Protein AF-0000000075577432 (afdb_homodimer)

Radius of gyration: 27.99 Å; Cα contacts (8 Å, |Δi|>4): 690; chains: 2; bounding box: 62×87×64 Å

Organism: Acetobacterium woodii (strain ATCC 29683 / DSM 1030 / JCM 2381 / KCTC 1655 / WB1) (NCBI:txid931626)

Structure (mmCIF, N/CA/C/O backbone):
data_AF-0000000075577432-model_v1
#
loop_
_entity.id
_entity.type
_entity.pdbx_description
1 polymer 'ApeA N-terminal domain-containing protein'
#
loop_
_atom_site.group_PDB
_atom_site.id
_atom_site.type_symbol
_atom_site.label_atom_id
_atom_site.label_alt_id
_atom_site.label_comp_id
_atom_site.label_asym_id
_atom_site.label_entity_id
_atom_site.label_seq_id
_atom_site.pdbx_PDB_ins_code
_atom_site.Cartn_x
_atom_site.Cartn_y
_atom_site.Cartn_z
_atom_site.occupancy
_atom_site.B_iso_or_equiv
_atom_site.auth_seq_id
_atom_site.auth_comp_id
_atom_site.auth_asym_id
_atom_site.auth_atom_id
_atom_site.pdbx_PDB_model_num
ATOM 1 N N . MET A 1 1 ? 6.652 27.094 13.688 1 78.44 1 MET A N 1
ATOM 2 C CA . MET A 1 1 ? 5.441 26.688 12.984 1 78.44 1 MET A CA 1
ATOM 3 C C . MET A 1 1 ? 5.547 25.25 12.492 1 78.44 1 MET A C 1
ATOM 5 O O . MET A 1 1 ? 6.617 24.812 12.062 1 78.44 1 MET A O 1
ATOM 9 N N . LYS A 1 2 ? 4.48 24.391 12.867 1 88.62 2 LYS A N 1
ATOM 10 C CA . LYS A 1 2 ? 4.297 23.094 12.242 1 88.62 2 LYS A CA 1
ATOM 11 C C . LYS A 1 2 ? 3.129 23.109 11.258 1 88.62 2 LYS A C 1
ATOM 13 O O . LYS A 1 2 ? 2.059 23.641 11.57 1 88.62 2 LYS A O 1
ATOM 18 N N . SER A 1 3 ? 3.488 22.641 10.102 1 93.25 3 SER A N 1
ATOM 19 C CA . SER A 1 3 ? 2.443 22.656 9.086 1 93.25 3 SER A CA 1
ATOM 20 C C . SER A 1 3 ? 1.32 21.688 9.422 1 93.25 3 SER A C 1
ATOM 22 O O . SER A 1 3 ? 1.496 20.797 10.258 1 93.25 3 SER A O 1
ATOM 24 N N . LYS A 1 4 ? 0.239 21.953 8.836 1 92.88 4 LYS A N 1
ATOM 25 C CA . LYS A 1 4 ? -0.866 21 8.93 1 92.88 4 LYS A CA 1
ATOM 26 C C . LYS A 1 4 ? -0.449 19.625 8.438 1 92.88 4 LYS A C 1
ATOM 28 O O . LYS A 1 4 ? -0.862 18.609 9 1 92.88 4 LYS A O 1
ATOM 33 N N . ASN A 1 5 ? 0.339 19.578 7.375 1 95.25 5 ASN A N 1
ATOM 34 C CA . ASN A 1 5 ? 0.831 18.328 6.801 1 95.25 5 ASN A CA 1
ATOM 35 C C . ASN A 1 5 ? 1.604 17.516 7.828 1 95.25 5 ASN A C 1
ATOM 37 O O . ASN A 1 5 ? 1.391 16.297 7.949 1 95.25 5 ASN A O 1
ATOM 41 N N . LEU A 1 6 ? 2.459 18.203 8.523 1 95.75 6 LEU A N 1
ATOM 42 C CA . LEU A 1 6 ? 3.281 17.531 9.531 1 95.75 6 LEU A CA 1
ATOM 43 C C . LEU A 1 6 ? 2.422 17 10.672 1 95.75 6 LEU A C 1
ATOM 45 O O . LEU A 1 6 ? 2.662 15.906 11.18 1 95.75 6 LEU A O 1
ATOM 49 N N . LYS A 1 7 ? 1.479 17.812 11.062 1 92.69 7 LYS A N 1
ATOM 50 C CA . LYS A 1 7 ? 0.583 17.391 12.133 1 92.69 7 LYS A CA 1
ATOM 51 C C . LYS A 1 7 ? -0.153 16.109 11.766 1 92.69 7 LYS A C 1
ATOM 53 O O . LYS A 1 7 ? -0.247 15.18 12.57 1 92.69 7 LYS A O 1
ATOM 58 N N . LEU A 1 8 ? -0.66 16.094 10.578 1 91.5 8 LEU A N 1
ATOM 59 C CA . LEU A 1 8 ? -1.37 14.906 10.109 1 91.5 8 LEU A CA 1
ATOM 60 C C . LEU A 1 8 ? -0.425 13.719 10 1 91.5 8 LEU A C 1
ATOM 62 O O . LEU A 1 8 ? -0.777 12.602 10.391 1 91.5 8 LEU A O 1
ATOM 66 N N . PHE A 1 9 ? 0.733 13.914 9.484 1 93.88 9 PHE A N 1
ATOM 67 C CA . PHE A 1 9 ? 1.748 12.875 9.352 1 93.88 9 PHE A CA 1
ATOM 68 C C . PHE A 1 9 ? 2.088 12.281 10.711 1 93.88 9 PHE A C 1
ATOM 70 O O . PHE A 1 9 ? 2.107 11.055 10.867 1 93.88 9 PHE A O 1
ATOM 77 N N . LYS A 1 10 ? 2.328 13.133 11.664 1 89.12 10 LYS A N 1
ATOM 78 C CA . LYS A 1 10 ? 2.699 12.688 13.008 1 89.12 10 LYS A CA 1
ATOM 79 C C . LYS A 1 10 ? 1.582 11.867 13.641 1 89.12 10 LYS A C 1
ATOM 81 O O . LYS A 1 10 ? 1.845 10.875 14.328 1 89.12 10 LYS A O 1
ATOM 86 N N . ARG A 1 11 ? 0.466 12.352 13.438 1 85.88 11 ARG A N 1
ATOM 87 C CA . ARG A 1 11 ? -0.676 11.633 13.992 1 85.88 11 ARG A CA 1
ATOM 88 C C . ARG A 1 11 ? -0.763 10.219 13.414 1 85.88 11 ARG A C 1
ATOM 90 O O . ARG A 1 11 ? -0.946 9.25 14.156 1 85.88 11 ARG A O 1
ATOM 97 N N . GLU A 1 12 ? -0.562 10.086 12.172 1 83.75 12 GLU A N 1
ATOM 98 C CA . GLU A 1 12 ? -0.693 8.797 11.508 1 83.75 12 GLU A CA 1
ATOM 99 C C . GLU A 1 12 ? 0.488 7.883 11.828 1 83.75 12 GLU A C 1
ATOM 101 O O . GLU A 1 12 ? 0.309 6.688 12.078 1 83.75 12 GLU A O 1
ATOM 106 N N . ILE A 1 13 ? 1.724 8.484 11.844 1 83.88 13 ILE A N 1
ATOM 107 C CA . ILE A 1 13 ? 2.922 7.672 12.023 1 83.88 13 ILE A CA 1
ATOM 108 C C . ILE A 1 13 ? 3.09 7.32 13.508 1 83.88 13 ILE A C 1
ATOM 110 O O . ILE A 1 13 ? 3.611 6.254 13.836 1 83.88 13 ILE A O 1
ATOM 114 N N . GLY A 1 14 ? 2.992 8.305 14.398 1 72.5 14 GLY A N 1
ATOM 115 C CA . GLY A 1 14 ? 3.096 8.039 15.82 1 72.5 14 GLY A CA 1
ATOM 116 C C . GLY A 1 14 ? 2.266 6.848 16.266 1 72.5 14 GLY A C 1
ATOM 117 O O . GLY A 1 14 ? 2.721 6.031 17.062 1 72.5 14 GLY A O 1
ATOM 118 N N . GLN A 1 15 ? 1.335 6.625 15.656 1 74.44 15 GLN A N 1
ATOM 119 C CA . GLN A 1 15 ? 0.445 5.512 15.961 1 74.44 15 GLN A CA 1
ATOM 120 C C . GLN A 1 15 ? 0.976 4.203 15.383 1 74.44 15 GLN A C 1
ATOM 122 O O . GLN A 1 15 ? 0.781 3.135 15.969 1 74.44 15 GLN A O 1
ATOM 127 N N . ALA A 1 16 ? 1.766 4.406 14.359 1 73.94 16 ALA A N 1
ATOM 128 C CA . ALA A 1 16 ? 2.244 3.191 13.703 1 73.94 16 ALA A CA 1
ATOM 129 C C . ALA A 1 16 ? 3.225 2.436 14.594 1 73.94 16 ALA A C 1
ATOM 131 O O . ALA A 1 16 ? 3.104 1.222 14.773 1 73.94 16 ALA A O 1
ATOM 132 N N . ASN A 1 17 ? 4.23 3.166 15.141 1 74.12 17 ASN A N 1
ATOM 133 C CA . ASN A 1 17 ? 5.18 2.531 16.047 1 74.12 17 ASN A CA 1
ATOM 134 C C . ASN A 1 17 ? 4.477 1.949 17.281 1 74.12 17 ASN A C 1
ATOM 136 O O . ASN A 1 17 ? 4.785 0.836 17.703 1 74.12 17 ASN A O 1
ATOM 140 N N . HIS A 1 18 ? 3.637 2.67 17.781 1 79.44 18 HIS A N 1
ATOM 141 C CA . HIS A 1 18 ? 2.873 2.219 18.938 1 79.44 18 HIS A CA 1
ATOM 142 C C . HIS A 1 18 ? 2.062 0.968 18.609 1 79.44 18 HIS A C 1
ATOM 144 O O . HIS A 1 18 ? 2.033 0.019 19.391 1 79.44 18 HIS A O 1
ATOM 150 N N . TYR A 1 19 ? 1.418 0.949 17.453 1 83.12 19 TYR A N 1
ATOM 151 C CA . TYR A 1 19 ? 0.634 -0.202 17.016 1 83.12 19 TYR A CA 1
ATOM 152 C C . TYR A 1 19 ? 1.516 -1.436 16.859 1 83.12 19 TYR A C 1
ATOM 154 O O . TYR A 1 19 ? 1.162 -2.521 17.328 1 83.12 19 TYR A O 1
ATOM 162 N N . LEU A 1 20 ? 2.59 -1.166 16.234 1 84.44 20 LEU A N 1
ATOM 163 C CA . LEU A 1 20 ? 3.504 -2.277 16 1 84.44 20 LEU A CA 1
ATOM 164 C C . LEU A 1 20 ? 3.943 -2.912 17.312 1 84.44 20 LEU A C 1
ATOM 166 O O . LEU A 1 20 ? 3.859 -4.133 17.484 1 84.44 20 LEU A O 1
ATOM 170 N N . ILE A 1 21 ? 4.352 -2.104 18.219 1 83.19 21 ILE A N 1
ATOM 171 C CA . ILE A 1 21 ? 4.844 -2.613 19.484 1 83.19 21 ILE A CA 1
ATOM 172 C C . ILE A 1 21 ? 3.719 -3.338 20.219 1 83.19 21 ILE A C 1
ATOM 174 O O . ILE A 1 21 ? 3.924 -4.426 20.766 1 83.19 21 ILE A O 1
ATOM 178 N N . THR A 1 22 ? 2.578 -2.742 20.281 1 83.25 22 THR A N 1
ATOM 179 C CA . THR A 1 22 ? 1.43 -3.346 20.953 1 83.25 22 THR A CA 1
ATOM 180 C C . THR A 1 22 ? 1.123 -4.719 20.359 1 83.25 22 THR A C 1
ATOM 182 O O . THR A 1 22 ? 0.872 -5.676 21.094 1 83.25 22 THR A O 1
ATOM 185 N N . ILE A 1 23 ? 1.138 -4.801 19.078 1 87.88 23 ILE A N 1
ATOM 186 C CA . ILE A 1 23 ? 0.892 -6.055 18.375 1 87.88 23 ILE A CA 1
ATOM 187 C C . ILE A 1 23 ? 1.967 -7.074 18.75 1 87.88 23 ILE A C 1
ATOM 189 O O . ILE A 1 23 ? 1.659 -8.227 19.047 1 87.88 23 ILE A O 1
ATOM 193 N N . LEU A 1 24 ? 3.186 -6.633 18.75 1 84.31 24 LEU A N 1
ATOM 194 C CA . LEU A 1 24 ? 4.285 -7.543 19.047 1 84.31 24 LEU A CA 1
ATOM 195 C C . LEU A 1 24 ? 4.195 -8.055 20.469 1 84.31 24 LEU A C 1
ATOM 197 O O . LEU A 1 24 ? 4.48 -9.227 20.734 1 84.31 24 LEU A O 1
ATOM 201 N N . VAL A 1 25 ? 3.863 -7.195 21.359 1 82 25 VAL A N 1
ATOM 202 C CA . VAL A 1 25 ? 3.648 -7.609 22.75 1 82 25 VAL A CA 1
ATOM 203 C C . VAL A 1 25 ? 2.557 -8.68 22.812 1 82 25 VAL A C 1
ATOM 205 O O . VAL A 1 25 ? 2.711 -9.695 23.484 1 82 25 VAL A O 1
ATOM 208 N N . GLY A 1 26 ? 1.441 -8.43 22.141 1 82.44 26 GLY A N 1
ATOM 209 C CA . GLY A 1 26 ? 0.377 -9.414 22.062 1 82.44 26 GLY A CA 1
ATOM 210 C C . GLY A 1 26 ? 0.835 -10.75 21.516 1 82.44 26 GLY A C 1
ATOM 211 O O . GLY A 1 26 ? 0.503 -11.805 22.047 1 82.44 26 GLY A O 1
ATOM 212 N N . LEU A 1 27 ? 1.585 -10.664 20.531 1 84.94 27 LEU A N 1
ATOM 213 C CA . LEU A 1 27 ? 2.053 -11.867 19.859 1 84.94 27 LEU A CA 1
ATOM 214 C C . LEU A 1 27 ? 3.031 -12.633 20.75 1 84.94 27 LEU A C 1
ATOM 216 O O . LEU A 1 27 ? 3.096 -13.867 20.688 1 84.94 27 LEU A O 1
ATOM 220 N N . ASP A 1 28 ? 3.77 -11.883 21.5 1 81.06 28 ASP A N 1
ATOM 221 C CA . ASP A 1 28 ? 4.645 -12.539 22.469 1 81.06 28 ASP A CA 1
ATOM 222 C C . ASP A 1 28 ? 3.836 -13.352 23.469 1 81.06 28 ASP A C 1
ATOM 224 O O . ASP A 1 28 ? 4.281 -14.406 23.938 1 81.06 28 ASP A O 1
ATOM 228 N N . GLY A 1 29 ? 2.75 -12.836 23.859 1 80.5 29 GLY A N 1
ATOM 229 C CA . GLY A 1 29 ? 1.854 -13.578 24.719 1 80.5 29 GLY A CA 1
ATOM 230 C C . GLY A 1 29 ? 1.325 -14.852 24.094 1 80.5 29 GLY A C 1
ATOM 231 O O . GLY A 1 29 ? 1.214 -15.883 24.75 1 80.5 29 GLY A O 1
ATOM 232 N N . VAL A 1 30 ? 1.009 -14.805 22.906 1 79.94 30 VAL A N 1
ATOM 233 C CA . VAL A 1 30 ? 0.558 -15.977 22.156 1 79.94 30 VAL A CA 1
ATOM 234 C C . VAL A 1 30 ? 1.674 -17.016 22.094 1 79.94 30 VAL A C 1
ATOM 236 O O . VAL A 1 30 ? 1.438 -18.203 22.344 1 79.94 30 VAL A O 1
ATOM 239 N N . LYS A 1 31 ? 2.834 -16.562 21.781 1 80.25 31 LYS A N 1
ATOM 240 C CA . LYS A 1 31 ? 3.99 -17.453 21.672 1 80.25 31 LYS A CA 1
ATOM 241 C C . LYS A 1 31 ? 4.285 -18.141 22.984 1 80.25 31 LYS A C 1
ATOM 243 O O . LYS A 1 31 ? 4.648 -19.328 23.016 1 80.25 31 LYS A O 1
ATOM 248 N N . ALA A 1 32 ? 4.141 -17.406 24.016 1 79.69 32 ALA A N 1
ATOM 249 C CA . ALA A 1 32 ? 4.434 -17.922 25.359 1 79.69 32 ALA A CA 1
ATOM 250 C C . ALA A 1 32 ? 3.326 -18.859 25.828 1 79.69 32 ALA A C 1
ATOM 252 O O . ALA A 1 32 ? 3.492 -19.562 26.828 1 79.69 32 ALA A O 1
ATOM 253 N N . GLY A 1 33 ? 2.172 -18.922 25.109 1 76.88 33 GLY A N 1
ATOM 254 C CA . GLY A 1 33 ? 1.071 -19.797 25.484 1 76.88 33 GLY A CA 1
ATOM 255 C C . GLY A 1 33 ? 0.222 -19.234 26.609 1 76.88 33 GLY A C 1
ATOM 256 O O . GLY A 1 33 ? -0.56 -19.969 27.219 1 76.88 33 GLY A O 1
ATOM 257 N N . VAL A 1 34 ? 0.433 -18 26.938 1 75.5 34 VAL A N 1
ATOM 258 C CA . VAL A 1 34 ? -0.291 -17.391 28.047 1 75.5 34 VAL A CA 1
ATOM 259 C C . VAL A 1 34 ? -1.692 -16.984 27.594 1 75.5 34 VAL A C 1
ATOM 261 O O . VAL A 1 34 ? -2.615 -16.891 28.406 1 75.5 34 VAL A O 1
ATOM 264 N N . ILE A 1 35 ? -1.863 -16.781 26.297 1 72.19 35 ILE A N 1
ATOM 265 C CA . ILE A 1 35 ? -3.137 -16.297 25.781 1 72.19 35 ILE A CA 1
ATOM 266 C C . ILE A 1 35 ? -3.883 -17.422 25.078 1 72.19 35 ILE A C 1
ATOM 268 O O . ILE A 1 35 ? -3.293 -18.188 24.297 1 72.19 35 ILE A O 1
ATOM 272 N N . GLU A 1 36 ? -5.121 -17.562 25.594 1 65 36 GLU A N 1
ATOM 273 C CA . GLU A 1 36 ? -6.02 -18.469 24.875 1 65 36 GLU A CA 1
ATOM 274 C C . GLU A 1 36 ? -7.074 -17.688 24.094 1 65 36 GLU A C 1
ATOM 276 O O . GLU A 1 36 ? -7.383 -16.547 24.438 1 65 36 GLU A O 1
ATOM 281 N N . LYS A 1 37 ? -7.418 -18.281 23.047 1 66.12 37 LYS A N 1
ATOM 282 C CA . LYS A 1 37 ? -8.453 -17.656 22.234 1 66.12 37 LYS A CA 1
ATOM 283 C C . LYS A 1 37 ? -9.688 -17.312 23.062 1 66.12 37 LYS A C 1
ATOM 285 O O . LYS A 1 37 ? -10.141 -18.125 23.875 1 66.12 37 LYS A O 1
ATOM 290 N N . ASN A 1 38 ? -10.008 -16 22.859 1 58.16 38 ASN A N 1
ATOM 291 C CA . ASN A 1 38 ? -11.242 -15.578 23.5 1 58.16 38 ASN A CA 1
ATOM 292 C C . ASN A 1 38 ? -12.469 -16.234 22.859 1 58.16 38 ASN A C 1
ATOM 294 O O . ASN A 1 38 ? -12.484 -16.453 21.656 1 58.16 38 ASN A O 1
ATOM 298 N N . GLU A 1 39 ? -13.336 -16.75 23.609 1 55.56 39 GLU A N 1
ATOM 299 C CA . GLU A 1 39 ? -14.555 -17.422 23.172 1 55.56 39 GLU A CA 1
ATOM 300 C C . GLU A 1 39 ? -15.32 -16.578 22.156 1 55.56 39 GLU A C 1
ATOM 302 O O . GLU A 1 39 ? -16.062 -17.109 21.344 1 55.56 39 GLU A O 1
ATOM 307 N N . GLU A 1 40 ? -15.117 -15.375 22.297 1 48.81 40 GLU A N 1
ATOM 308 C CA . GLU A 1 40 ? -15.938 -14.5 21.469 1 48.81 40 GLU A CA 1
ATOM 309 C C . GLU A 1 40 ? -15.445 -14.508 20.016 1 48.81 40 GLU A C 1
ATOM 311 O O . GLU A 1 40 ? -16.156 -14.055 19.125 1 48.81 40 GLU A O 1
ATOM 316 N N . PHE A 1 41 ? -14.258 -15.023 19.953 1 54.22 41 PHE A N 1
ATOM 317 C CA . PHE A 1 41 ? -13.75 -15.078 18.594 1 54.22 41 PHE A CA 1
ATOM 318 C C . PHE A 1 41 ? -14.398 -16.234 17.828 1 54.22 41 PHE A C 1
ATOM 320 O O . PHE A 1 41 ? -14.195 -17.391 18.172 1 54.22 41 PHE A O 1
ATOM 327 N N . SER A 1 42 ? -15.438 -16.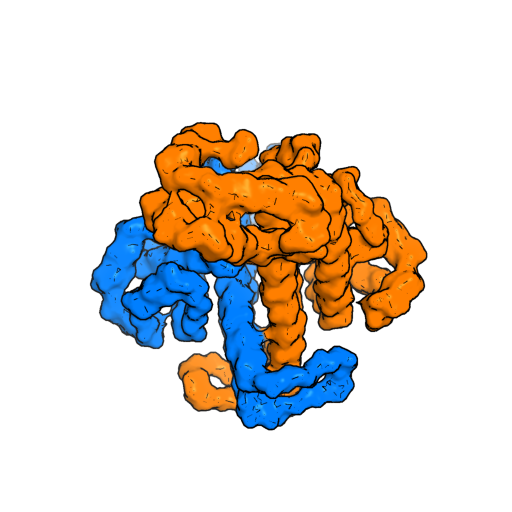016 17.141 1 53.16 42 SER A N 1
ATOM 328 C CA . SER A 1 42 ? -16.266 -17.016 16.469 1 53.16 42 SER A CA 1
ATOM 329 C C . SER A 1 42 ? -15.484 -17.734 15.375 1 53.16 42 SER A C 1
ATOM 331 O O . SER A 1 42 ? -15.953 -18.75 14.844 1 53.16 42 SER A O 1
ATOM 333 N N . THR A 1 43 ? -14.281 -17.188 15.141 1 57.38 43 THR A N 1
ATOM 334 C CA . THR A 1 43 ? -13.562 -17.859 14.062 1 57.38 43 THR A CA 1
ATOM 335 C C . THR A 1 43 ? -12.594 -18.891 14.617 1 57.38 43 THR A C 1
ATOM 337 O O . THR A 1 43 ? -12.078 -18.734 15.727 1 57.38 43 THR A O 1
ATOM 340 N N . SER A 1 44 ? -12.586 -19.953 13.906 1 59.62 44 SER A N 1
ATOM 341 C CA . SER A 1 44 ? -11.68 -21.031 14.305 1 59.62 44 SER A CA 1
ATOM 342 C C . SER A 1 44 ? -10.227 -20.578 14.234 1 59.62 44 SER A C 1
ATOM 344 O O . SER A 1 44 ? -9.828 -19.906 13.281 1 59.62 44 SER A O 1
ATOM 346 N N . TRP A 1 45 ? -9.57 -20.516 15.328 1 66.38 45 TRP A N 1
ATOM 347 C CA . TRP A 1 45 ? -8.125 -20.297 15.406 1 66.38 45 TRP A CA 1
ATOM 348 C C . TRP A 1 45 ? -7.438 -21.453 16.109 1 66.38 45 TRP A C 1
ATOM 350 O O . TRP A 1 45 ? -7.449 -21.547 17.344 1 66.38 45 TRP A O 1
ATOM 360 N N . ASN A 1 46 ? -7.094 -22.422 15.297 1 68.12 46 ASN A N 1
ATOM 361 C CA . ASN A 1 46 ? -6.414 -23.594 15.828 1 68.12 46 ASN A CA 1
ATOM 362 C C . ASN A 1 46 ? -5.109 -23.875 15.086 1 68.12 46 ASN A C 1
ATOM 364 O O . ASN A 1 46 ? -5.004 -24.859 14.367 1 68.12 46 ASN A O 1
ATOM 368 N N . PRO A 1 47 ? -4.156 -22.969 15.414 1 70 47 PRO A N 1
ATOM 369 C CA . PRO A 1 47 ? -2.891 -23.188 14.711 1 70 47 PRO A CA 1
ATOM 370 C C . PRO A 1 47 ? -2.174 -24.453 15.164 1 70 47 PRO A C 1
ATOM 372 O O . PRO A 1 47 ? -2.223 -24.812 16.344 1 70 47 PRO A O 1
ATOM 375 N N . LYS A 1 48 ? -1.688 -25.141 14.188 1 76 48 LYS A N 1
ATOM 376 C CA . LYS A 1 48 ? -0.914 -26.328 14.508 1 76 48 LYS A CA 1
ATOM 377 C C . LYS A 1 48 ? 0.321 -25.984 15.336 1 76 48 LYS A C 1
ATOM 379 O O . LYS A 1 48 ? 0.671 -26.703 16.266 1 76 48 LYS A O 1
ATOM 384 N N . ASP A 1 49 ? 0.957 -24.875 15.031 1 82.62 49 ASP A N 1
ATOM 385 C CA . ASP A 1 49 ? 2.156 -24.359 15.688 1 82.62 49 ASP A CA 1
ATOM 386 C C . ASP A 1 49 ? 1.996 -22.891 16.047 1 82.62 49 ASP A C 1
ATOM 388 O O . ASP A 1 49 ? 2.232 -22.016 15.211 1 82.62 49 ASP A O 1
ATOM 392 N N . LYS A 1 50 ? 1.697 -22.75 17.328 1 81.31 50 LYS A N 1
ATOM 393 C CA . LYS A 1 50 ? 1.419 -21.406 17.797 1 81.31 50 LYS A CA 1
ATOM 394 C C . LYS A 1 50 ? 2.646 -20.516 17.656 1 81.31 50 LYS A C 1
ATOM 396 O O . LYS A 1 50 ? 2.525 -19.328 17.344 1 81.31 50 LYS A O 1
ATOM 401 N N . VAL A 1 51 ? 3.738 -21.047 17.906 1 84.12 51 VAL A N 1
ATOM 402 C CA . VAL A 1 51 ? 4.984 -20.297 17.844 1 84.12 51 VAL A CA 1
ATOM 403 C C . VAL A 1 51 ? 5.246 -19.859 16.406 1 84.12 51 VAL A C 1
ATOM 405 O O . VAL A 1 51 ? 5.555 -18.688 16.156 1 84.12 51 VAL A O 1
ATOM 408 N N . ALA A 1 52 ? 5.074 -20.719 15.516 1 85.75 52 ALA A N 1
ATOM 409 C CA . ALA A 1 52 ? 5.27 -20.391 14.102 1 85.75 52 ALA A CA 1
ATOM 410 C C . ALA A 1 52 ? 4.254 -19.359 13.625 1 85.75 52 ALA A C 1
ATOM 412 O O . ALA A 1 52 ? 4.586 -18.453 12.852 1 85.75 52 ALA A O 1
ATOM 413 N N . SER A 1 53 ? 3.068 -19.5 14.102 1 83.88 53 SER A N 1
ATOM 414 C CA . SER A 1 53 ? 2.018 -18.547 13.75 1 83.88 53 SER A CA 1
ATOM 415 C C . SER A 1 53 ? 2.334 -17.156 14.273 1 83.88 53 SER A C 1
ATOM 417 O O . SER A 1 53 ? 2.154 -16.156 13.555 1 83.88 53 SER A O 1
ATOM 419 N N . ALA A 1 54 ? 2.799 -17.094 15.461 1 86 54 ALA A N 1
ATOM 420 C CA . ALA A 1 54 ? 3.164 -15.812 16.062 1 86 54 ALA A CA 1
ATOM 421 C C . ALA A 1 54 ? 4.328 -15.172 15.305 1 86 54 ALA A C 1
ATOM 423 O O . ALA A 1 54 ? 4.32 -13.961 15.055 1 86 54 ALA A O 1
ATOM 424 N N . ASP A 1 55 ? 5.246 -15.945 14.914 1 87.62 55 ASP A N 1
ATOM 425 C CA . ASP A 1 55 ? 6.418 -15.438 14.211 1 87.62 55 ASP A CA 1
ATOM 426 C C . ASP A 1 55 ? 6.043 -14.898 12.828 1 87.62 55 ASP A C 1
ATOM 428 O O . ASP A 1 55 ? 6.516 -13.836 12.422 1 87.62 55 ASP A O 1
ATOM 432 N N . ARG A 1 56 ? 5.262 -15.586 12.18 1 86.88 56 ARG A N 1
ATOM 433 C CA . ARG A 1 56 ? 4.828 -15.133 10.859 1 86.88 56 ARG A CA 1
ATOM 434 C C . ARG A 1 56 ? 3.951 -13.891 10.969 1 86.88 56 ARG A C 1
ATOM 436 O O . ARG A 1 56 ? 3.998 -13.023 10.094 1 86.88 56 ARG A O 1
ATOM 443 N N . SER A 1 57 ? 3.145 -13.883 12.023 1 88.56 57 SER A N 1
ATOM 444 C CA . SER A 1 57 ? 2.32 -12.703 12.266 1 88.56 57 SER A CA 1
ATOM 445 C C . SER A 1 57 ? 3.178 -11.492 12.609 1 88.56 57 SER A C 1
ATOM 447 O O . SER A 1 57 ? 2.836 -10.359 12.258 1 88.56 57 SER A O 1
ATOM 449 N N . ARG A 1 58 ? 4.227 -11.758 13.242 1 88.75 58 ARG A N 1
ATOM 450 C CA . ARG A 1 58 ? 5.191 -10.695 13.531 1 88.75 58 ARG A CA 1
ATOM 451 C C . ARG A 1 58 ? 5.766 -10.117 12.242 1 88.75 58 ARG A C 1
ATOM 453 O O . ARG A 1 58 ? 5.852 -8.898 12.086 1 88.75 58 ARG A O 1
ATOM 460 N N . GLU A 1 59 ? 6.133 -10.961 11.359 1 89.44 59 GLU A N 1
ATOM 461 C CA . GLU A 1 59 ? 6.656 -10.516 10.07 1 89.44 59 GLU A CA 1
ATOM 462 C C . GLU A 1 59 ? 5.621 -9.695 9.305 1 89.44 59 GLU A C 1
ATOM 464 O O . GLU A 1 59 ? 5.945 -8.648 8.742 1 89.44 59 GLU A O 1
ATOM 469 N N . PHE A 1 60 ? 4.469 -10.164 9.398 1 87.88 60 PHE A N 1
ATOM 470 C CA . PHE A 1 60 ? 3.375 -9.453 8.742 1 87.88 60 PHE A CA 1
ATOM 471 C C . PHE A 1 60 ? 3.197 -8.062 9.344 1 87.88 60 PHE A C 1
ATOM 473 O O . PHE A 1 60 ? 3 -7.09 8.617 1 87.88 60 PHE A O 1
ATOM 480 N N . SER A 1 61 ? 3.244 -7.945 10.578 1 90.19 61 SER A N 1
ATOM 481 C CA . SER A 1 61 ? 3.066 -6.672 11.266 1 90.19 61 SER A CA 1
ATOM 482 C C . SER A 1 61 ? 4.18 -5.691 10.914 1 90.19 61 SER A C 1
ATOM 484 O O . SER A 1 61 ? 3.93 -4.496 10.734 1 90.19 61 SER A O 1
ATOM 486 N N . ILE A 1 62 ? 5.316 -6.199 10.805 1 91 62 ILE A N 1
ATOM 487 C CA . ILE A 1 62 ? 6.465 -5.359 10.477 1 91 62 ILE A CA 1
ATOM 488 C C . ILE A 1 62 ? 6.34 -4.852 9.039 1 91 62 ILE A C 1
ATOM 490 O O . ILE A 1 62 ? 6.523 -3.658 8.781 1 91 62 ILE A O 1
ATOM 494 N N . LYS A 1 63 ? 6.004 -5.715 8.141 1 90.38 63 LYS A N 1
ATOM 495 C CA . LYS A 1 63 ? 5.781 -5.316 6.754 1 90.38 63 LYS A CA 1
ATOM 496 C C . LYS A 1 63 ? 4.68 -4.27 6.652 1 90.38 63 LYS A C 1
ATOM 498 O O . LYS A 1 63 ? 4.789 -3.316 5.879 1 90.38 63 LYS A O 1
ATOM 503 N N . SER A 1 64 ? 3.676 -4.469 7.422 1 89.5 64 SER A N 1
ATOM 504 C CA . SER A 1 64 ? 2.543 -3.547 7.422 1 89.5 64 SER A CA 1
ATOM 505 C C . SER A 1 64 ? 2.951 -2.17 7.938 1 89.5 64 SER A C 1
ATOM 507 O O . SER A 1 64 ? 2.553 -1.148 7.375 1 89.5 64 SER A O 1
ATOM 509 N N . ALA A 1 65 ? 3.684 -2.211 8.992 1 90.31 65 ALA A N 1
ATOM 510 C CA . ALA A 1 65 ? 4.152 -0.947 9.555 1 90.31 65 ALA A CA 1
ATOM 511 C C . ALA A 1 65 ? 5.02 -0.19 8.547 1 90.31 65 ALA A C 1
ATOM 513 O O . ALA A 1 65 ? 4.918 1.034 8.43 1 90.31 65 ALA A O 1
ATOM 514 N N . MET A 1 66 ? 5.844 -0.922 7.863 1 93.06 66 MET A N 1
ATOM 515 C CA . MET A 1 66 ? 6.691 -0.312 6.844 1 93.06 66 MET A CA 1
ATOM 516 C C . MET A 1 66 ? 5.852 0.297 5.727 1 93.06 66 MET A C 1
ATOM 518 O O . MET A 1 66 ? 6.086 1.436 5.316 1 93.06 66 MET A O 1
ATOM 522 N N . SER A 1 67 ? 4.926 -0.426 5.297 1 90.94 67 SER A N 1
ATOM 523 C CA . SER A 1 67 ? 4.035 0.05 4.242 1 90.94 67 SER A CA 1
ATOM 524 C C . SER A 1 67 ? 3.268 1.29 4.688 1 90.94 67 SER A C 1
ATOM 526 O O . SER A 1 67 ? 3.162 2.264 3.938 1 90.94 67 SER A O 1
ATOM 528 N N . TRP A 1 68 ? 2.775 1.229 5.848 1 89.81 68 TRP A N 1
ATOM 529 C CA . TRP A 1 68 ? 2.023 2.348 6.402 1 89.81 68 TRP A CA 1
ATOM 530 C C . TRP A 1 68 ? 2.896 3.594 6.508 1 89.81 68 TRP A C 1
ATOM 532 O O . TRP A 1 68 ? 2.451 4.699 6.191 1 89.81 68 TRP A O 1
ATOM 542 N N . THR A 1 69 ? 4.051 3.393 6.945 1 92.69 69 THR A N 1
ATOM 543 C CA . THR A 1 69 ? 4.969 4.512 7.121 1 92.69 69 THR A CA 1
ATOM 544 C C . THR A 1 69 ? 5.27 5.176 5.781 1 92.69 69 THR A C 1
ATOM 546 O O . THR A 1 69 ? 5.219 6.402 5.664 1 92.69 69 THR A O 1
ATOM 549 N N . VAL A 1 70 ? 5.52 4.375 4.809 1 93.94 70 VAL A N 1
ATOM 550 C CA . VAL A 1 70 ? 5.844 4.914 3.492 1 93.94 70 VAL A CA 1
ATOM 551 C C . VAL A 1 70 ? 4.605 5.582 2.893 1 93.94 70 VAL A C 1
ATOM 553 O O . VAL A 1 70 ? 4.711 6.621 2.238 1 93.94 70 VAL A O 1
ATOM 556 N N . ASP A 1 71 ? 3.469 5.059 3.1 1 90.75 71 ASP A N 1
ATOM 557 C CA . ASP A 1 71 ? 2.227 5.652 2.619 1 90.75 71 ASP A CA 1
ATOM 558 C C . ASP A 1 71 ? 1.985 7.016 3.262 1 90.75 71 ASP A C 1
ATOM 560 O O . ASP A 1 71 ? 1.446 7.922 2.623 1 90.75 71 ASP A O 1
ATOM 564 N N . ASN A 1 72 ? 2.318 7.09 4.492 1 92.75 72 ASN A N 1
ATOM 565 C CA . ASN A 1 72 ? 2.152 8.375 5.164 1 92.75 72 ASN A CA 1
ATOM 566 C C . ASN A 1 72 ? 3.17 9.398 4.676 1 92.75 72 ASN A C 1
ATOM 568 O O . ASN A 1 72 ? 2.879 10.594 4.629 1 92.75 72 ASN A O 1
ATOM 572 N N . LEU A 1 73 ? 4.355 8.938 4.312 1 95.81 73 LEU A N 1
ATOM 573 C CA . LEU A 1 73 ? 5.289 9.836 3.643 1 95.81 73 LEU A CA 1
ATOM 574 C C . LEU A 1 73 ? 4.695 10.359 2.34 1 95.81 73 LEU A C 1
ATOM 576 O O . LEU A 1 73 ? 4.789 11.555 2.045 1 95.81 73 LEU A O 1
ATOM 580 N N . ASP A 1 74 ? 4.133 9.492 1.619 1 94 74 ASP A N 1
ATOM 581 C CA . ASP A 1 74 ? 3.482 9.875 0.371 1 94 74 ASP A CA 1
ATOM 582 C C . ASP A 1 74 ? 2.375 10.898 0.622 1 94 74 ASP A C 1
ATOM 584 O O . ASP A 1 74 ? 2.232 11.859 -0.134 1 94 74 ASP A O 1
ATOM 588 N N . MET A 1 75 ? 1.579 10.625 1.629 1 94 75 MET A N 1
ATOM 589 C CA . MET A 1 75 ? 0.534 11.57 2 1 94 75 MET A CA 1
ATOM 590 C C . MET A 1 75 ? 1.124 12.953 2.27 1 94 75 MET A C 1
ATOM 592 O O . MET A 1 75 ? 0.617 13.961 1.767 1 94 75 MET A O 1
ATOM 596 N N . TYR A 1 76 ? 2.207 12.984 3.006 1 96.25 76 TYR A N 1
ATOM 597 C CA . TYR A 1 76 ? 2.85 14.258 3.312 1 96.25 76 TYR A CA 1
ATOM 598 C C . TYR A 1 76 ? 3.316 14.953 2.039 1 96.25 76 TYR A C 1
ATOM 600 O O . TYR A 1 76 ? 3.109 16.156 1.874 1 96.25 76 TYR A O 1
ATOM 608 N N . PHE A 1 77 ? 3.977 14.203 1.171 1 96.31 77 PHE A N 1
ATOM 609 C CA . PHE A 1 77 ? 4.445 14.758 -0.091 1 96.31 77 PHE A CA 1
ATOM 610 C C . PHE A 1 77 ? 3.285 15.352 -0.884 1 96.31 77 PHE A C 1
ATOM 612 O O . PHE A 1 77 ? 3.355 16.5 -1.335 1 96.31 77 PHE A O 1
ATOM 619 N N . ARG A 1 78 ? 2.285 14.727 -0.98 1 93.38 78 ARG A N 1
ATOM 620 C CA . ARG A 1 78 ? 1.144 15.156 -1.781 1 93.38 78 ARG A CA 1
ATOM 621 C C . ARG A 1 78 ? 0.512 16.422 -1.205 1 93.38 78 ARG A C 1
ATOM 623 O O . ARG A 1 78 ? 0.207 17.359 -1.942 1 93.38 78 ARG A O 1
ATOM 630 N N . MET A 1 79 ? 0.319 16.328 0.057 1 93.31 79 MET A N 1
ATOM 631 C CA . MET A 1 79 ? -0.242 17.5 0.709 1 93.31 79 MET A CA 1
ATOM 632 C C . MET A 1 79 ? 0.638 18.734 0.473 1 93.31 79 MET A C 1
ATOM 634 O O . MET A 1 79 ? 0.145 19.859 0.446 1 93.31 79 MET A O 1
ATOM 638 N N . SER A 1 80 ? 1.892 18.484 0.242 1 94.88 80 SER A N 1
ATOM 639 C CA . SER A 1 80 ? 2.834 19.594 0.098 1 94.88 80 SER A CA 1
ATOM 640 C C . SER A 1 80 ? 2.736 20.219 -1.286 1 94.88 80 SER A C 1
ATOM 642 O O . SER A 1 80 ? 3.078 21.391 -1.465 1 94.88 80 SER A O 1
ATOM 644 N N . TYR A 1 81 ? 2.297 19.469 -2.256 1 92.38 81 TYR A N 1
ATOM 645 C CA . TYR A 1 81 ? 2.273 20.031 -3.598 1 92.38 81 TYR A CA 1
ATOM 646 C C . TYR A 1 81 ? 0.845 20.156 -4.117 1 92.38 81 TYR A C 1
ATOM 648 O O . TYR A 1 81 ? 0.625 20.547 -5.262 1 92.38 81 TYR A O 1
ATOM 656 N N . GLU A 1 82 ? -0.097 19.875 -3.252 1 90.81 82 GLU A N 1
ATOM 657 C CA . GLU A 1 82 ? -1.5 20.156 -3.541 1 90.81 82 GLU A CA 1
ATOM 658 C C . GLU A 1 82 ? -1.981 21.406 -2.803 1 90.81 82 GLU A C 1
ATOM 660 O O . GLU A 1 82 ? -1.514 21.703 -1.701 1 90.81 82 GLU A O 1
ATOM 665 N N . GLU A 1 83 ? -2.994 22.109 -3.303 1 90.19 83 GLU A N 1
ATOM 666 C CA . GLU A 1 83 ? -3.463 23.359 -2.717 1 90.19 83 GLU A CA 1
ATOM 667 C C . GLU A 1 83 ? -4.176 23.109 -1.391 1 90.19 83 GLU A C 1
ATOM 669 O O . GLU A 1 83 ? -4.977 22.188 -1.272 1 90.19 83 GLU A O 1
ATOM 674 N N . PRO A 1 84 ? -3.91 23.938 -0.513 1 93 84 PRO A N 1
ATOM 675 C CA . PRO A 1 84 ? -2.881 24.984 -0.445 1 93 84 PRO A CA 1
ATOM 676 C C . PRO A 1 84 ? -1.468 24.406 -0.352 1 93 84 PRO A C 1
ATOM 678 O O . PRO A 1 84 ? -1.147 23.688 0.605 1 93 84 PRO A O 1
ATOM 681 N N . LYS A 1 85 ? -0.568 24.844 -1.236 1 93.38 85 LYS A N 1
ATOM 682 C CA . LYS A 1 85 ? 0.738 24.203 -1.393 1 93.38 85 LYS A CA 1
ATOM 683 C C . LYS A 1 85 ? 1.761 24.812 -0.434 1 93.38 85 LYS A C 1
ATOM 685 O O . LYS A 1 85 ? 1.784 26.016 -0.228 1 93.38 85 LYS A O 1
ATOM 690 N N . LEU A 1 86 ? 2.5 23.922 0.055 1 93.69 86 LEU A N 1
ATOM 691 C CA . LEU A 1 86 ? 3.646 24.391 0.829 1 93.69 86 LEU A CA 1
ATOM 692 C C . LEU A 1 86 ? 4.844 24.656 -0.078 1 93.69 86 LEU A C 1
ATOM 694 O O . LEU A 1 86 ? 5.703 25.469 0.244 1 93.69 86 LEU A O 1
ATOM 698 N N . ILE A 1 87 ? 4.867 23.906 -1.164 1 93.19 87 ILE A N 1
ATOM 699 C CA . ILE A 1 87 ? 6 24.047 -2.07 1 93.19 87 ILE A CA 1
ATOM 700 C C . ILE A 1 87 ? 5.875 25.344 -2.857 1 93.19 87 ILE A C 1
ATOM 702 O O . ILE A 1 87 ? 4.793 25.688 -3.342 1 93.19 87 ILE A O 1
ATOM 706 N N . ASN A 1 88 ? 6.852 26.109 -2.875 1 88.25 88 ASN A N 1
ATOM 707 C CA . ASN A 1 88 ? 6.945 27.344 -3.645 1 88.25 88 ASN A CA 1
ATOM 708 C C . ASN A 1 88 ? 7.965 27.234 -4.777 1 88.25 88 ASN A C 1
ATOM 710 O O . ASN A 1 88 ? 8.148 28.172 -5.551 1 88.25 88 ASN A O 1
ATOM 714 N N . ASN A 1 89 ? 8.5 26.141 -5.016 1 89 89 ASN A N 1
ATOM 715 C CA . ASN A 1 89 ? 9.523 25.859 -6.02 1 89 89 ASN A CA 1
ATOM 716 C C . ASN A 1 89 ? 8.922 25.266 -7.285 1 89 89 ASN A C 1
ATOM 718 O O . ASN A 1 89 ? 8.594 24.078 -7.32 1 89 89 ASN A O 1
ATOM 722 N N . ASN A 1 90 ? 8.891 26.031 -8.32 1 88.62 90 ASN A N 1
ATOM 723 C CA . ASN A 1 90 ? 8.242 25.625 -9.562 1 88.62 90 ASN A CA 1
ATOM 724 C C . ASN A 1 90 ? 8.969 24.453 -10.211 1 88.62 90 ASN A C 1
ATOM 726 O O . ASN A 1 90 ? 8.336 23.578 -10.805 1 88.62 90 ASN A O 1
ATOM 730 N N . SER A 1 91 ? 10.273 24.531 -10.086 1 91.19 91 SER A N 1
ATOM 731 C CA . SER A 1 91 ? 11.055 23.438 -10.656 1 91.19 91 SER A CA 1
ATOM 732 C C . SER A 1 91 ? 10.758 22.109 -9.953 1 91.19 91 SER A C 1
ATOM 734 O O . SER A 1 91 ? 10.609 21.078 -10.609 1 91.19 91 SER A O 1
ATOM 736 N N . LEU A 1 92 ? 10.672 22.188 -8.68 1 93.25 92 LEU A N 1
ATOM 737 C CA . LEU A 1 92 ? 10.32 21 -7.902 1 93.25 92 LEU A CA 1
ATOM 738 C C . LEU A 1 92 ? 8.93 20.5 -8.273 1 93.25 92 LEU A C 1
ATOM 740 O O . LEU A 1 92 ? 8.734 19.297 -8.469 1 93.25 92 LEU A O 1
ATOM 744 N N . GLN A 1 93 ? 8.031 21.406 -8.43 1 91.62 93 GLN A N 1
ATOM 745 C CA . GLN A 1 93 ? 6.664 21.047 -8.797 1 91.62 93 GLN A CA 1
ATOM 746 C C . GLN A 1 93 ? 6.625 20.344 -10.156 1 91.62 93 GLN A C 1
ATOM 748 O O . GLN A 1 93 ? 5.953 19.328 -10.312 1 91.62 93 GLN A O 1
ATOM 753 N N . LYS A 1 94 ? 7.32 20.828 -11.094 1 91.94 94 LYS A N 1
ATOM 754 C CA . LYS A 1 94 ? 7.359 20.25 -12.438 1 91.94 94 LYS A CA 1
ATOM 755 C C . LYS A 1 94 ? 7.957 18.844 -12.414 1 91.94 94 LYS A C 1
ATOM 757 O O . LYS A 1 94 ? 7.477 17.953 -13.117 1 91.94 94 LYS A O 1
ATOM 762 N N . ASP A 1 95 ? 8.961 18.719 -11.633 1 91.62 95 ASP A N 1
ATOM 763 C CA . ASP A 1 95 ? 9.625 17.422 -11.516 1 91.62 95 ASP A CA 1
ATOM 764 C C . ASP A 1 95 ? 8.672 16.375 -10.938 1 91.62 95 ASP A C 1
ATOM 766 O O . ASP A 1 95 ? 8.648 15.227 -11.398 1 91.62 95 ASP A O 1
ATOM 770 N N . ILE A 1 96 ? 7.941 16.734 -9.906 1 90.94 96 ILE A N 1
ATOM 771 C CA . ILE A 1 96 ? 7.016 15.828 -9.234 1 90.94 96 ILE A CA 1
ATOM 772 C C . ILE A 1 96 ? 5.875 15.453 -10.18 1 90.94 96 ILE A C 1
ATOM 774 O O . ILE A 1 96 ? 5.477 14.289 -10.258 1 90.94 96 ILE A O 1
ATOM 778 N N . ASP A 1 97 ? 5.391 16.359 -10.93 1 87.69 97 ASP A N 1
ATOM 779 C CA . ASP A 1 97 ? 4.262 16.141 -11.836 1 87.69 97 ASP A CA 1
ATOM 780 C C . ASP A 1 97 ? 4.629 15.172 -12.953 1 87.69 97 ASP A C 1
ATOM 782 O O . ASP A 1 97 ? 3.771 14.445 -13.461 1 87.69 97 ASP A O 1
ATOM 786 N N . LYS A 1 98 ? 5.816 15.031 -13.305 1 84.5 98 LYS A N 1
ATOM 787 C CA . LYS A 1 98 ? 6.281 14.172 -14.391 1 84.5 98 LYS A CA 1
ATOM 788 C C . LYS A 1 98 ? 6.301 12.703 -13.961 1 84.5 98 LYS A C 1
ATOM 790 O O . LYS A 1 98 ? 6.316 11.805 -14.805 1 84.5 98 LYS A O 1
ATOM 795 N N . ASN A 1 99 ? 6.152 12.461 -12.742 1 76.25 99 ASN A N 1
ATOM 796 C CA . ASN A 1 99 ? 6.504 11.117 -12.312 1 76.25 99 ASN A CA 1
ATOM 797 C C . ASN A 1 99 ? 5.309 10.383 -11.703 1 76.25 99 ASN A C 1
ATOM 799 O O . ASN A 1 99 ? 5.477 9.477 -10.891 1 76.25 99 ASN A O 1
ATOM 803 N N . ASN A 1 100 ? 4.203 10.5 -12.312 1 66.25 100 ASN A N 1
ATOM 804 C CA . ASN A 1 100 ? 2.988 9.711 -12.141 1 66.25 100 ASN A CA 1
ATOM 805 C C . ASN A 1 100 ? 2.777 9.312 -10.688 1 66.25 100 ASN A C 1
ATOM 807 O O . ASN A 1 100 ? 2.467 8.156 -10.391 1 66.25 100 ASN A O 1
ATOM 811 N N . GLN A 1 101 ? 3.125 9.961 -9.719 1 71.5 101 GLN A N 1
ATOM 812 C CA . GLN A 1 101 ? 2.74 9.797 -8.32 1 71.5 101 GLN A CA 1
ATOM 813 C C . GLN A 1 101 ? 3.594 8.734 -7.637 1 71.5 101 GLN A C 1
ATOM 815 O O . GLN A 1 101 ? 3.111 8.008 -6.762 1 71.5 101 GLN A O 1
ATOM 820 N N . SER A 1 102 ? 4.758 8.484 -8.016 1 85.5 102 SER A N 1
ATOM 821 C CA . SER A 1 102 ? 5.719 7.613 -7.348 1 85.5 102 SER A CA 1
ATOM 822 C C . SER A 1 102 ? 6.297 8.273 -6.102 1 85.5 102 SER A C 1
ATOM 824 O O . SER A 1 102 ? 6.895 9.352 -6.184 1 85.5 102 SER A O 1
ATOM 826 N N . VAL A 1 103 ? 6.129 7.555 -5 1 90.75 103 VAL A N 1
ATOM 827 C CA . VAL A 1 103 ? 6.645 8.07 -3.736 1 90.75 103 VAL A CA 1
ATOM 828 C C . VAL A 1 103 ? 8.164 8.18 -3.807 1 90.75 103 VAL A C 1
ATOM 830 O O . VAL A 1 103 ? 8.742 9.148 -3.314 1 90.75 103 VAL A O 1
ATOM 833 N N . TYR A 1 104 ? 8.812 7.262 -4.492 1 93.12 104 TYR A N 1
ATOM 834 C CA . TYR A 1 104 ? 10.266 7.25 -4.594 1 93.12 104 TYR A CA 1
ATOM 835 C C . TYR A 1 104 ? 10.766 8.43 -5.426 1 93.12 104 TYR A C 1
ATOM 837 O O . TYR A 1 104 ? 11.742 9.086 -5.059 1 93.12 104 TYR A O 1
ATOM 845 N N . HIS A 1 105 ? 10.094 8.734 -6.484 1 93.12 105 HIS A N 1
ATOM 846 C CA . HIS A 1 105 ? 10.484 9.867 -7.32 1 93.12 105 HIS A CA 1
ATOM 847 C C . HIS A 1 105 ? 10.281 11.188 -6.586 1 93.12 105 HIS A C 1
ATOM 849 O O . HIS A 1 105 ? 11.102 12.102 -6.711 1 93.12 105 HIS A O 1
ATOM 855 N N . SER A 1 106 ? 9.164 11.289 -5.895 1 94.81 106 SER A N 1
ATOM 856 C CA . SER A 1 106 ? 8.961 12.477 -5.078 1 94.81 106 SER A CA 1
ATOM 857 C C . SER A 1 106 ? 10.078 12.656 -4.059 1 94.81 106 SER A C 1
ATOM 859 O O . SER A 1 106 ? 10.586 13.766 -3.873 1 94.81 106 SER A O 1
ATOM 861 N N . PHE A 1 107 ? 10.43 11.539 -3.473 1 96.81 107 PHE A N 1
ATOM 862 C CA . PHE A 1 107 ? 11.508 11.539 -2.488 1 96.81 107 PHE A CA 1
ATOM 863 C C . PHE A 1 107 ? 12.805 12.055 -3.104 1 96.81 107 PHE A C 1
ATOM 865 O O . PHE A 1 107 ? 13.469 12.922 -2.527 1 96.81 107 PHE A O 1
ATOM 872 N N . LEU A 1 108 ? 13.094 11.609 -4.281 1 94.69 108 LEU A N 1
ATOM 873 C CA . LEU A 1 108 ? 14.297 12.055 -4.969 1 94.69 108 LEU A CA 1
ATOM 874 C C . LEU A 1 108 ? 14.211 13.531 -5.328 1 94.69 108 LEU A C 1
ATOM 876 O O . LEU A 1 108 ? 15.195 14.266 -5.195 1 94.69 108 LEU A O 1
ATOM 880 N N . SER A 1 109 ? 13.078 13.953 -5.754 1 95.31 109 SER A N 1
ATOM 881 C CA . SER A 1 109 ? 12.883 15.344 -6.156 1 95.31 109 SER A CA 1
ATOM 882 C C . SER A 1 109 ? 13.047 16.297 -4.973 1 95.31 109 SER A C 1
ATOM 884 O O . SER A 1 109 ? 13.719 17.328 -5.082 1 95.31 109 SER A O 1
ATOM 886 N N . PHE A 1 110 ? 12.469 15.961 -3.832 1 96.38 110 PHE A N 1
ATOM 887 C CA . PHE A 1 110 ? 12.641 16.766 -2.631 1 96.38 110 PHE A CA 1
ATOM 888 C C . PHE A 1 110 ? 14.094 16.766 -2.176 1 96.38 110 PHE A C 1
ATOM 890 O O . PHE A 1 110 ? 14.602 17.781 -1.695 1 96.38 110 PHE A O 1
ATOM 897 N N . GLY A 1 111 ? 14.695 15.609 -2.352 1 95.5 111 GLY A N 1
ATOM 898 C CA . GLY A 1 111 ? 16.094 15.477 -1.969 1 95.5 111 GLY A CA 1
ATOM 899 C C . GLY A 1 111 ? 17.016 16.375 -2.77 1 95.5 111 GLY A C 1
ATOM 900 O O . GLY A 1 111 ? 18.062 16.797 -2.273 1 95.5 111 GLY A O 1
ATOM 901 N N . LYS A 1 112 ? 16.641 16.688 -3.971 1 94.12 112 LYS A N 1
ATOM 902 C CA . LYS A 1 112 ? 17.422 17.578 -4.824 1 94.12 112 LYS A CA 1
ATOM 903 C C . LYS A 1 112 ? 17.188 19.031 -4.461 1 94.12 112 LYS A C 1
ATOM 905 O O . LYS A 1 112 ? 18.078 19.875 -4.609 1 94.12 112 LYS A O 1
ATOM 910 N N . ALA A 1 113 ? 16.062 19.344 -3.971 1 95.38 113 ALA A N 1
ATOM 911 C CA . ALA A 1 113 ? 15.625 20.719 -3.783 1 95.38 113 ALA A CA 1
ATOM 912 C C . ALA A 1 113 ? 15.977 21.219 -2.385 1 95.38 113 ALA A C 1
ATOM 914 O O . ALA A 1 113 ? 16.125 22.422 -2.172 1 95.38 113 ALA A O 1
ATOM 915 N N . TYR A 1 114 ? 16.125 20.344 -1.467 1 96.19 114 TYR A N 1
ATOM 916 C CA . TYR A 1 114 ? 16.328 20.75 -0.079 1 96.19 114 TYR A CA 1
ATOM 917 C C . TYR A 1 114 ? 17.469 19.953 0.555 1 96.19 114 TYR A C 1
ATOM 919 O O . TYR A 1 114 ? 17.969 19 -0.037 1 96.19 114 TYR A O 1
ATOM 927 N N . GLU A 1 115 ? 17.875 20.422 1.696 1 95.81 115 GLU A N 1
ATOM 928 C CA . GLU A 1 115 ? 19 19.797 2.385 1 95.81 115 GLU A CA 1
ATOM 929 C C . GLU A 1 115 ? 18.516 18.891 3.516 1 95.81 115 GLU A C 1
ATOM 931 O O . GLU A 1 115 ? 17.656 19.281 4.309 1 95.81 115 GLU A O 1
ATOM 936 N N . PHE A 1 116 ? 19.156 17.719 3.568 1 97.31 116 PHE A N 1
ATOM 937 C CA . PHE A 1 116 ? 18.781 16.75 4.594 1 97.31 116 PHE A CA 1
ATOM 938 C C . PHE A 1 116 ? 20.016 16.156 5.246 1 97.31 116 PHE A C 1
ATOM 940 O O . PHE A 1 116 ? 21.109 16.172 4.668 1 97.31 116 PHE A O 1
ATOM 947 N N . ASP A 1 117 ? 19.781 15.703 6.523 1 97 117 ASP A N 1
ATOM 948 C CA . ASP A 1 117 ? 20.781 14.812 7.109 1 97 117 ASP A CA 1
ATOM 949 C C . ASP A 1 117 ? 21.031 13.602 6.215 1 97 117 ASP A C 1
ATOM 951 O O . ASP A 1 117 ? 20.109 12.859 5.887 1 97 117 ASP A O 1
ATOM 955 N N . GLN A 1 118 ? 22.25 13.383 5.879 1 96.06 118 GLN A N 1
ATOM 956 C CA . GLN A 1 118 ? 22.594 12.383 4.871 1 96.06 118 GLN A CA 1
ATOM 957 C C . GLN A 1 118 ? 22.234 10.984 5.348 1 96.06 118 GLN A C 1
ATOM 959 O O . GLN A 1 118 ? 21.719 10.164 4.574 1 96.06 118 GLN A O 1
ATOM 964 N N . ILE A 1 119 ? 22.5 10.688 6.547 1 96.62 119 ILE A N 1
ATOM 965 C CA . ILE A 1 119 ? 22.25 9.352 7.086 1 96.62 119 ILE A CA 1
ATOM 966 C C . ILE A 1 119 ? 20.75 9.086 7.117 1 96.62 119 ILE A C 1
ATOM 968 O O . ILE A 1 119 ? 20.281 8.07 6.59 1 96.62 119 ILE A O 1
ATOM 972 N N . ASN A 1 120 ? 19.984 10.008 7.672 1 96.81 120 ASN A N 1
ATOM 973 C CA . ASN A 1 120 ? 18.531 9.844 7.754 1 96.81 120 ASN A CA 1
ATOM 974 C C . ASN A 1 120 ? 17.906 9.711 6.371 1 96.81 120 ASN A C 1
ATOM 976 O O . ASN A 1 120 ? 17.062 8.844 6.145 1 96.81 120 ASN A O 1
ATOM 980 N N . SER A 1 121 ? 18.359 10.547 5.531 1 97.94 121 SER A N 1
ATOM 981 C CA . SER A 1 121 ? 17.828 10.508 4.176 1 97.94 121 SER A CA 1
ATOM 982 C C . SER A 1 121 ? 18.156 9.172 3.5 1 97.94 121 SER A C 1
ATOM 984 O O . SER A 1 121 ? 17.312 8.625 2.773 1 97.94 121 SER A O 1
ATOM 986 N N . SER A 1 122 ? 19.281 8.664 3.715 1 97.94 122 SER A N 1
ATOM 987 C CA . SER A 1 122 ? 19.688 7.391 3.131 1 97.94 122 SER A CA 1
ATOM 988 C C . SER A 1 122 ? 18.875 6.234 3.709 1 97.94 122 SER A C 1
ATOM 990 O O . SER A 1 122 ? 18.516 5.301 2.99 1 97.94 122 SER A O 1
ATOM 992 N N . ILE A 1 123 ? 18.641 6.277 4.984 1 97.69 123 ILE A N 1
ATOM 993 C CA . ILE A 1 123 ? 17.828 5.246 5.633 1 97.69 123 ILE A CA 1
ATOM 994 C C . ILE A 1 123 ? 16.406 5.289 5.086 1 97.69 123 ILE A C 1
ATOM 996 O O . ILE A 1 123 ? 15.797 4.246 4.852 1 97.69 123 ILE A O 1
ATOM 1000 N N . VAL A 1 124 ? 15.906 6.477 4.863 1 97.94 124 VAL A N 1
ATOM 1001 C CA . VAL A 1 124 ? 14.57 6.629 4.289 1 97.94 124 VAL A CA 1
ATOM 1002 C C . VAL A 1 124 ? 14.547 6.074 2.869 1 97.94 124 VAL A C 1
ATOM 1004 O O . VAL A 1 124 ? 13.594 5.398 2.475 1 97.94 124 VAL A O 1
ATOM 1007 N N . ASP A 1 125 ? 15.586 6.352 2.125 1 98.12 125 ASP A N 1
ATOM 1008 C CA . ASP A 1 125 ? 15.734 5.785 0.787 1 98.12 125 ASP A CA 1
ATOM 1009 C C . ASP A 1 125 ? 15.648 4.262 0.821 1 98.12 125 ASP A C 1
ATOM 1011 O O . ASP A 1 125 ? 14.883 3.662 0.067 1 98.12 125 ASP A O 1
ATOM 1015 N N . LEU A 1 126 ? 16.391 3.711 1.671 1 97.75 126 LEU A N 1
ATOM 1016 C CA . LEU A 1 126 ? 16.406 2.262 1.845 1 97.75 126 LEU A CA 1
ATOM 1017 C C . LEU A 1 126 ? 15.023 1.746 2.229 1 97.75 126 LEU A C 1
ATOM 1019 O O . LEU A 1 126 ? 14.578 0.718 1.715 1 97.75 126 LEU A O 1
ATOM 1023 N N . MET A 1 127 ? 14.336 2.408 3.105 1 97.12 127 MET A N 1
ATOM 1024 C CA . MET A 1 127 ? 13.016 1.994 3.566 1 97.12 127 MET A CA 1
ATOM 1025 C C . MET A 1 127 ? 12.023 1.959 2.41 1 97.12 127 MET A C 1
ATOM 1027 O O . MET A 1 127 ? 11.242 1.015 2.285 1 97.12 127 MET A O 1
ATOM 1031 N N . ILE A 1 128 ? 12.016 2.996 1.593 1 97.06 128 ILE A N 1
ATOM 1032 C CA . ILE A 1 128 ? 11.094 3.08 0.468 1 97.06 128 ILE A CA 1
ATOM 1033 C C . ILE A 1 128 ? 11.344 1.918 -0.492 1 97.06 128 ILE A C 1
ATOM 1035 O O . ILE A 1 128 ? 10.398 1.23 -0.901 1 97.06 128 ILE A O 1
ATOM 1039 N N . CYS A 1 129 ? 12.562 1.675 -0.812 1 96.69 129 CYS A N 1
ATOM 1040 C CA . CYS A 1 129 ? 12.922 0.58 -1.709 1 96.69 129 CYS A CA 1
ATOM 1041 C C . CYS A 1 129 ? 12.555 -0.767 -1.098 1 96.69 129 CYS A C 1
ATOM 1043 O O . CYS A 1 129 ? 12.086 -1.666 -1.801 1 96.69 129 CYS A O 1
ATOM 1045 N N . TRP A 1 130 ? 12.852 -0.872 0.204 1 96.19 130 TRP A N 1
ATOM 1046 C CA . TRP A 1 130 ? 12.562 -2.111 0.919 1 96.19 130 TRP A CA 1
ATOM 1047 C C . TRP A 1 130 ? 11.07 -2.408 0.912 1 96.19 130 TRP A C 1
ATOM 1049 O O . TRP A 1 130 ? 10.648 -3.529 0.611 1 96.19 130 TRP A O 1
ATOM 1059 N N . ARG A 1 131 ? 10.281 -1.446 1.217 1 93.81 131 ARG A N 1
ATOM 1060 C CA . ARG A 1 131 ? 8.828 -1.593 1.185 1 93.81 131 ARG A CA 1
ATOM 1061 C C . ARG A 1 131 ? 8.359 -2.043 -0.194 1 93.81 131 ARG A C 1
ATOM 1063 O O . ARG A 1 131 ? 7.535 -2.953 -0.306 1 93.81 131 ARG A O 1
ATOM 1070 N N . ASN A 1 132 ? 8.844 -1.42 -1.229 1 90.5 132 ASN A N 1
ATOM 1071 C CA . ASN A 1 132 ? 8.461 -1.782 -2.59 1 90.5 132 ASN A CA 1
ATOM 1072 C C . ASN A 1 132 ? 8.781 -3.246 -2.889 1 90.5 132 ASN A C 1
ATOM 1074 O O . ASN A 1 132 ? 7.945 -3.961 -3.449 1 90.5 132 ASN A O 1
ATOM 1078 N N . ARG A 1 133 ? 9.906 -3.656 -2.443 1 90.88 133 ARG A N 1
ATOM 1079 C CA . ARG A 1 133 ? 10.352 -5.02 -2.723 1 90.88 133 ARG A CA 1
ATOM 1080 C C . ARG A 1 133 ? 9.516 -6.035 -1.946 1 90.88 133 ARG A C 1
ATOM 1082 O O . ARG A 1 133 ? 9.328 -7.164 -2.4 1 90.88 133 ARG A O 1
ATOM 1089 N N . LEU A 1 134 ? 9.031 -5.637 -0.839 1 88.19 134 LEU A N 1
ATOM 1090 C CA . LEU A 1 134 ? 8.297 -6.562 0.013 1 88.19 134 LEU A CA 1
ATOM 1091 C C . LEU A 1 134 ? 6.828 -6.621 -0.393 1 88.19 134 LEU A C 1
ATOM 1093 O O . LEU A 1 134 ? 6.18 -7.66 -0.246 1 88.19 134 LEU A O 1
ATOM 1097 N N . VAL A 1 135 ? 6.293 -5.574 -0.858 1 81.06 135 VAL A N 1
ATOM 1098 C CA . VAL A 1 135 ? 4.844 -5.477 -1.001 1 81.06 135 VAL A CA 1
ATOM 1099 C C . VAL A 1 135 ? 4.461 -5.613 -2.473 1 81.06 135 VAL A C 1
ATOM 1101 O O . VAL A 1 135 ? 3.406 -6.164 -2.797 1 81.06 135 VAL A O 1
ATOM 1104 N N . HIS A 1 136 ? 5.293 -5.113 -3.314 1 80.75 136 HIS A N 1
ATOM 1105 C CA . HIS A 1 136 ? 4.918 -5.078 -4.723 1 80.75 136 HIS A CA 1
ATOM 1106 C C . HIS A 1 136 ? 5.547 -6.238 -5.492 1 80.75 136 HIS A C 1
ATOM 1108 O O . HIS A 1 136 ? 6.738 -6.508 -5.348 1 80.75 136 HIS A O 1
ATOM 1114 N N . TYR A 1 137 ? 4.648 -6.715 -6.297 1 77.44 137 TYR A N 1
ATOM 1115 C CA . TYR A 1 137 ? 5.09 -7.82 -7.145 1 77.44 137 TYR A CA 1
ATOM 1116 C C . TYR A 1 137 ? 6.195 -7.367 -8.094 1 77.44 137 TYR A C 1
ATOM 1118 O O . TYR A 1 137 ? 6.062 -6.344 -8.766 1 77.44 137 TYR A O 1
ATOM 1126 N N . LYS A 1 138 ? 7.398 -8.008 -8.094 1 75.69 138 LYS A N 1
ATOM 1127 C CA . LYS A 1 138 ? 8.539 -7.859 -9 1 75.69 138 LYS A CA 1
ATOM 1128 C C . LYS A 1 138 ? 9.203 -6.496 -8.82 1 75.69 138 LYS A C 1
ATOM 1130 O O . LYS A 1 138 ? 9.945 -6.047 -9.688 1 75.69 138 LYS A O 1
ATOM 1135 N N . ALA A 1 139 ? 8.82 -5.852 -7.754 1 77.38 139 ALA A N 1
ATOM 1136 C CA . ALA A 1 139 ? 9.539 -4.602 -7.504 1 77.38 139 ALA A CA 1
ATOM 1137 C C . ALA A 1 139 ? 11.016 -4.867 -7.223 1 77.38 139 ALA A C 1
ATOM 1139 O O . ALA A 1 139 ? 11.359 -5.762 -6.445 1 77.38 139 ALA A O 1
ATOM 1140 N N . GLU A 1 140 ? 11.891 -4.109 -8.016 1 77.88 140 GLU A N 1
ATOM 1141 C CA . GLU A 1 140 ? 13.328 -4.328 -7.855 1 77.88 140 GLU A CA 1
ATOM 1142 C C . GLU A 1 140 ? 14.062 -3.018 -7.582 1 77.88 140 GLU A C 1
ATOM 1144 O O . GLU A 1 140 ? 15.273 -2.924 -7.781 1 77.88 140 GLU A O 1
ATOM 1149 N N . ASN A 1 141 ? 13.297 -2.074 -7.148 1 83.56 141 ASN A N 1
ATOM 1150 C CA . ASN A 1 141 ? 13.984 -0.822 -6.84 1 83.56 141 ASN A CA 1
ATOM 1151 C C . ASN A 1 141 ? 15.062 -1.018 -5.781 1 83.56 141 ASN A C 1
ATOM 1153 O O . ASN A 1 141 ? 14.898 -1.825 -4.863 1 83.56 141 ASN A O 1
ATOM 1157 N N . LYS A 1 142 ? 16.188 -0.364 -6.008 1 89 142 LYS A N 1
ATOM 1158 C CA . LYS A 1 142 ? 17.312 -0.314 -5.07 1 89 142 LYS A CA 1
ATOM 1159 C C . LYS A 1 142 ? 17.859 1.104 -4.941 1 89 142 LYS A C 1
ATOM 1161 O O . LYS A 1 142 ? 17.844 1.87 -5.906 1 89 142 LYS A O 1
ATOM 1166 N N . PRO A 1 143 ? 18.281 1.364 -3.678 1 92 143 PRO A N 1
ATOM 1167 C CA . PRO A 1 143 ? 18.953 2.658 -3.555 1 92 143 PRO A CA 1
ATOM 1168 C C . PRO A 1 143 ? 20.172 2.779 -4.469 1 92 143 PRO A C 1
ATOM 1170 O O . PRO A 1 143 ? 20.766 1.77 -4.836 1 92 143 PRO A O 1
ATOM 1173 N N . LEU A 1 144 ? 20.438 3.994 -4.844 1 90.44 144 LEU A N 1
ATOM 1174 C CA . LEU A 1 144 ? 21.625 4.238 -5.645 1 90.44 144 LEU A CA 1
ATOM 1175 C C . LEU A 1 144 ? 22.875 3.783 -4.91 1 90.44 144 LEU A C 1
ATOM 1177 O O . LEU A 1 144 ? 22.906 3.777 -3.676 1 90.44 144 LEU A O 1
ATOM 1181 N N . ASP A 1 145 ? 23.828 3.502 -5.625 1 93.81 145 ASP A N 1
ATOM 1182 C CA . ASP A 1 145 ? 25.078 3.025 -5.059 1 93.81 145 ASP A CA 1
ATOM 1183 C C . ASP A 1 145 ? 25.688 4.055 -4.102 1 93.81 145 ASP A C 1
ATOM 1185 O O . ASP A 1 145 ? 26.297 3.691 -3.102 1 93.81 145 ASP A O 1
ATOM 1189 N N . GLU A 1 146 ? 25.531 5.242 -4.457 1 94.06 146 GLU A N 1
ATOM 1190 C CA . GLU A 1 146 ? 26.047 6.309 -3.604 1 94.06 146 GLU A CA 1
ATOM 1191 C C . GLU A 1 146 ? 25.422 6.254 -2.213 1 94.06 146 GLU A C 1
ATOM 1193 O O . GLU A 1 146 ? 26.094 6.512 -1.214 1 94.06 146 GLU A O 1
ATOM 1198 N N . VAL A 1 147 ? 24.203 5.945 -2.176 1 95.31 147 VAL A N 1
ATOM 1199 C CA . VAL A 1 147 ? 23.484 5.855 -0.915 1 95.31 147 VAL A CA 1
ATOM 1200 C C . VAL A 1 147 ? 23.984 4.648 -0.118 1 95.31 147 VAL A C 1
ATOM 1202 O O . VAL A 1 147 ? 24.234 4.758 1.082 1 95.31 147 VAL A O 1
ATOM 1205 N N . ILE A 1 148 ? 24.125 3.535 -0.797 1 96.44 148 ILE A N 1
ATOM 1206 C CA . ILE A 1 148 ? 24.594 2.311 -0.166 1 96.44 148 ILE A CA 1
ATOM 1207 C C . ILE A 1 148 ? 26 2.537 0.396 1 96.44 148 ILE A C 1
ATOM 1209 O O . ILE A 1 148 ? 26.297 2.135 1.524 1 96.44 148 ILE A O 1
ATOM 1213 N N . ASN A 1 149 ? 26.797 3.166 -0.385 1 96.44 149 ASN A N 1
ATOM 1214 C CA . ASN A 1 149 ? 28.156 3.449 0.046 1 96.44 149 ASN A CA 1
ATOM 1215 C C . ASN A 1 149 ? 28.172 4.379 1.255 1 96.44 149 ASN A C 1
ATOM 1217 O O . ASN A 1 149 ? 29 4.211 2.16 1 96.44 149 ASN A O 1
ATOM 1221 N N . LEU A 1 150 ? 27.359 5.32 1.26 1 97.06 150 LEU A N 1
ATOM 1222 C CA . LEU A 1 150 ? 27.266 6.238 2.391 1 97.06 150 LEU A CA 1
ATOM 1223 C C . LEU A 1 150 ? 26.859 5.496 3.658 1 97.06 150 LEU A C 1
ATOM 1225 O O . LEU A 1 150 ? 27.422 5.723 4.727 1 97.06 150 LEU A O 1
ATOM 1229 N N . LEU A 1 151 ? 25.938 4.609 3.539 1 97.44 151 LEU A N 1
ATOM 1230 C CA . LEU A 1 151 ? 25.453 3.832 4.68 1 97.44 151 LEU A CA 1
ATOM 1231 C C . LEU A 1 151 ? 26.578 2.959 5.242 1 97.44 151 LEU A C 1
ATOM 1233 O O . LEU A 1 151 ? 26.766 2.887 6.457 1 97.44 151 LEU A O 1
ATOM 1237 N N . LYS A 1 152 ? 27.297 2.396 4.375 1 97.31 152 LYS A N 1
ATOM 1238 C CA . LYS A 1 152 ? 28.406 1.549 4.809 1 97.31 152 LYS A CA 1
ATOM 1239 C C . LYS A 1 152 ? 29.5 2.373 5.473 1 97.31 152 LYS A C 1
ATOM 1241 O O . LYS A 1 152 ? 30.062 1.96 6.488 1 97.31 152 LYS A O 1
ATOM 1246 N N . ARG A 1 153 ? 29.781 3.496 4.891 1 96.88 153 ARG A N 1
ATOM 1247 C CA . ARG A 1 153 ? 30.828 4.387 5.402 1 96.88 153 ARG A CA 1
ATOM 1248 C C . ARG A 1 153 ? 30.484 4.883 6.801 1 96.88 153 ARG A C 1
ATOM 1250 O O . ARG A 1 153 ? 31.359 4.977 7.664 1 96.88 153 ARG A O 1
ATOM 1257 N N . ASP A 1 154 ? 29.25 5.172 7.086 1 96.88 154 ASP A N 1
ATOM 1258 C CA . ASP A 1 154 ? 28.828 5.785 8.344 1 96.88 154 ASP A CA 1
ATOM 1259 C C . ASP A 1 154 ? 28.25 4.742 9.289 1 96.88 154 ASP A C 1
ATOM 1261 O O . ASP A 1 154 ? 27.391 5.055 10.117 1 96.88 154 ASP A O 1
ATOM 1265 N N . ARG A 1 155 ? 28.672 3.564 9.156 1 96.62 155 ARG A N 1
ATOM 1266 C CA . ARG A 1 155 ? 28.156 2.434 9.93 1 96.62 155 ARG A CA 1
ATOM 1267 C C . ARG A 1 155 ? 28.188 2.732 11.422 1 96.62 155 ARG A C 1
ATOM 1269 O O . ARG A 1 155 ? 27.203 2.496 12.125 1 96.62 155 ARG A O 1
ATOM 1276 N N . ASP A 1 156 ? 29.312 3.248 11.914 1 95.75 156 ASP A N 1
ATOM 1277 C CA . ASP A 1 156 ? 29.469 3.486 13.344 1 95.75 156 ASP A CA 1
ATOM 1278 C C . ASP A 1 156 ? 28.516 4.574 13.828 1 95.75 156 ASP A C 1
ATOM 1280 O O . ASP A 1 156 ? 27.922 4.453 14.906 1 95.75 156 ASP A O 1
ATOM 1284 N N . LYS A 1 157 ? 28.375 5.602 13.055 1 96.12 157 LYS A N 1
ATOM 1285 C CA . LYS A 1 157 ? 27.438 6.668 13.398 1 96.12 157 LYS A CA 1
ATOM 1286 C C . LYS A 1 157 ? 26 6.148 13.445 1 96.12 157 LYS A C 1
ATOM 1288 O O . LYS A 1 157 ? 25.219 6.547 14.312 1 96.12 157 LYS A O 1
ATOM 1293 N N . ILE A 1 158 ? 25.656 5.305 12.539 1 96.44 158 ILE A N 1
ATOM 1294 C CA . ILE A 1 158 ? 24.328 4.727 12.461 1 96.44 158 ILE A CA 1
ATOM 1295 C C . ILE A 1 158 ? 24.078 3.85 13.688 1 96.44 158 ILE A C 1
ATOM 1297 O O . ILE A 1 158 ? 23 3.912 14.289 1 96.44 158 ILE A O 1
ATOM 1301 N N . MET A 1 159 ? 25.031 3.045 14.031 1 94.62 159 MET A N 1
ATOM 1302 C CA . MET A 1 159 ? 24.906 2.18 15.195 1 94.62 159 MET A CA 1
ATOM 1303 C C . MET A 1 159 ? 24.625 3 16.453 1 94.62 159 MET A C 1
ATOM 1305 O O . MET A 1 159 ? 23.828 2.604 17.297 1 94.62 159 MET A O 1
ATOM 1309 N N . GLU A 1 160 ? 25.266 4.082 16.562 1 93.38 160 GLU A N 1
ATOM 1310 C CA . GLU A 1 160 ? 25.125 4.949 17.734 1 93.38 160 GLU A CA 1
ATOM 1311 C C . GLU A 1 160 ? 23.781 5.664 17.719 1 93.38 160 GLU A C 1
ATOM 1313 O O . GLU A 1 160 ? 23.078 5.711 18.75 1 93.38 160 GLU A O 1
ATOM 1318 N N . ARG A 1 161 ? 23.359 6.141 16.562 1 93.25 161 ARG A N 1
ATOM 1319 C CA . ARG A 1 161 ? 22.188 6.996 16.453 1 93.25 161 ARG A CA 1
ATOM 1320 C C . ARG A 1 161 ? 20.906 6.168 16.391 1 93.25 161 ARG A C 1
ATOM 1322 O O . ARG A 1 161 ? 19.828 6.664 16.719 1 93.25 161 ARG A O 1
ATOM 1329 N N . HIS A 1 162 ? 21.031 5.004 15.969 1 91.12 162 HIS A N 1
ATOM 1330 C CA . HIS A 1 162 ? 19.844 4.195 15.695 1 91.12 162 HIS A CA 1
ATOM 1331 C C . HIS A 1 162 ? 19.859 2.906 16.516 1 91.12 162 HIS A C 1
ATOM 1333 O O . HIS A 1 162 ? 19.688 1.816 15.961 1 91.12 162 HIS A O 1
ATOM 1339 N N . ASN A 1 163 ? 20.078 3.09 17.75 1 83.19 163 ASN A N 1
ATOM 1340 C CA . ASN A 1 163 ? 19.922 2.076 18.781 1 83.19 163 ASN A CA 1
ATOM 1341 C C . ASN A 1 163 ? 20.641 0.778 18.422 1 83.19 163 ASN A C 1
ATOM 1343 O O . ASN A 1 163 ? 20.062 -0.306 18.531 1 83.19 163 ASN A O 1
ATOM 1347 N N . GLY A 1 164 ? 21.797 0.834 17.828 1 88 164 GLY A N 1
ATOM 1348 C CA . GLY A 1 164 ? 22.609 -0.344 17.594 1 88 164 GLY A CA 1
ATOM 1349 C C . GLY A 1 164 ? 22.281 -1.045 16.281 1 88 164 GLY A C 1
ATOM 1350 O O . GLY A 1 164 ? 22.703 -2.186 16.062 1 88 164 GLY A O 1
ATOM 1351 N N . MET A 1 165 ? 21.531 -0.483 15.438 1 92.25 165 MET A N 1
ATOM 1352 C CA . MET A 1 165 ? 21.25 -1.069 14.125 1 92.25 165 MET A CA 1
ATOM 1353 C C . MET A 1 165 ? 22.547 -1.271 13.336 1 92.25 165 MET A C 1
ATOM 1355 O O . MET A 1 165 ? 23.297 -0.323 13.125 1 92.25 165 MET A O 1
ATOM 1359 N N . ASP A 1 166 ? 22.781 -2.424 12.969 1 95.62 166 ASP A N 1
ATOM 1360 C CA . ASP A 1 166 ? 23.922 -2.75 12.117 1 95.62 166 ASP A CA 1
ATOM 1361 C C . ASP A 1 166 ? 23.547 -2.654 10.641 1 95.62 166 ASP A C 1
ATOM 1363 O O . ASP A 1 166 ? 22.891 -3.547 10.102 1 95.62 166 ASP A O 1
ATOM 1367 N N . ILE A 1 167 ? 24.109 -1.719 10.031 1 96.81 167 ILE A N 1
ATOM 1368 C CA . ILE A 1 167 ? 23.703 -1.393 8.672 1 96.81 167 ILE A CA 1
ATOM 1369 C C . ILE A 1 167 ? 24.172 -2.49 7.719 1 96.81 167 ILE A C 1
ATOM 1371 O O . ILE A 1 167 ? 23.531 -2.734 6.688 1 96.81 167 ILE A O 1
ATOM 1375 N N . LEU A 1 168 ? 25.266 -3.166 7.973 1 97 168 LEU A N 1
ATOM 1376 C CA . LEU A 1 168 ? 25.719 -4.234 7.09 1 97 168 LEU A CA 1
ATOM 1377 C C . LEU A 1 168 ? 24.75 -5.41 7.109 1 97 168 LEU A C 1
ATOM 1379 O O . LEU A 1 168 ? 24.406 -5.957 6.059 1 97 168 LEU A O 1
ATOM 1383 N N . LEU A 1 169 ? 24.344 -5.742 8.25 1 97.12 169 LEU A N 1
ATOM 1384 C CA . LEU A 1 169 ? 23.359 -6.801 8.367 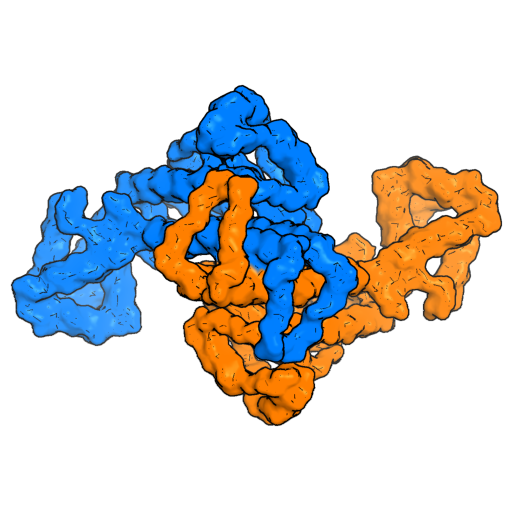1 97.12 169 LEU A CA 1
ATOM 1385 C C . LEU A 1 169 ? 22.031 -6.375 7.742 1 97.12 169 LEU A C 1
ATOM 1387 O O . LEU A 1 169 ? 21.344 -7.191 7.125 1 97.12 169 LEU A O 1
ATOM 1391 N N . THR A 1 170 ? 21.734 -5.16 7.957 1 97.38 170 THR A N 1
ATOM 1392 C CA . THR A 1 170 ? 20.5 -4.598 7.398 1 97.38 170 THR A CA 1
ATOM 1393 C C . THR A 1 170 ? 20.516 -4.695 5.875 1 97.38 170 THR A C 1
ATOM 1395 O O . THR A 1 170 ? 19.531 -5.145 5.273 1 97.38 170 THR A O 1
ATOM 1398 N N . LEU A 1 171 ? 21.547 -4.297 5.277 1 97.31 171 LEU A N 1
ATOM 1399 C CA . LEU A 1 171 ? 21.688 -4.328 3.826 1 97.31 171 LEU A CA 1
ATOM 1400 C C . LEU A 1 171 ? 21.656 -5.762 3.305 1 97.31 171 LEU A C 1
ATOM 1402 O O . LEU A 1 171 ? 21.125 -6.023 2.225 1 97.31 171 LEU A O 1
ATOM 1406 N N . GLU A 1 172 ? 22.188 -6.664 4.004 1 96.81 172 GLU A N 1
ATOM 1407 C CA . GLU A 1 172 ? 22.141 -8.078 3.629 1 96.81 172 GLU A CA 1
ATOM 1408 C C . GLU A 1 172 ? 20.703 -8.586 3.623 1 96.81 172 GLU A C 1
ATOM 1410 O O . GLU A 1 172 ? 20.281 -9.281 2.693 1 96.81 172 GLU A O 1
ATOM 1415 N N . ARG A 1 173 ? 19.969 -8.289 4.637 1 96.38 173 ARG A N 1
ATOM 1416 C CA . ARG A 1 173 ? 18.578 -8.695 4.727 1 96.38 173 ARG A CA 1
ATOM 1417 C C . ARG A 1 173 ? 17.75 -8.078 3.598 1 96.38 173 ARG A C 1
ATOM 1419 O O . ARG A 1 173 ? 16.859 -8.727 3.049 1 96.38 173 ARG A O 1
ATOM 1426 N N . PHE A 1 174 ? 18.047 -6.836 3.301 1 96.31 174 PHE A N 1
ATOM 1427 C CA . PHE A 1 174 ? 17.391 -6.148 2.189 1 96.31 174 PHE A CA 1
ATOM 1428 C C . PHE A 1 174 ? 17.625 -6.895 0.88 1 96.31 174 PHE A C 1
ATOM 1430 O O . PHE A 1 174 ? 16.688 -7.121 0.11 1 96.31 174 PHE A O 1
ATOM 1437 N N . GLU A 1 175 ? 18.828 -7.277 0.646 1 93.69 175 GLU A N 1
ATOM 1438 C CA . GLU A 1 175 ? 19.188 -7.957 -0.595 1 93.69 175 GLU A CA 1
ATOM 1439 C C . GLU A 1 175 ? 18.516 -9.32 -0.699 1 93.69 175 GLU A C 1
ATOM 1441 O O . GLU A 1 175 ? 18.156 -9.758 -1.795 1 93.69 175 GLU A O 1
ATOM 1446 N N . LYS A 1 176 ? 18.344 -9.938 0.37 1 92.94 176 LYS A N 1
ATOM 1447 C CA . LYS A 1 176 ? 17.75 -11.266 0.395 1 92.94 176 LYS A CA 1
ATOM 1448 C C . LYS A 1 176 ? 16.219 -11.188 0.438 1 92.94 176 LYS A C 1
ATOM 1450 O O . LYS A 1 176 ? 15.547 -12.203 0.581 1 92.94 176 LYS A O 1
ATOM 1455 N N . LYS A 1 177 ? 15.664 -9.961 0.462 1 90.56 177 LYS A N 1
ATOM 1456 C CA . LYS A 1 177 ? 14.227 -9.703 0.49 1 90.56 177 LYS A CA 1
ATOM 1457 C C . LYS A 1 177 ? 13.594 -10.281 1.75 1 90.56 177 LYS A C 1
ATOM 1459 O O . LYS A 1 177 ? 12.477 -10.812 1.7 1 90.56 177 LYS A O 1
ATOM 1464 N N . GLN A 1 178 ? 14.398 -10.188 2.771 1 93.19 178 GLN A N 1
ATOM 1465 C CA . GLN A 1 178 ? 13.883 -10.625 4.066 1 93.19 178 GLN A CA 1
ATOM 1466 C C . GLN A 1 178 ? 13.156 -9.484 4.773 1 93.19 178 GLN A C 1
ATOM 1468 O O . GLN A 1 178 ? 13.367 -8.312 4.453 1 93.19 178 GLN A O 1
ATOM 1473 N N . THR A 1 179 ? 12.281 -9.844 5.68 1 93.62 179 THR A N 1
ATOM 1474 C CA . THR A 1 179 ? 11.602 -8.844 6.492 1 93.62 179 THR A CA 1
ATOM 1475 C C . THR A 1 179 ? 12.57 -8.188 7.469 1 93.62 179 THR A C 1
ATOM 1477 O O . THR A 1 179 ? 13.406 -8.859 8.07 1 93.62 179 THR A O 1
ATOM 1480 N N . PRO A 1 180 ? 12.508 -6.875 7.598 1 94.88 180 PRO A N 1
ATOM 1481 C CA . PRO A 1 180 ? 13.359 -6.215 8.586 1 94.88 180 PRO A CA 1
ATOM 1482 C C . PRO A 1 180 ? 13.094 -6.695 10.016 1 94.88 180 PRO A C 1
ATOM 1484 O O . PRO A 1 180 ? 11.984 -7.152 10.312 1 94.88 180 PRO A O 1
ATOM 1487 N N . THR A 1 181 ? 14.086 -6.582 10.844 1 91.62 181 THR A N 1
ATOM 1488 C CA . THR A 1 181 ? 13.898 -6.809 12.266 1 91.62 181 THR A CA 1
ATOM 1489 C C . THR A 1 181 ? 13.156 -5.645 12.906 1 91.62 181 THR A C 1
ATOM 1491 O O . THR A 1 181 ? 12.977 -4.594 12.281 1 91.62 181 THR A O 1
ATOM 1494 N N . PHE A 1 182 ? 12.711 -5.871 14.148 1 88.06 182 PHE A N 1
ATOM 1495 C CA . PHE A 1 182 ? 12.031 -4.805 14.875 1 88.06 182 PHE A CA 1
ATOM 1496 C C . PHE A 1 182 ? 12.938 -3.59 15.031 1 88.06 182 PHE A C 1
ATOM 1498 O O . PHE A 1 182 ? 12.492 -2.451 14.867 1 88.06 182 PHE A O 1
ATOM 1505 N N . LYS A 1 183 ? 14.188 -3.812 15.352 1 88.44 183 LYS A N 1
ATOM 1506 C CA . LYS A 1 183 ? 15.141 -2.719 15.531 1 88.44 183 LYS A CA 1
ATOM 1507 C C . LYS A 1 183 ? 15.297 -1.913 14.242 1 88.44 183 LYS A C 1
ATOM 1509 O O . LYS A 1 183 ? 15.367 -0.683 14.281 1 88.44 183 LYS A O 1
ATOM 1514 N N . GLU A 1 184 ? 15.328 -2.604 13.172 1 94.38 184 GLU A N 1
ATOM 1515 C CA . GLU A 1 184 ? 15.5 -1.957 11.875 1 94.38 184 GLU A CA 1
ATOM 1516 C C . GLU A 1 184 ? 14.289 -1.1 11.523 1 94.38 184 GLU A C 1
ATOM 1518 O O . GLU A 1 184 ? 14.438 0.069 11.156 1 94.38 184 GLU A O 1
ATOM 1523 N N . ILE A 1 185 ? 13.086 -1.677 11.648 1 93.62 185 ILE A N 1
ATOM 1524 C CA . ILE A 1 185 ? 11.898 -0.928 11.273 1 93.62 185 ILE A CA 1
ATOM 1525 C C . ILE A 1 185 ? 11.703 0.25 12.227 1 93.62 185 ILE A C 1
ATOM 1527 O O . ILE A 1 185 ? 11.289 1.333 11.812 1 93.62 185 ILE A O 1
ATOM 1531 N N . ALA A 1 186 ? 11.945 0.072 13.477 1 88.75 186 ALA A N 1
ATOM 1532 C CA . ALA A 1 186 ? 11.859 1.168 14.438 1 88.75 186 ALA A CA 1
ATOM 1533 C C . ALA A 1 186 ? 12.82 2.295 14.078 1 88.75 186 ALA A C 1
ATOM 1535 O O . ALA A 1 186 ? 12.461 3.473 14.133 1 88.75 186 ALA A O 1
ATOM 1536 N N . SER A 1 187 ? 14 1.949 13.742 1 92 187 SER A N 1
ATOM 1537 C CA . SER A 1 187 ? 15.008 2.926 13.344 1 92 187 SER A CA 1
ATOM 1538 C C . SER A 1 187 ? 14.602 3.646 12.062 1 92 187 SER A C 1
ATOM 1540 O O . SER A 1 187 ? 14.797 4.855 11.938 1 92 187 SER A O 1
ATOM 1542 N N . MET A 1 188 ? 14.062 2.916 11.141 1 95.19 188 MET A N 1
ATOM 1543 C CA . MET A 1 188 ? 13.633 3.496 9.867 1 95.19 188 MET A CA 1
ATOM 1544 C C . MET A 1 188 ? 12.477 4.477 10.086 1 95.19 188 MET A C 1
ATOM 1546 O O . MET A 1 188 ? 12.438 5.535 9.461 1 95.19 188 MET A O 1
ATOM 1550 N N . ILE A 1 189 ? 11.578 4.082 10.945 1 92.75 189 ILE A N 1
ATOM 1551 C CA . ILE A 1 189 ? 10.461 4.965 11.273 1 92.75 189 ILE A CA 1
ATOM 1552 C C . ILE A 1 189 ? 10.992 6.246 11.914 1 92.75 189 ILE A C 1
ATOM 1554 O O . ILE A 1 189 ? 10.57 7.348 11.547 1 92.75 189 ILE A O 1
ATOM 1558 N N . LYS A 1 190 ? 11.906 6.133 12.82 1 91.38 190 LYS A N 1
ATOM 1559 C CA . LYS A 1 190 ? 12.531 7.293 13.453 1 91.38 190 LYS A CA 1
ATOM 1560 C C . LYS A 1 190 ? 13.188 8.195 12.414 1 91.38 190 LYS A C 1
ATOM 1562 O O . LYS A 1 190 ? 13.031 9.414 12.453 1 91.38 190 LYS A O 1
ATOM 1567 N N . ALA A 1 191 ? 13.93 7.609 11.539 1 94.81 191 ALA A N 1
ATOM 1568 C CA . ALA A 1 191 ? 14.594 8.367 10.484 1 94.81 191 ALA A CA 1
ATOM 1569 C C . ALA A 1 191 ? 13.586 9.102 9.609 1 94.81 191 ALA A C 1
ATOM 1571 O O . ALA A 1 191 ? 13.805 10.25 9.219 1 94.81 191 ALA A O 1
ATOM 1572 N N . MET A 1 192 ? 12.531 8.445 9.281 1 96.06 192 MET A N 1
ATOM 1573 C CA . MET A 1 192 ? 11.484 9.031 8.453 1 96.06 192 MET A CA 1
ATOM 1574 C C . MET A 1 192 ? 10.859 10.234 9.148 1 96.06 192 MET A C 1
ATOM 1576 O O . MET A 1 192 ? 10.609 11.266 8.508 1 96.06 192 MET A O 1
ATOM 1580 N N . ILE A 1 193 ? 10.562 10.078 10.391 1 94.06 193 ILE A N 1
ATOM 1581 C CA . ILE A 1 193 ? 9.977 11.172 11.164 1 94.06 193 ILE A CA 1
ATOM 1582 C C . ILE A 1 193 ? 10.906 12.383 11.141 1 94.06 193 ILE A C 1
ATOM 1584 O O . ILE A 1 193 ? 10.477 13.5 10.852 1 94.06 193 ILE A O 1
ATOM 1588 N N . GLU A 1 194 ? 12.133 12.164 11.367 1 94.81 194 GLU A N 1
ATOM 1589 C CA . GLU A 1 194 ? 13.109 13.25 11.359 1 94.81 194 GLU A CA 1
ATOM 1590 C C . GLU A 1 194 ? 13.227 13.875 9.969 1 94.81 194 GLU A C 1
ATOM 1592 O O . GLU A 1 194 ? 13.367 15.094 9.844 1 94.81 194 GLU A O 1
ATOM 1597 N N . TYR A 1 195 ? 13.25 13.055 9.039 1 97.31 195 TYR A N 1
ATOM 1598 C CA . TYR A 1 195 ? 13.297 13.523 7.656 1 97.31 195 TYR A CA 1
ATOM 1599 C C . TYR A 1 195 ? 12.141 14.469 7.359 1 97.31 195 TYR A C 1
ATOM 1601 O O . TYR A 1 195 ? 12.344 15.547 6.805 1 97.31 195 TYR A O 1
ATOM 1609 N N . VAL A 1 196 ? 10.945 14.078 7.672 1 97.44 196 VAL A N 1
ATOM 1610 C CA . VAL A 1 196 ? 9.758 14.883 7.383 1 97.44 196 VAL A CA 1
ATOM 1611 C C . VAL A 1 196 ? 9.797 16.172 8.195 1 97.44 196 VAL A C 1
ATOM 1613 O O . VAL A 1 196 ? 9.383 17.234 7.715 1 97.44 196 VAL A O 1
ATOM 1616 N N . TYR A 1 197 ? 10.281 16.094 9.438 1 96.38 197 TYR A N 1
ATOM 1617 C CA . TYR A 1 197 ? 10.445 17.297 10.25 1 96.38 197 TYR A CA 1
ATOM 1618 C C . TYR A 1 197 ? 11.359 18.312 9.555 1 96.38 197 TYR A C 1
ATOM 1620 O O . TYR A 1 197 ? 11.039 19.5 9.5 1 96.38 197 TYR A O 1
ATOM 1628 N N . GLN A 1 198 ? 12.453 17.828 9.07 1 97.44 198 GLN A N 1
ATOM 1629 C CA . GLN A 1 198 ? 13.398 18.703 8.375 1 97.44 198 GLN A CA 1
ATOM 1630 C C . GLN A 1 198 ? 12.781 19.297 7.117 1 97.44 198 GLN A C 1
ATOM 1632 O O . GLN A 1 198 ? 12.945 20.484 6.844 1 97.44 198 GLN A O 1
ATOM 1637 N N . LEU A 1 199 ? 12.125 18.469 6.41 1 97.62 199 LEU A N 1
ATOM 1638 C CA . LEU A 1 199 ? 11.484 18.938 5.188 1 97.62 199 LEU A CA 1
ATOM 1639 C C . LEU A 1 199 ? 10.438 20 5.508 1 97.62 199 LEU A C 1
ATOM 1641 O O . LEU A 1 199 ? 10.391 21.047 4.855 1 97.62 199 LEU A O 1
ATOM 1645 N N . ASP A 1 200 ? 9.609 19.688 6.484 1 97.06 200 ASP A N 1
ATOM 1646 C CA . ASP A 1 200 ? 8.547 20.609 6.875 1 97.06 200 ASP A CA 1
ATOM 1647 C C . ASP A 1 200 ? 9.125 21.984 7.25 1 97.06 200 ASP A C 1
ATOM 1649 O O . ASP A 1 200 ? 8.602 23.016 6.828 1 97.06 200 ASP A O 1
ATOM 1653 N N . LYS A 1 201 ? 10.156 21.969 7.996 1 95.94 201 LYS A N 1
ATOM 1654 C CA . LYS A 1 201 ? 10.805 23.203 8.414 1 95.94 201 LYS A CA 1
ATOM 1655 C C . LYS A 1 201 ? 11.281 24 7.207 1 95.94 201 LYS A C 1
ATOM 1657 O O . LYS A 1 201 ? 11.078 25.219 7.141 1 95.94 201 LYS A O 1
ATOM 1662 N N . GLN A 1 202 ? 11.875 23.391 6.312 1 96.44 202 GLN A N 1
ATOM 1663 C CA . GLN A 1 202 ? 12.43 24.062 5.145 1 96.44 202 GLN A CA 1
ATOM 1664 C C . GLN A 1 202 ? 11.328 24.578 4.23 1 96.44 202 GLN A C 1
ATOM 1666 O O . GLN A 1 202 ? 11.453 25.672 3.648 1 96.44 202 GLN A O 1
ATOM 1671 N N . LEU A 1 203 ? 10.32 23.797 4.09 1 95.62 203 LEU A N 1
ATOM 1672 C CA . LEU A 1 203 ? 9.195 24.25 3.275 1 95.62 203 LEU A CA 1
ATOM 1673 C C . LEU A 1 203 ? 8.555 25.5 3.867 1 95.62 203 LEU A C 1
ATOM 1675 O O . LEU A 1 203 ? 8.203 26.422 3.135 1 95.62 203 LEU A O 1
ATOM 1679 N N . ILE A 1 204 ? 8.398 25.469 5.152 1 92.44 204 ILE A N 1
ATOM 1680 C CA . ILE A 1 204 ? 7.793 26.594 5.852 1 92.44 204 ILE A CA 1
ATOM 1681 C C . ILE A 1 204 ? 8.672 27.844 5.688 1 92.44 204 ILE A C 1
ATOM 1683 O O . ILE A 1 204 ? 8.164 28.953 5.527 1 92.44 204 ILE A O 1
ATOM 1687 N N . GLU A 1 205 ? 9.938 27.641 5.703 1 91.69 205 GLU A N 1
ATOM 1688 C CA . GLU A 1 205 ? 10.875 28.75 5.547 1 91.69 205 GLU A CA 1
ATOM 1689 C C . GLU A 1 205 ? 10.836 29.312 4.129 1 91.69 205 GLU A C 1
ATOM 1691 O O . GLU A 1 205 ? 11.086 30.5 3.92 1 91.69 205 GLU A O 1
ATOM 1696 N N . ASP A 1 206 ? 10.523 28.516 3.221 1 92.19 206 ASP A N 1
ATOM 1697 C CA . ASP A 1 206 ? 10.594 28.891 1.812 1 92.19 206 ASP A CA 1
ATOM 1698 C C . ASP A 1 206 ? 9.234 29.359 1.3 1 92.19 206 ASP A C 1
ATOM 1700 O O . ASP A 1 206 ? 9.125 29.859 0.176 1 92.19 206 ASP A O 1
ATOM 1704 N N . ILE A 1 207 ? 8.242 29.281 2.092 1 90.94 207 ILE A N 1
ATOM 1705 C CA . ILE A 1 207 ? 6.879 29.484 1.613 1 90.94 207 ILE A CA 1
ATOM 1706 C C . ILE A 1 207 ? 6.566 30.984 1.568 1 90.94 207 ILE A C 1
ATOM 1708 O O . ILE A 1 207 ? 7.141 31.766 2.332 1 90.94 207 ILE A O 1
ATOM 1712 N N . ASP A 1 208 ? 5.84 31.406 0.563 1 89.81 208 ASP A N 1
ATOM 1713 C CA . ASP A 1 208 ? 5.211 32.719 0.586 1 89.81 208 ASP A CA 1
ATOM 1714 C C . ASP A 1 208 ? 3.986 32.719 1.502 1 89.81 208 ASP A C 1
ATOM 1716 O O . ASP A 1 208 ? 2.885 32.375 1.076 1 89.81 208 ASP A O 1
ATOM 1720 N N . LEU A 1 209 ? 4.176 33.25 2.67 1 90.25 209 LEU A N 1
ATOM 1721 C CA . LEU A 1 209 ? 3.184 33.125 3.736 1 90.25 209 LEU A CA 1
ATOM 1722 C C . LEU A 1 209 ? 1.889 33.844 3.355 1 90.25 209 LEU A C 1
ATOM 1724 O O . LEU A 1 209 ? 0.798 33.344 3.666 1 90.25 209 LEU A O 1
ATOM 1728 N N . LEU A 1 210 ? 2.041 35 2.771 1 92.44 210 LEU A N 1
ATOM 1729 C CA . LEU A 1 210 ? 0.854 35.75 2.404 1 92.44 210 LEU A CA 1
ATOM 1730 C C . LEU A 1 210 ? 0.042 35.031 1.342 1 92.44 210 LEU A C 1
ATOM 1732 O O . LEU A 1 210 ? -1.182 34.906 1.452 1 92.44 210 LEU A O 1
ATOM 1736 N N . ALA A 1 211 ? 0.723 34.562 0.361 1 92.62 211 ALA A N 1
ATOM 1737 C CA . ALA A 1 211 ? 0.05 33.812 -0.688 1 92.62 211 ALA A CA 1
ATOM 1738 C C . ALA A 1 211 ? -0.578 32.531 -0.125 1 92.62 211 ALA A C 1
ATOM 1740 O O . ALA A 1 211 ? -1.682 32.156 -0.521 1 92.62 211 ALA A O 1
ATOM 1741 N N . TYR A 1 212 ? 0.165 31.891 0.713 1 94.19 212 TYR A N 1
ATOM 1742 C CA . TYR A 1 212 ? -0.318 30.688 1.362 1 94.19 212 TYR A CA 1
ATOM 1743 C C . TYR A 1 212 ? -1.591 30.953 2.154 1 94.19 212 TYR A C 1
ATOM 1745 O O . TYR A 1 212 ? -2.57 30.219 2.043 1 94.19 212 TYR A O 1
ATOM 1753 N N . CYS A 1 213 ? -1.598 32.031 2.895 1 94.56 213 CYS A N 1
ATOM 1754 C CA . CYS A 1 213 ? -2.754 32.438 3.686 1 94.56 213 CYS A CA 1
ATOM 1755 C C . CYS A 1 213 ? -3.947 32.719 2.789 1 94.56 213 CYS A C 1
ATOM 1757 O O . CYS A 1 213 ? -5.078 32.344 3.102 1 94.56 213 CYS A O 1
ATOM 1759 N N . ASP A 1 214 ? -3.699 33.438 1.765 1 95.56 214 ASP A N 1
ATOM 1760 C CA . ASP A 1 214 ? -4.742 33.781 0.806 1 95.56 214 ASP A CA 1
ATOM 1761 C C . ASP A 1 214 ? -5.461 32.531 0.288 1 95.56 214 ASP A C 1
ATOM 1763 O O . ASP A 1 214 ? -6.691 32.5 0.281 1 95.56 214 ASP A O 1
ATOM 1767 N N . ILE A 1 215 ? -4.676 31.562 -0.083 1 95.44 215 ILE A N 1
ATOM 1768 C CA . ILE A 1 215 ? -5.23 30.344 -0.651 1 95.44 215 ILE A CA 1
ATOM 1769 C C . ILE A 1 215 ? -6.031 29.594 0.412 1 95.44 215 ILE A C 1
ATOM 1771 O O . ILE A 1 215 ? -7.066 29 0.11 1 95.44 215 ILE A O 1
ATOM 1775 N N . ILE A 1 216 ? -5.555 29.594 1.628 1 96.25 216 ILE A N 1
ATOM 1776 C CA . ILE A 1 216 ? -6.254 28.938 2.725 1 96.25 216 ILE A CA 1
ATOM 1777 C C . ILE A 1 216 ? -7.645 29.547 2.891 1 96.25 216 ILE A C 1
ATOM 1779 O O . ILE A 1 216 ? -8.633 28.812 3.014 1 96.25 216 ILE A O 1
ATOM 1783 N N . ILE A 1 217 ? -7.703 30.875 2.875 1 96.81 217 ILE A N 1
ATOM 1784 C CA . ILE A 1 217 ? -8.969 31.562 3.08 1 96.81 217 ILE A CA 1
ATOM 1785 C C . ILE A 1 217 ? -9.906 31.281 1.915 1 96.81 217 ILE A C 1
ATOM 1787 O O . ILE A 1 217 ? -11.094 31.016 2.119 1 96.81 217 ILE A O 1
ATOM 1791 N N . ILE A 1 218 ? -9.391 31.297 0.719 1 96.94 218 ILE A N 1
ATOM 1792 C CA . ILE A 1 218 ? -10.188 31.016 -0.469 1 96.94 218 ILE A CA 1
ATOM 1793 C C . ILE A 1 218 ? -10.742 29.594 -0.378 1 96.94 218 ILE A C 1
ATOM 1795 O O . ILE A 1 218 ? -11.93 29.375 -0.641 1 96.94 218 ILE A O 1
ATOM 1799 N N . LYS A 1 219 ? -9.906 28.734 -0.011 1 95.44 219 LYS A N 1
ATOM 1800 C CA . LYS A 1 219 ? -10.32 27.328 0.113 1 95.44 219 LYS A CA 1
ATOM 1801 C C . LYS A 1 219 ? -11.406 27.172 1.172 1 95.44 219 LYS A C 1
ATOM 1803 O O . LYS A 1 219 ? -12.359 26.422 0.976 1 95.44 219 LYS A O 1
ATOM 1808 N N . TYR A 1 220 ? -11.219 27.812 2.281 1 96.06 220 TYR A N 1
ATOM 1809 C CA . TYR A 1 220 ? -12.211 27.766 3.35 1 96.06 220 TYR A CA 1
ATOM 1810 C C . TYR A 1 220 ? -13.578 28.234 2.846 1 96.06 220 TYR A C 1
ATOM 1812 O O . TYR A 1 220 ? -14.586 27.578 3.084 1 96.06 220 TYR A O 1
ATOM 1820 N N . ILE A 1 221 ? -13.602 29.297 2.121 1 96.56 221 ILE A N 1
ATOM 1821 C CA . ILE A 1 221 ? -14.844 29.906 1.649 1 96.56 221 ILE A CA 1
ATOM 1822 C C . ILE A 1 221 ? -15.461 29.016 0.563 1 96.56 221 ILE A C 1
ATOM 1824 O O . ILE A 1 221 ? -16.688 28.875 0.492 1 96.56 221 ILE A O 1
ATOM 1828 N N . ARG A 1 222 ? -14.625 28.438 -0.271 1 95.38 222 ARG A N 1
ATOM 1829 C CA . ARG A 1 222 ? -15.062 27.625 -1.403 1 95.38 222 ARG A CA 1
ATOM 1830 C C . ARG A 1 222 ? -15.906 26.438 -0.937 1 95.38 222 ARG A C 1
ATOM 1832 O O . ARG A 1 222 ? -16.766 25.953 -1.674 1 95.38 222 ARG A O 1
ATOM 1839 N N . GLU A 1 223 ? -15.695 25.922 0.224 1 93.88 223 GLU A N 1
ATOM 1840 C CA . GLU A 1 223 ? -16.453 24.797 0.747 1 93.88 223 GLU A CA 1
ATOM 1841 C C . GLU A 1 223 ? -17.938 25.094 0.776 1 93.88 223 GLU A C 1
ATOM 1843 O O . GLU A 1 223 ? -18.766 24.203 0.518 1 93.88 223 GLU A O 1
ATOM 1848 N N . ASN A 1 224 ? -18.297 26.188 1.244 1 95.44 224 ASN A N 1
ATOM 1849 C CA . ASN A 1 224 ? -19.656 26.734 1.257 1 95.44 224 ASN A CA 1
ATOM 1850 C C . ASN A 1 224 ? -19.656 28.25 1.276 1 95.44 224 ASN A C 1
ATOM 1852 O O . ASN A 1 224 ? -19.703 28.875 2.344 1 95.44 224 ASN A O 1
ATOM 1856 N N . VAL A 1 225 ? -19.656 28.781 0.131 1 95.06 225 VAL A N 1
ATOM 1857 C CA . VAL A 1 225 ? -19.359 30.188 -0.07 1 95.06 225 VAL A CA 1
ATOM 1858 C C . VAL A 1 225 ? -20.219 31.047 0.854 1 95.06 225 VAL A C 1
ATOM 1860 O O . VAL A 1 225 ? -19.703 31.812 1.663 1 95.06 225 VAL A O 1
ATOM 1863 N N . ASP A 1 226 ? -21.531 30.875 0.759 1 93.75 226 ASP A N 1
ATOM 1864 C CA . ASP A 1 226 ? -22.453 31.719 1.521 1 93.75 226 ASP A CA 1
ATOM 1865 C C . ASP A 1 226 ? -22.266 31.516 3.023 1 93.75 226 ASP A C 1
ATOM 1867 O O . ASP A 1 226 ? -22.125 32.469 3.773 1 93.75 226 ASP A O 1
ATOM 1871 N N . LYS A 1 227 ? -22.219 30.312 3.439 1 96.5 227 LYS A N 1
ATOM 1872 C CA . LYS A 1 227 ? -22.125 29.969 4.855 1 96.5 227 LYS A CA 1
ATOM 1873 C C . LYS A 1 227 ? -20.797 30.438 5.441 1 96.5 227 LYS A C 1
ATOM 1875 O O . LYS A 1 227 ? -20.75 30.969 6.555 1 96.5 227 LYS A O 1
ATOM 1880 N N . ARG A 1 228 ? -19.688 30.297 4.711 1 96.94 228 ARG A N 1
ATOM 1881 C CA . ARG A 1 228 ? -18.344 30.578 5.238 1 96.94 228 ARG A CA 1
ATOM 1882 C C . ARG A 1 228 ? -18.062 32.094 5.23 1 96.94 228 ARG A C 1
ATOM 1884 O O . ARG A 1 228 ? -17.406 32.594 6.125 1 96.94 228 ARG A O 1
ATOM 1891 N N . LEU A 1 229 ? -18.562 32.781 4.25 1 96.44 229 LEU A N 1
ATOM 1892 C CA . LEU A 1 229 ? -18.438 34.219 4.258 1 96.44 229 LEU A CA 1
ATOM 1893 C C . LEU A 1 229 ? -19.219 34.812 5.43 1 96.44 229 LEU A C 1
ATOM 1895 O O . LEU A 1 229 ? -18.734 35.75 6.094 1 96.44 229 LEU A O 1
ATOM 1899 N N . GLN A 1 230 ? -20.391 34.344 5.641 1 95.25 230 GLN A N 1
ATOM 1900 C CA . GLN A 1 230 ? -21.203 34.844 6.754 1 95.25 230 GLN A CA 1
ATOM 1901 C C . GLN A 1 230 ? -20.516 34.531 8.094 1 95.25 230 GLN A C 1
ATOM 1903 O O . GLN A 1 230 ? -20.594 35.344 9.023 1 95.25 230 GLN A O 1
ATOM 1908 N N . ASN A 1 231 ? -19.969 33.344 8.148 1 96.25 231 ASN A N 1
ATOM 1909 C CA . ASN A 1 231 ? -19.266 32.938 9.375 1 96.25 231 ASN A CA 1
ATOM 1910 C C . ASN A 1 231 ? -18.203 33.969 9.766 1 96.25 231 ASN A C 1
ATOM 1912 O O . ASN A 1 231 ? -17.938 34.156 10.953 1 96.25 231 ASN A O 1
ATOM 1916 N N . ILE A 1 232 ? -17.594 34.562 8.812 1 96.19 232 ILE A N 1
ATOM 1917 C CA . ILE A 1 232 ? -16.547 35.531 9.07 1 96.19 232 ILE A CA 1
ATOM 1918 C C . ILE A 1 232 ? -17.141 36.938 9.188 1 96.19 232 ILE A C 1
ATOM 1920 O O . ILE A 1 232 ? -16.922 37.656 10.172 1 96.19 232 ILE A O 1
ATOM 1924 N N . TYR A 1 233 ? -18.016 37.344 8.312 1 94.94 233 TYR A N 1
ATOM 1925 C CA . TYR A 1 233 ? -18.266 38.75 8.102 1 94.94 233 TYR A CA 1
ATOM 1926 C C . TYR A 1 233 ? -19.625 39.156 8.656 1 94.94 233 TYR A C 1
ATOM 1928 O O . TYR A 1 233 ? -19.984 40.344 8.656 1 94.94 233 TYR A O 1
ATOM 1936 N N . LYS A 1 234 ? -20.406 38.281 9.047 1 92 234 LYS A N 1
ATOM 1937 C CA . LYS A 1 234 ? -21.625 38.688 9.742 1 92 234 LYS A CA 1
ATOM 1938 C C . LYS A 1 234 ? -21.359 38.906 11.234 1 92 234 LYS A C 1
ATOM 1940 O O . LYS A 1 234 ? -22.234 39.375 11.953 1 92 234 LYS A O 1
ATOM 1945 N N . LYS A 1 235 ? -20.234 38.562 11.648 1 91.88 235 LYS A N 1
ATOM 1946 C CA . LYS A 1 235 ? -19.828 38.75 13.031 1 91.88 235 LYS A CA 1
ATOM 1947 C C . LYS A 1 235 ? -19.359 40.188 13.25 1 91.88 235 LYS A C 1
ATOM 1949 O O . LYS A 1 235 ? -19 40.906 12.297 1 91.88 235 LYS A O 1
ATOM 1954 N N . PRO A 1 236 ? -19.375 40.656 14.594 1 90.19 236 PRO A N 1
ATOM 1955 C CA . PRO A 1 236 ? -18.781 41.969 14.883 1 90.19 236 PRO A CA 1
ATOM 1956 C C . PRO A 1 236 ? -17.312 42.031 14.492 1 90.19 236 PRO A C 1
ATOM 1958 O O . PRO A 1 236 ? -16.594 41.031 14.547 1 90.19 236 PRO A O 1
ATOM 1961 N N . GLU A 1 237 ? -16.859 43.219 14.07 1 84.44 237 GLU A N 1
ATOM 1962 C CA . GLU A 1 237 ? -15.508 43.438 13.57 1 84.44 237 GLU A CA 1
ATOM 1963 C C . GLU A 1 237 ? -14.469 42.906 14.547 1 84.44 237 GLU A C 1
ATOM 1965 O O . GLU A 1 237 ? -13.477 42.281 14.125 1 84.44 237 GLU A O 1
ATOM 1970 N N . LYS A 1 238 ? -14.734 43.094 15.797 1 85.19 238 LYS A N 1
ATOM 1971 C CA . LYS A 1 238 ? -13.781 42.688 16.828 1 85.19 238 LYS A CA 1
ATOM 1972 C C . LYS A 1 238 ? -13.602 41.156 16.844 1 85.19 238 LYS A C 1
ATOM 1974 O O . LYS A 1 238 ? -12.555 40.656 17.25 1 85.19 238 LYS A O 1
ATOM 1979 N N . SER A 1 239 ? -14.539 40.438 16.375 1 94.25 239 SER A N 1
ATOM 1980 C CA . SER A 1 239 ? -14.523 38.969 16.422 1 94.25 239 SER A CA 1
ATOM 1981 C C . SER A 1 239 ? -14.023 38.375 15.117 1 94.25 239 SER A C 1
ATOM 1983 O O . SER A 1 239 ? -13.609 37.219 15.07 1 94.25 239 SER A O 1
ATOM 1985 N N . ARG A 1 240 ? -14.023 39.156 14.062 1 95.38 240 ARG A N 1
ATOM 1986 C CA . ARG A 1 240 ? -13.688 38.656 12.734 1 95.38 240 ARG A CA 1
ATOM 1987 C C . ARG A 1 240 ? -12.234 38.188 12.672 1 95.38 240 ARG A C 1
ATOM 1989 O O . ARG A 1 240 ? -11.93 37.156 12.102 1 95.38 240 ARG A O 1
ATOM 1996 N N . GLU A 1 241 ? -11.414 39 13.242 1 94.69 241 GLU A N 1
ATOM 1997 C CA . GLU A 1 241 ? -9.992 38.656 13.242 1 94.69 241 GLU A CA 1
ATOM 1998 C C . GLU A 1 241 ? -9.75 37.312 13.93 1 94.69 241 GLU A C 1
ATOM 2000 O O . GLU A 1 241 ? -8.953 36.5 13.453 1 94.69 241 GLU A O 1
ATOM 2005 N N . LYS A 1 242 ? -10.406 37.125 15.031 1 95.06 242 LYS A N 1
ATOM 2006 C CA . LYS A 1 242 ? -10.258 35.875 15.781 1 95.06 242 LYS A CA 1
ATOM 2007 C C . LYS A 1 242 ? -10.688 34.688 14.938 1 95.06 242 LYS A C 1
ATOM 2009 O O . LYS A 1 242 ? -10.039 33.625 14.961 1 95.06 242 LYS A O 1
ATOM 2014 N N . VAL A 1 243 ? -11.734 34.781 14.234 1 96.38 243 VAL A N 1
ATOM 2015 C CA . VAL A 1 243 ? -12.25 33.719 13.383 1 96.38 243 VAL A CA 1
ATOM 2016 C C . VAL A 1 243 ? -11.234 33.406 12.281 1 96.38 243 VAL A C 1
ATOM 2018 O O . VAL A 1 243 ? -10.961 32.219 12 1 96.38 243 VAL A O 1
ATOM 2021 N N . ILE A 1 244 ? -10.688 34.438 11.672 1 96.5 244 ILE A N 1
ATOM 2022 C CA . ILE A 1 244 ? -9.727 34.25 10.586 1 96.5 244 ILE A CA 1
ATOM 2023 C C . ILE A 1 244 ? -8.484 33.531 11.117 1 96.5 244 ILE A C 1
ATOM 2025 O O . ILE A 1 244 ? -7.973 32.625 10.492 1 96.5 244 ILE A O 1
ATOM 2029 N N . TRP A 1 245 ? -8.086 33.906 12.281 1 95.12 245 TRP A N 1
ATOM 2030 C CA . TRP A 1 245 ? -6.906 33.281 12.867 1 95.12 245 TRP A CA 1
ATOM 2031 C C . TRP A 1 245 ? -7.18 31.812 13.211 1 95.12 245 TRP A C 1
ATOM 2033 O O . TRP A 1 245 ? -6.289 30.969 13.117 1 95.12 245 TRP A O 1
ATOM 2043 N N . ASN A 1 246 ? -8.391 31.531 13.602 1 95.31 246 ASN A N 1
ATOM 2044 C CA . ASN A 1 246 ? -8.758 30.141 13.859 1 95.31 246 ASN A CA 1
ATOM 2045 C C . ASN A 1 246 ? -8.672 29.297 12.594 1 95.31 246 ASN A C 1
ATOM 2047 O O . ASN A 1 246 ? -8.219 28.156 12.641 1 95.31 246 ASN A O 1
ATOM 2051 N N . ILE A 1 247 ? -9.094 29.844 11.531 1 95.62 247 ILE A N 1
ATOM 2052 C CA . ILE A 1 247 ? -9.016 29.172 10.242 1 95.62 247 ILE A CA 1
ATOM 2053 C C . ILE A 1 247 ? -7.551 28.906 9.883 1 95.62 247 ILE A C 1
ATOM 2055 O O . ILE A 1 247 ? -7.184 27.797 9.508 1 95.62 247 ILE A O 1
ATOM 2059 N N . LEU A 1 248 ? -6.75 29.906 10.031 1 94.94 248 LEU A N 1
ATOM 2060 C CA . LEU A 1 248 ? -5.348 29.828 9.641 1 94.94 248 LEU A CA 1
ATOM 2061 C C . LEU A 1 248 ? -4.57 28.906 10.586 1 94.94 248 LEU A C 1
ATOM 2063 O O . LEU A 1 248 ? -3.619 28.25 10.172 1 94.94 248 LEU A O 1
ATOM 2067 N N . SER A 1 249 ? -4.988 28.859 11.844 1 93.75 249 SER A N 1
ATOM 2068 C CA . SER A 1 249 ? -4.301 28.047 12.844 1 93.75 249 SER A CA 1
ATOM 2069 C C . SER A 1 249 ? -4.402 26.562 12.516 1 93.75 249 SER A C 1
ATOM 2071 O O . SER A 1 249 ? -3.514 25.781 12.859 1 93.75 249 SER A O 1
ATOM 2073 N N . GLU A 1 250 ? -5.418 26.156 11.805 1 92.12 250 GLU A N 1
ATOM 2074 C CA . GLU A 1 250 ? -5.57 24.766 11.367 1 92.12 250 GLU A CA 1
ATOM 2075 C C . GLU A 1 250 ? -4.457 24.375 10.406 1 92.12 250 GLU A C 1
ATOM 2077 O O . GLU A 1 250 ? -4.156 23.188 10.266 1 92.12 250 GLU A O 1
ATOM 2082 N N . TYR A 1 251 ? -3.906 25.359 9.836 1 93.44 251 TYR A N 1
ATOM 2083 C CA . TYR A 1 251 ? -2.836 25.094 8.875 1 93.44 251 TYR A CA 1
ATOM 2084 C C . TYR A 1 251 ? -1.477 25.438 9.477 1 93.44 251 TYR A C 1
ATOM 2086 O O . TYR A 1 251 ? -0.486 25.547 8.75 1 93.44 251 TYR A O 1
ATOM 2094 N N . GLY A 1 252 ? -1.493 25.719 10.766 1 88.81 252 GLY A N 1
ATOM 2095 C CA . GLY A 1 252 ? -0.239 25.891 11.477 1 88.81 252 GLY A CA 1
ATOM 2096 C C . GLY A 1 252 ? 0.209 27.344 11.539 1 88.81 252 GLY A C 1
ATOM 2097 O O . GLY A 1 252 ? 1.31 27.641 12.008 1 88.81 252 GLY A O 1
ATOM 2098 N N . LEU A 1 253 ? -0.61 28.266 11.109 1 91.12 253 LEU A N 1
ATOM 2099 C CA . LEU A 1 253 ? -0.23 29.672 11.102 1 91.12 253 LEU A CA 1
ATOM 2100 C C . LEU A 1 253 ? -0.625 30.344 12.406 1 91.12 253 LEU A C 1
ATOM 2102 O O . LEU A 1 253 ? -1.682 30.047 12.969 1 91.12 253 LEU A O 1
ATOM 2106 N N . LYS A 1 254 ? 0.353 31.156 12.883 1 88 254 LYS A N 1
ATOM 2107 C CA . LYS A 1 254 ? 0.13 31.891 14.117 1 88 254 LYS A CA 1
ATOM 2108 C C . LYS A 1 254 ? 0.369 33.375 13.906 1 88 254 LYS A C 1
ATOM 2110 O O . LYS A 1 254 ? 1.091 33.781 12.992 1 88 254 LYS A O 1
ATOM 2115 N N . GLU A 1 255 ? -0.202 34.125 14.805 1 85.31 255 GLU A N 1
ATOM 2116 C CA . GLU A 1 255 ? -0.185 35.594 14.711 1 85.31 255 GLU A CA 1
ATOM 2117 C C . GLU A 1 255 ? 1.234 36.125 14.844 1 85.31 255 GLU A C 1
ATOM 2119 O O . GLU A 1 255 ? 1.597 37.094 14.172 1 85.31 255 GLU A O 1
ATOM 2124 N N . ASP A 1 256 ? 2.035 35.5 15.57 1 83.12 256 ASP A N 1
ATOM 2125 C CA . ASP A 1 256 ? 3.352 36.031 15.906 1 83.12 256 ASP A CA 1
ATOM 2126 C C . ASP A 1 25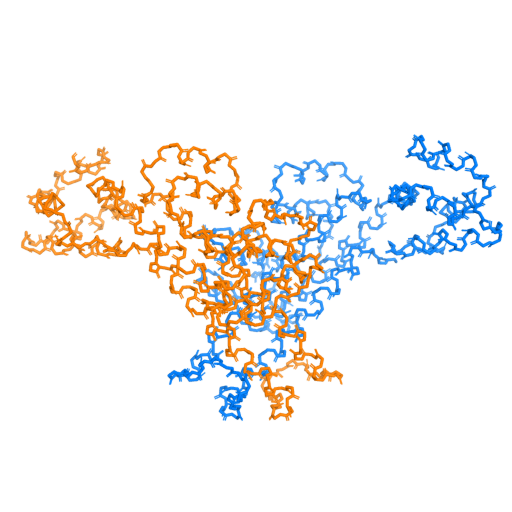6 ? 4.402 35.594 14.891 1 83.12 256 ASP A C 1
ATOM 2128 O O . ASP A 1 256 ? 5.59 35.844 15.055 1 83.12 256 ASP A O 1
ATOM 2132 N N . MET A 1 257 ? 3.967 35.031 13.781 1 82.62 257 MET A N 1
ATOM 2133 C CA . MET A 1 257 ? 4.906 34.469 12.82 1 82.62 257 MET A CA 1
ATOM 2134 C C . MET A 1 257 ? 5.469 35.531 11.898 1 82.62 257 MET A C 1
ATOM 2136 O O . MET A 1 257 ? 6.625 35.469 11.477 1 82.62 257 MET A O 1
ATOM 2140 N N . ASP A 1 258 ? 4.664 36.469 11.484 1 84.5 258 ASP A N 1
ATOM 2141 C CA . ASP A 1 258 ? 5.035 37.438 10.461 1 84.5 258 ASP A CA 1
ATOM 2142 C C . ASP A 1 258 ? 4.172 38.688 10.562 1 84.5 258 ASP A C 1
ATOM 2144 O O . ASP A 1 258 ? 2.945 38.594 10.641 1 84.5 258 ASP A O 1
ATOM 2148 N N . ILE A 1 259 ? 4.844 39.812 10.547 1 85.56 259 ILE A N 1
ATOM 2149 C CA . ILE A 1 259 ? 4.16 41.094 10.711 1 85.56 259 ILE A CA 1
ATOM 2150 C C . ILE A 1 259 ? 3.256 41.344 9.508 1 85.56 259 ILE A C 1
ATOM 2152 O O . ILE A 1 259 ? 2.174 41.906 9.648 1 85.56 259 ILE A O 1
ATOM 2156 N N . ASN A 1 260 ? 3.705 41 8.375 1 90.25 260 ASN A N 1
ATOM 2157 C CA . ASN A 1 260 ? 2.898 41.188 7.172 1 90.25 260 ASN A CA 1
ATOM 2158 C C . ASN A 1 260 ? 1.64 40.344 7.203 1 90.25 260 ASN A C 1
ATOM 2160 O O . ASN A 1 260 ? 0.581 40.781 6.738 1 90.25 260 ASN A O 1
ATOM 2164 N N . LEU A 1 261 ? 1.79 39.188 7.727 1 91.81 261 LEU A N 1
ATOM 2165 C CA . LEU A 1 261 ? 0.637 38.312 7.875 1 91.81 261 LEU A CA 1
ATOM 2166 C C . LEU A 1 261 ? -0.384 38.906 8.836 1 91.81 261 LEU A C 1
ATOM 2168 O O . LEU A 1 261 ? -1.588 38.875 8.57 1 91.81 261 LEU A O 1
ATOM 2172 N N . LYS A 1 262 ? 0.088 39.406 9.938 1 93.31 262 LYS A N 1
ATOM 2173 C CA . LYS A 1 262 ? -0.786 40.062 10.914 1 93.31 262 LYS A CA 1
ATOM 2174 C C . LYS A 1 262 ? -1.55 41.219 10.281 1 93.31 262 LYS A C 1
ATOM 2176 O O . LYS A 1 262 ? -2.75 41.375 10.516 1 93.31 262 LYS A O 1
ATOM 2181 N N . SER A 1 263 ? -0.806 42 9.531 1 94 263 SER A N 1
ATOM 2182 C CA . SER A 1 263 ? -1.429 43.125 8.852 1 94 263 SER A CA 1
ATOM 2183 C C . SER A 1 263 ? -2.477 42.656 7.852 1 94 263 SER A C 1
ATOM 2185 O O . SER A 1 263 ? -3.537 43.281 7.719 1 94 263 SER A O 1
ATOM 2187 N N . PHE A 1 264 ? -2.094 41.656 7.148 1 94.69 264 PHE A N 1
ATOM 2188 C CA . PHE A 1 264 ? -3.01 41.094 6.164 1 94.69 264 PHE A CA 1
ATOM 2189 C C . PHE A 1 264 ? -4.309 40.656 6.824 1 94.69 264 PHE A C 1
ATOM 2191 O O . PHE A 1 264 ? -5.398 40.969 6.348 1 94.69 264 PHE A O 1
ATOM 2198 N N . VAL A 1 265 ? -4.262 39.938 7.91 1 95 265 VAL A N 1
ATOM 2199 C CA . VAL A 1 265 ? -5.434 39.438 8.617 1 95 265 VAL A CA 1
ATOM 2200 C C . VAL A 1 265 ? -6.258 40.594 9.156 1 95 265 VAL A C 1
ATOM 2202 O O . VAL A 1 265 ? -7.488 40.594 9.086 1 95 265 VAL A O 1
ATOM 2205 N N . SER A 1 266 ? -5.566 41.594 9.656 1 94.44 266 SER A N 1
ATOM 2206 C CA . SER A 1 266 ? -6.242 42.781 10.148 1 94.44 266 SER A CA 1
ATOM 2207 C C . SER A 1 266 ? -7.023 43.469 9.047 1 94.44 266 SER A C 1
ATOM 2209 O O . SER A 1 266 ? -8.18 43.844 9.234 1 94.44 266 SER A O 1
ATOM 2211 N N . ASP A 1 267 ? -6.422 43.625 7.934 1 94.5 267 ASP A N 1
ATOM 2212 C CA . ASP A 1 267 ? -7.062 44.281 6.793 1 94.5 267 ASP A CA 1
ATOM 2213 C C . ASP A 1 267 ? -8.258 43.469 6.305 1 94.5 267 ASP A C 1
ATOM 2215 O O . ASP A 1 267 ? -9.305 44.031 5.969 1 94.5 267 ASP A O 1
ATOM 2219 N N . LEU A 1 268 ? -8.039 42.188 6.258 1 95.06 268 LEU A N 1
ATOM 2220 C CA . LEU A 1 268 ? -9.086 41.281 5.797 1 95.06 268 LEU A CA 1
ATOM 2221 C C . LEU A 1 268 ? -10.305 41.344 6.711 1 95.06 268 LEU A C 1
ATOM 2223 O O . LEU A 1 268 ? -11.438 41.25 6.246 1 95.06 268 LEU A O 1
ATOM 2227 N N . SER A 1 269 ? -10.109 41.531 8.008 1 95.88 269 SER A N 1
ATOM 2228 C CA . SER A 1 269 ? -11.188 41.562 8.984 1 95.88 269 SER A CA 1
ATOM 2229 C C . SER A 1 269 ? -11.992 42.875 8.875 1 95.88 269 SER A C 1
ATOM 2231 O O . SER A 1 269 ? -13.133 42.938 9.336 1 95.88 269 SER A O 1
ATOM 2233 N N . LYS A 1 270 ? -11.484 43.875 8.203 1 95.06 270 LYS A N 1
ATOM 2234 C CA . LYS A 1 270 ? -12.102 45.219 8.188 1 95.06 270 LYS A CA 1
ATOM 2235 C C . LYS A 1 270 ? -12.969 45.406 6.949 1 95.06 270 LYS A C 1
ATOM 2237 O O . LYS A 1 270 ? -13.758 46.344 6.875 1 95.06 270 LYS A O 1
ATOM 2242 N N . ILE A 1 271 ? -12.812 44.562 6.055 1 94.5 271 ILE A N 1
ATOM 2243 C CA . ILE A 1 271 ? -13.562 44.781 4.82 1 94.5 271 ILE A CA 1
ATOM 2244 C C . ILE A 1 271 ? -15.016 44.344 5.023 1 94.5 271 ILE A C 1
ATOM 2246 O O . ILE A 1 271 ? -15.312 43.562 5.93 1 94.5 271 ILE A O 1
ATOM 2250 N N . SER A 1 272 ? -15.93 44.906 4.219 1 93.25 272 SER A N 1
ATOM 2251 C CA . SER A 1 272 ? -17.344 44.594 4.289 1 93.25 272 SER A CA 1
ATOM 2252 C C . SER A 1 272 ? -17.641 43.219 3.648 1 93.25 272 SER A C 1
ATOM 2254 O O . SER A 1 272 ? -16.797 42.688 2.926 1 93.25 272 SER A O 1
ATOM 2256 N N . TYR A 1 273 ? -18.812 42.688 3.967 1 94.88 273 TYR A N 1
ATOM 2257 C CA . TYR A 1 273 ? -19.266 41.438 3.355 1 94.88 273 TYR A CA 1
ATOM 2258 C C . TYR A 1 273 ? -19.219 41.531 1.835 1 94.88 273 TYR A C 1
ATO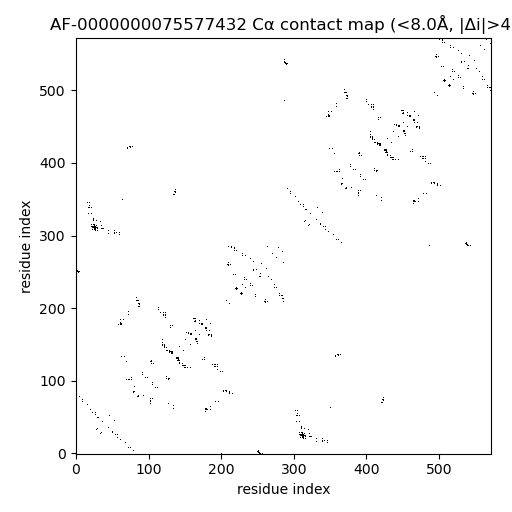M 2260 O O . TYR A 1 273 ? -18.734 40.594 1.167 1 94.88 273 TYR A O 1
ATOM 2268 N N . GLY A 1 274 ? -19.781 42.562 1.27 1 94.31 274 GLY A N 1
ATOM 2269 C CA . GLY A 1 274 ? -19.781 42.75 -0.171 1 94.31 274 GLY A CA 1
ATOM 2270 C C . GLY A 1 274 ? -18.391 42.781 -0.774 1 94.31 274 GLY A C 1
ATOM 2271 O O . GLY A 1 274 ? -18.156 42.156 -1.825 1 94.31 274 GLY A O 1
ATOM 2272 N N . SER A 1 275 ? -17.484 43.438 -0.14 1 95.31 275 SER A N 1
ATOM 2273 C CA . SER A 1 275 ? -16.109 43.5 -0.614 1 95.31 275 SER A CA 1
ATOM 2274 C C . SER A 1 275 ? -15.43 42.125 -0.554 1 95.31 275 SER A C 1
ATOM 2276 O O . SER A 1 275 ? -14.688 41.75 -1.464 1 95.31 275 SER A O 1
ATOM 2278 N N . ALA A 1 276 ? -15.68 41.469 0.492 1 96.31 276 ALA A N 1
ATOM 2279 C CA . ALA A 1 276 ? -15.117 40.125 0.653 1 96.31 276 ALA A CA 1
ATOM 2280 C C . ALA A 1 276 ? -15.602 39.188 -0.449 1 96.31 276 ALA A C 1
ATOM 2282 O O . ALA A 1 276 ? -14.82 38.406 -1.006 1 96.31 276 ALA A O 1
ATOM 2283 N N . LYS A 1 277 ? -16.875 39.219 -0.685 1 96.31 277 LYS A N 1
ATOM 2284 C CA . LYS A 1 277 ? -17.469 38.375 -1.741 1 96.31 277 LYS A CA 1
ATOM 2285 C C . LYS A 1 277 ? -16.844 38.719 -3.096 1 96.31 277 LYS A C 1
ATOM 2287 O O . LYS A 1 277 ? -16.562 37.812 -3.889 1 96.31 277 LYS A O 1
ATOM 2292 N N . ASN A 1 278 ? -16.625 39.938 -3.348 1 96.31 278 ASN A N 1
ATOM 2293 C CA . ASN A 1 278 ? -15.984 40.375 -4.594 1 96.31 278 ASN A CA 1
ATOM 2294 C C . ASN A 1 278 ? -14.555 39.844 -4.703 1 96.31 278 ASN A C 1
ATOM 2296 O O . ASN A 1 278 ? -14.133 39.406 -5.77 1 96.31 278 ASN A O 1
ATOM 2300 N N . LYS A 1 279 ? -13.875 39.969 -3.656 1 96.25 279 LYS A N 1
ATOM 2301 C CA . LYS A 1 279 ? -12.492 39.469 -3.641 1 96.25 279 LYS A CA 1
ATOM 2302 C C . LYS A 1 279 ? -12.438 37.969 -3.857 1 96.25 279 LYS A C 1
ATOM 2304 O O . LYS A 1 279 ? -11.57 37.469 -4.586 1 96.25 279 LYS A O 1
ATOM 2309 N N . TYR A 1 280 ? -13.336 37.281 -3.154 1 96.62 280 TYR A N 1
ATOM 2310 C CA . TYR A 1 280 ? -13.414 35.844 -3.355 1 96.62 280 TYR A CA 1
ATOM 2311 C C . TYR A 1 280 ? -13.664 35.5 -4.82 1 96.62 280 TYR A C 1
ATOM 2313 O O . TYR A 1 280 ? -13.023 34.594 -5.375 1 96.62 280 TYR A O 1
ATOM 2321 N N . ASN A 1 281 ? -14.57 36.156 -5.43 1 96.5 281 ASN A N 1
ATOM 2322 C CA . ASN A 1 281 ? -14.906 35.938 -6.832 1 96.5 281 ASN A CA 1
ATOM 2323 C C . ASN A 1 281 ? -13.719 36.219 -7.75 1 96.5 281 ASN A C 1
ATOM 2325 O O . ASN A 1 281 ? -13.594 35.594 -8.812 1 96.5 281 ASN A O 1
ATOM 2329 N N . ASN A 1 282 ? -12.898 37.125 -7.285 1 95.94 282 ASN A N 1
ATOM 2330 C CA . ASN A 1 282 ? -11.695 37.438 -8.047 1 95.94 282 ASN A CA 1
ATOM 2331 C C . ASN A 1 282 ? -10.586 36.438 -7.766 1 95.94 282 ASN A C 1
ATOM 2333 O O . ASN A 1 282 ? -9.523 36.469 -8.391 1 95.94 282 ASN A O 1
ATOM 2337 N N . GLY A 1 283 ? -10.688 35.625 -6.793 1 94.88 283 GLY A N 1
ATOM 2338 C CA . GLY A 1 283 ? -9.797 34.531 -6.531 1 94.88 283 GLY A CA 1
ATOM 2339 C C . GLY A 1 283 ? -8.648 34.875 -5.613 1 94.88 283 GLY A C 1
ATOM 2340 O O . GLY A 1 283 ? -7.684 34.125 -5.496 1 94.88 283 GLY A O 1
ATOM 2341 N N . THR A 1 284 ? -8.734 36.094 -4.996 1 96.19 284 THR A N 1
ATOM 2342 C CA . THR A 1 284 ? -7.648 36.5 -4.105 1 96.19 284 THR A CA 1
ATOM 2343 C C . THR A 1 284 ? -8.109 37.594 -3.137 1 96.19 284 THR A C 1
ATOM 2345 O O . THR A 1 284 ? -9.008 38.375 -3.457 1 96.19 284 THR A O 1
ATOM 2348 N N . PHE A 1 285 ? -7.5 37.594 -1.971 1 95.25 285 PHE A N 1
ATOM 2349 C CA . PHE A 1 285 ? -7.762 38.625 -0.977 1 95.25 285 PHE A CA 1
ATOM 2350 C C . PHE A 1 285 ? -6.57 39.562 -0.846 1 95.25 285 PHE A C 1
ATOM 2352 O O . PHE A 1 285 ? -6.594 40.5 -0.033 1 95.25 285 PHE A O 1
ATOM 2359 N N . ILE A 1 286 ? -5.57 39.219 -1.629 1 90.56 286 ILE A N 1
ATOM 2360 C CA . ILE A 1 286 ? -4.379 40.062 -1.616 1 90.56 286 ILE A CA 1
ATOM 2361 C C . ILE A 1 286 ? -4.5 41.156 -2.686 1 90.56 286 ILE A C 1
ATOM 2363 O O . ILE A 1 286 ? -5.176 40.969 -3.701 1 90.56 286 ILE A O 1
ATOM 2367 N N . MET B 1 1 ? -6.441 -28.188 -12.992 1 78.44 1 MET B N 1
ATOM 2368 C CA . MET B 1 1 ? -5.191 -27.438 -13.016 1 78.44 1 MET B CA 1
ATOM 2369 C C . MET B 1 1 ? -5.332 -26.125 -12.227 1 78.44 1 MET B C 1
ATOM 2371 O O . MET B 1 1 ? -6.383 -25.484 -12.273 1 78.44 1 MET B O 1
ATOM 2375 N N . LYS B 1 2 ? -4.359 -25.938 -11.219 1 88.44 2 LYS B N 1
ATOM 2376 C CA . LYS B 1 2 ? -4.18 -24.625 -10.602 1 88.44 2 LYS B CA 1
ATOM 2377 C C . LYS B 1 2 ? -2.922 -23.938 -11.117 1 88.44 2 LYS B C 1
ATOM 2379 O O . LYS B 1 2 ? -1.859 -24.547 -11.211 1 88.44 2 LYS B O 1
ATOM 2384 N N . SER B 1 3 ? -3.189 -22.734 -11.531 1 93.06 3 SER B N 1
ATOM 2385 C CA . SER B 1 3 ? -2.051 -22.016 -12.094 1 93.06 3 SER B CA 1
ATOM 2386 C C . SER B 1 3 ? -1.014 -21.703 -11.023 1 93.06 3 SER B C 1
ATOM 2388 O O . SER B 1 3 ? -1.313 -21.766 -9.828 1 93.06 3 SER B O 1
ATOM 2390 N N . LYS B 1 4 ? 0.137 -21.453 -11.492 1 92.56 4 LYS B N 1
ATOM 2391 C CA . LYS B 1 4 ? 1.183 -20.969 -10.594 1 92.56 4 LYS B CA 1
ATOM 2392 C C . LYS B 1 4 ? 0.749 -19.688 -9.883 1 92.56 4 LYS B C 1
ATOM 2394 O O . LYS B 1 4 ? 1.061 -19.484 -8.711 1 92.56 4 LYS B O 1
ATOM 2399 N N . ASN B 1 5 ? 0.052 -18.812 -10.609 1 95.12 5 ASN B N 1
ATOM 2400 C CA . ASN B 1 5 ? -0.44 -17.562 -10.062 1 95.12 5 ASN B CA 1
ATOM 2401 C C . ASN B 1 5 ? -1.345 -17.781 -8.852 1 95.12 5 ASN B C 1
ATOM 2403 O O . ASN B 1 5 ? -1.197 -17.109 -7.828 1 95.12 5 ASN B O 1
ATOM 2407 N N . LEU B 1 6 ? -2.219 -18.719 -9.008 1 95.69 6 LEU B N 1
ATOM 2408 C CA . LEU B 1 6 ? -3.164 -19.031 -7.941 1 95.69 6 LEU B CA 1
ATOM 2409 C C . LEU B 1 6 ? -2.443 -19.609 -6.727 1 95.69 6 LEU B C 1
ATOM 2411 O O . LEU B 1 6 ? -2.777 -19.281 -5.586 1 95.69 6 LEU B O 1
ATOM 2415 N N . LYS B 1 7 ? -1.511 -20.469 -7.02 1 92.62 7 LYS B N 1
ATOM 2416 C CA . LYS B 1 7 ? -0.74 -21.062 -5.93 1 92.62 7 LYS B CA 1
ATOM 2417 C C . LYS B 1 7 ? -0.031 -19.984 -5.113 1 92.62 7 LYS B C 1
ATOM 2419 O O . LYS B 1 7 ? -0.061 -20.016 -3.881 1 92.62 7 LYS B O 1
ATOM 2424 N N . LEU B 1 8 ? 0.594 -19.094 -5.797 1 91.44 8 LEU B N 1
ATOM 2425 C CA . LEU B 1 8 ? 1.295 -18.016 -5.121 1 91.44 8 LEU B CA 1
ATOM 2426 C C . LEU B 1 8 ? 0.314 -17.109 -4.371 1 91.44 8 LEU B C 1
ATOM 2428 O O . LEU B 1 8 ? 0.577 -16.719 -3.232 1 91.44 8 LEU B O 1
ATOM 2432 N N . PHE B 1 9 ? -0.78 -16.797 -4.961 1 93.81 9 PHE B N 1
ATOM 2433 C CA . PHE B 1 9 ? -1.82 -15.977 -4.348 1 93.81 9 PHE B CA 1
ATOM 2434 C C . PHE B 1 9 ? -2.316 -16.609 -3.057 1 93.81 9 PHE B C 1
ATOM 2436 O O . PHE B 1 9 ? -2.408 -15.953 -2.021 1 93.81 9 PHE B O 1
ATOM 2443 N N . LYS B 1 10 ? -2.605 -17.891 -3.123 1 89.25 10 LYS B N 1
ATOM 2444 C CA . LYS B 1 10 ? -3.123 -18.609 -1.966 1 89.25 10 LYS B CA 1
ATOM 2445 C C . LYS B 1 10 ? -2.109 -18.625 -0.826 1 89.25 10 LYS B C 1
ATOM 2447 O O . LYS B 1 10 ? -2.479 -18.5 0.343 1 89.25 10 LYS B O 1
ATOM 2452 N N . ARG B 1 11 ? -0.959 -18.828 -1.219 1 85.88 11 ARG B N 1
ATOM 2453 C CA . ARG B 1 11 ? 0.092 -18.844 -0.207 1 85.88 11 ARG B CA 1
ATOM 2454 C C . ARG B 1 11 ? 0.173 -17.5 0.518 1 85.88 11 ARG B C 1
ATOM 2456 O O . ARG B 1 11 ? 0.24 -17.453 1.748 1 85.88 11 ARG B O 1
ATOM 2463 N N . GLU B 1 12 ? 0.085 -16.453 -0.195 1 83.88 12 GLU B N 1
ATOM 2464 C CA . GLU B 1 12 ? 0.227 -15.125 0.382 1 83.88 12 GLU B CA 1
ATOM 2465 C C . GLU B 1 12 ? -1.018 -14.727 1.171 1 83.88 12 GLU B C 1
ATOM 2467 O O . GLU B 1 12 ? -0.915 -14.141 2.252 1 83.88 12 GLU B O 1
ATOM 2472 N N . ILE B 1 13 ? -2.217 -15.07 0.625 1 84.19 13 ILE B N 1
ATOM 2473 C CA . ILE B 1 13 ? -3.461 -14.633 1.251 1 84.19 13 ILE B CA 1
ATOM 2474 C C . ILE B 1 13 ? -3.77 -15.523 2.453 1 84.19 13 ILE B C 1
ATOM 2476 O O . ILE B 1 13 ? -4.359 -15.07 3.436 1 84.19 13 ILE B O 1
ATOM 2480 N N . GLY B 1 14 ? -3.717 -16.844 2.285 1 72.56 14 GLY B N 1
ATOM 2481 C CA . GLY B 1 14 ? -3.953 -17.75 3.4 1 72.56 14 GLY B CA 1
ATOM 2482 C C . GLY B 1 14 ? -3.211 -17.359 4.66 1 72.56 14 GLY B C 1
ATOM 2483 O O . GLY B 1 14 ? -3.764 -17.422 5.762 1 72.56 14 GLY B O 1
ATOM 2484 N N . GLN B 1 15 ? -2.238 -16.781 4.52 1 74.56 15 GLN B N 1
ATOM 2485 C CA . GLN B 1 15 ? -1.422 -16.328 5.641 1 74.56 15 GLN B CA 1
ATOM 2486 C C . GLN B 1 15 ? -1.957 -15.023 6.227 1 74.56 15 GLN B C 1
ATOM 2488 O O . GLN B 1 15 ? -1.877 -14.805 7.438 1 74.56 15 GLN B O 1
ATOM 2493 N N . ALA B 1 16 ? -2.633 -14.328 5.344 1 74 16 ALA B N 1
ATOM 2494 C CA . ALA B 1 16 ? -3.105 -13.031 5.812 1 74 16 ALA B CA 1
ATOM 2495 C C . ALA B 1 16 ? -4.203 -13.188 6.863 1 74 16 ALA B C 1
ATOM 2497 O O . ALA B 1 16 ? -4.16 -12.547 7.914 1 74 16 ALA B O 1
ATOM 2498 N N . ASN B 1 17 ? -5.211 -14.031 6.562 1 74.31 17 ASN B N 1
ATOM 2499 C CA . ASN B 1 17 ? -6.273 -14.289 7.531 1 74.31 17 ASN B CA 1
ATOM 2500 C C . ASN B 1 17 ? -5.727 -14.883 8.82 1 74.31 17 ASN B C 1
ATOM 2502 O O . ASN B 1 17 ? -6.129 -14.484 9.914 1 74.31 17 ASN B O 1
ATOM 2506 N N . HIS B 1 18 ? -4.91 -15.758 8.672 1 79.44 18 HIS B N 1
ATOM 2507 C CA . HIS B 1 18 ? -4.289 -16.391 9.828 1 79.44 18 HIS B CA 1
ATOM 2508 C C . HIS B 1 18 ? -3.51 -15.375 10.656 1 79.44 18 HIS B C 1
ATOM 2510 O O . HIS B 1 18 ? -3.602 -15.375 11.883 1 79.44 18 HIS B O 1
ATOM 2516 N N . TYR B 1 19 ? -2.756 -14.516 9.992 1 83.06 19 TYR B N 1
ATOM 2517 C CA . TYR B 1 19 ? -1.985 -13.484 10.68 1 83.06 19 TYR B CA 1
ATOM 2518 C C . TYR B 1 19 ? -2.902 -12.531 11.438 1 83.06 19 TYR B C 1
ATOM 2520 O O . TYR B 1 19 ? -2.645 -12.203 12.602 1 83.06 19 TYR B O 1
ATOM 2528 N N . LEU B 1 20 ? -3.9 -12.18 10.742 1 84.5 20 LEU B N 1
ATOM 2529 C CA . LEU B 1 20 ? -4.836 -11.242 11.352 1 84.5 20 LEU B CA 1
ATOM 2530 C C . LEU B 1 20 ? -5.434 -11.82 12.625 1 84.5 20 LEU B C 1
ATOM 2532 O O . LEU B 1 20 ? -5.426 -11.164 13.672 1 84.5 20 LEU B O 1
ATOM 2536 N N . ILE B 1 21 ? -5.879 -13.008 12.547 1 83.38 21 ILE B N 1
ATOM 2537 C CA . ILE B 1 21 ? -6.516 -13.633 13.703 1 83.38 21 ILE B CA 1
ATOM 2538 C C . ILE B 1 21 ? -5.5 -13.781 14.828 1 83.38 21 ILE B C 1
ATOM 2540 O O . ILE B 1 21 ? -5.805 -13.484 15.992 1 83.38 21 ILE B O 1
ATOM 2544 N N . THR B 1 22 ? -4.34 -14.25 14.516 1 83.19 22 THR B N 1
ATOM 2545 C CA . THR B 1 22 ? -3.289 -14.414 15.516 1 83.19 22 THR B CA 1
ATOM 2546 C C . THR B 1 22 ? -2.992 -13.094 16.219 1 83.19 22 THR B C 1
ATOM 2548 O O . THR B 1 22 ? -2.857 -13.055 17.438 1 83.19 22 THR B O 1
ATOM 2551 N N . ILE B 1 23 ? -2.891 -12.055 15.453 1 87.81 23 ILE B N 1
ATOM 2552 C CA . ILE B 1 23 ? -2.639 -10.727 15.992 1 87.81 23 ILE B CA 1
ATOM 2553 C C . ILE B 1 23 ? -3.791 -10.312 16.906 1 87.81 23 ILE B C 1
ATOM 2555 O O . ILE B 1 23 ? -3.564 -9.805 18.016 1 87.81 23 ILE B O 1
ATOM 2559 N N . LEU B 1 24 ? -4.984 -10.547 16.453 1 84 24 LEU B N 1
ATOM 2560 C CA . LEU B 1 24 ? -6.148 -10.141 17.219 1 84 24 LEU B CA 1
ATOM 2561 C C . LEU B 1 24 ? -6.219 -10.914 18.547 1 84 24 LEU B C 1
ATOM 2563 O O . LEU B 1 24 ? -6.578 -10.352 19.578 1 84 24 LEU B O 1
ATOM 2567 N N . VAL B 1 25 ? -5.926 -12.156 18.484 1 81.94 25 VAL B N 1
ATOM 2568 C CA . VAL B 1 25 ? -5.863 -12.961 19.703 1 81.94 25 VAL B CA 1
ATOM 2569 C C . VAL B 1 25 ? -4.832 -12.367 20.672 1 81.94 25 VAL B C 1
ATOM 2571 O O . VAL B 1 25 ? -5.098 -12.219 21.859 1 81.94 25 VAL B O 1
ATOM 2574 N N . GLY B 1 26 ? -3.654 -12.062 20.156 1 82.5 26 GLY B N 1
ATOM 2575 C CA . GLY B 1 26 ? -2.635 -11.422 20.969 1 82.5 26 GLY B CA 1
ATOM 2576 C C . GLY B 1 26 ? -3.096 -10.109 21.578 1 82.5 26 GLY B C 1
ATOM 2577 O O . GLY B 1 26 ? -2.867 -9.867 22.766 1 82.5 26 GLY B O 1
ATOM 2578 N N . LEU B 1 27 ? -3.74 -9.383 20.812 1 84.56 27 LEU B N 1
ATOM 2579 C CA . LEU B 1 27 ? -4.199 -8.078 21.266 1 84.56 27 LEU B CA 1
ATOM 2580 C C . LEU B 1 27 ? -5.293 -8.219 22.312 1 84.56 27 LEU B C 1
ATOM 2582 O O . LEU B 1 27 ? -5.41 -7.383 23.219 1 84.56 27 LEU B O 1
ATOM 2586 N N . ASP B 1 28 ? -6.062 -9.242 22.156 1 80.88 28 ASP B N 1
ATOM 2587 C CA . ASP B 1 28 ? -7.059 -9.523 23.188 1 80.88 28 ASP B CA 1
ATOM 2588 C C . ASP B 1 28 ? -6.395 -9.812 24.531 1 80.88 28 ASP B C 1
ATOM 2590 O O . ASP B 1 28 ? -6.93 -9.461 25.578 1 80.88 28 ASP B O 1
ATOM 2594 N N . GLY B 1 29 ? -5.336 -10.484 24.469 1 80.31 29 GLY B N 1
ATOM 2595 C CA . GLY B 1 29 ? -4.566 -10.711 25.688 1 80.31 29 GLY B CA 1
ATOM 2596 C C . GLY B 1 29 ? -4.039 -9.43 26.312 1 80.31 29 GLY B C 1
ATOM 2597 O O . GLY B 1 29 ? -4.039 -9.281 27.531 1 80.31 29 GLY B O 1
ATOM 2598 N N . VAL B 1 30 ? -3.6 -8.562 25.547 1 79.69 30 VAL B N 1
ATOM 2599 C CA . VAL B 1 30 ? -3.133 -7.258 26.016 1 79.69 30 VAL B CA 1
ATOM 2600 C C . VAL B 1 30 ? -4.285 -6.496 26.656 1 79.69 30 VAL B C 1
ATOM 2602 O O . VAL B 1 30 ? -4.133 -5.934 27.75 1 79.69 30 VAL B O 1
ATOM 2605 N N . LYS B 1 31 ? -5.387 -6.504 26.016 1 79.94 31 LYS B N 1
ATOM 2606 C CA . LYS B 1 31 ? -6.566 -5.793 26.5 1 79.94 31 LYS B CA 1
ATOM 2607 C C . LYS B 1 31 ? -7.023 -6.344 27.844 1 79.94 31 LYS B C 1
ATOM 2609 O O . LYS B 1 31 ? -7.445 -5.582 28.719 1 79.94 31 LYS B O 1
ATOM 2614 N N . ALA B 1 32 ? -6.945 -7.602 27.953 1 79.56 32 ALA B N 1
ATOM 2615 C CA . ALA B 1 32 ? -7.391 -8.281 29.172 1 79.56 32 ALA B CA 1
ATOM 2616 C C . ALA B 1 32 ? -6.379 -8.109 30.297 1 79.56 32 ALA B C 1
ATOM 2618 O O . ALA B 1 32 ? -6.672 -8.422 31.453 1 79.56 32 ALA B O 1
ATOM 2619 N N . GLY B 1 33 ? -5.156 -7.582 30 1 77.06 33 GLY B N 1
ATOM 2620 C CA . GLY B 1 33 ? -4.141 -7.359 31.016 1 77.06 33 GLY B CA 1
ATOM 2621 C C . GLY B 1 33 ? -3.379 -8.625 31.375 1 77.06 33 GLY B C 1
ATOM 2622 O O . GLY B 1 33 ? -2.693 -8.664 32.406 1 77.06 33 GLY B O 1
ATOM 2623 N N . VAL B 1 34 ? -3.553 -9.656 30.609 1 76.25 34 VAL B N 1
ATOM 2624 C CA . VAL B 1 34 ? -2.918 -10.938 30.906 1 76.25 34 VAL B CA 1
ATOM 2625 C C . VAL B 1 34 ? -1.472 -10.922 30.406 1 76.25 34 VAL B C 1
ATOM 2627 O O . VAL B 1 34 ? -0.629 -11.664 30.922 1 76.25 34 VAL B O 1
ATOM 2630 N N . ILE B 1 35 ? -1.191 -10.07 29.453 1 72.56 35 ILE B N 1
ATOM 2631 C CA . ILE B 1 35 ? 0.136 -10.062 28.844 1 72.56 35 ILE B CA 1
ATOM 2632 C C . ILE B 1 35 ? 0.919 -8.852 29.344 1 72.56 35 ILE B C 1
ATOM 2634 O O . ILE B 1 35 ? 0.387 -7.738 29.406 1 72.56 35 ILE B O 1
ATOM 2638 N N . GLU B 1 36 ? 2.109 -9.219 29.859 1 65.31 36 GLU B N 1
ATOM 2639 C CA . GLU B 1 36 ? 3.041 -8.141 30.188 1 65.31 36 GLU B CA 1
ATOM 2640 C C . GLU B 1 36 ? 4.199 -8.086 29.203 1 65.31 36 GLU B C 1
ATOM 2642 O O . GLU B 1 36 ? 4.531 -9.094 28.562 1 65.31 36 GLU B O 1
ATOM 2647 N N . LYS B 1 37 ? 4.609 -6.926 29.031 1 66.19 37 LYS B N 1
ATOM 2648 C CA . LYS B 1 37 ? 5.746 -6.73 28.141 1 66.19 37 LYS B CA 1
ATOM 2649 C C . LYS B 1 37 ? 6.91 -7.641 28.516 1 66.19 37 LYS B C 1
ATOM 2651 O O . LYS B 1 37 ? 7.25 -7.758 29.703 1 66.19 37 LYS B O 1
ATOM 2656 N N . ASN B 1 38 ? 7.324 -8.312 27.406 1 58.09 38 ASN B N 1
ATOM 2657 C CA . ASN B 1 38 ? 8.516 -9.125 27.609 1 58.09 38 ASN B CA 1
ATOM 2658 C C . ASN B 1 38 ? 9.758 -8.266 27.797 1 58.09 38 ASN B C 1
ATOM 2660 O O . ASN B 1 38 ? 9.875 -7.188 27.219 1 58.09 38 ASN B O 1
ATOM 2664 N N . GLU B 1 39 ? 10.547 -8.523 28.766 1 55.09 39 GLU B N 1
ATOM 2665 C CA . GLU B 1 39 ? 11.766 -7.812 29.109 1 55.09 39 GLU B CA 1
ATOM 2666 C C . GLU B 1 39 ? 12.656 -7.609 27.891 1 55.09 39 GLU B C 1
ATOM 2668 O O . GLU B 1 39 ? 13.461 -6.672 27.859 1 55.09 39 GLU B O 1
ATOM 2673 N N . GLU B 1 40 ? 12.492 -8.484 27.047 1 48.97 40 GLU B N 1
ATOM 2674 C CA . GLU B 1 40 ? 13.414 -8.43 25.906 1 48.97 40 GLU B CA 1
ATOM 2675 C C . GLU B 1 40 ? 13.055 -7.289 24.969 1 48.97 40 GLU B C 1
ATOM 2677 O O . GLU B 1 40 ? 13.859 -6.918 24.109 1 48.97 40 GLU B O 1
ATOM 2682 N N . PHE B 1 41 ? 11.859 -6.871 25.219 1 54.34 41 PHE B N 1
ATOM 2683 C CA . PHE B 1 41 ? 11.484 -5.758 24.359 1 54.34 41 PHE B CA 1
ATOM 2684 C C . PHE B 1 41 ? 12.148 -4.465 24.812 1 54.34 41 PHE B C 1
ATOM 2686 O O . PHE B 1 41 ? 11.875 -3.975 25.906 1 54.34 41 PHE B O 1
ATOM 2693 N N . SER B 1 42 ? 13.242 -4.133 24.312 1 52.59 42 SER B N 1
ATOM 2694 C CA . SER B 1 42 ? 14.102 -3.029 24.734 1 52.59 42 SER B CA 1
ATOM 2695 C C . SER B 1 42 ? 13.414 -1.685 24.531 1 52.59 42 SER B C 1
ATOM 2697 O O . SER B 1 42 ? 13.914 -0.651 24.984 1 52.59 42 SER B O 1
ATOM 2699 N N . THR B 1 43 ? 12.258 -1.792 23.875 1 56.97 43 THR B N 1
ATOM 2700 C CA . THR B 1 43 ? 11.633 -0.492 23.656 1 56.97 43 THR B CA 1
ATOM 2701 C C . THR B 1 43 ? 10.57 -0.218 24.703 1 56.97 43 THR B C 1
ATOM 2703 O O . THR B 1 43 ? 9.953 -1.147 25.234 1 56.97 43 THR B O 1
ATOM 2706 N N . SER B 1 44 ? 10.586 1.028 25.078 1 58.97 44 SER B N 1
ATOM 2707 C CA . SER B 1 44 ? 9.594 1.438 26.078 1 58.97 44 SER B CA 1
ATOM 2708 C C . SER B 1 44 ? 8.172 1.274 25.531 1 58.97 44 SER B C 1
ATOM 2710 O O . SER B 1 44 ? 7.898 1.614 24.375 1 58.97 44 SER B O 1
ATOM 2712 N N . TRP B 1 45 ? 7.434 0.406 26.094 1 65.88 45 TRP B N 1
ATOM 2713 C CA . TRP B 1 45 ? 6.008 0.256 25.844 1 65.88 45 TRP B CA 1
ATOM 2714 C C . TRP B 1 45 ? 5.195 0.491 27.109 1 65.88 45 TRP B C 1
ATOM 2716 O O . TRP B 1 45 ? 5.078 -0.401 27.953 1 65.88 45 TRP B O 1
ATOM 2726 N N . ASN B 1 46 ? 4.871 1.745 27.312 1 67.44 46 ASN B N 1
ATOM 2727 C CA . ASN B 1 46 ? 4.086 2.111 28.484 1 67.44 46 ASN B CA 1
ATOM 2728 C C . ASN B 1 46 ? 2.848 2.918 28.094 1 67.44 46 ASN B C 1
ATOM 2730 O O . ASN B 1 46 ? 2.764 4.113 28.391 1 67.44 46 ASN B O 1
ATOM 2734 N N . PRO B 1 47 ? 1.915 2.146 27.5 1 69.12 47 PRO B N 1
ATOM 2735 C CA . PRO B 1 47 ? 0.717 2.885 27.094 1 69.12 47 PRO B CA 1
ATOM 2736 C C . PRO B 1 47 ? -0.094 3.393 28.281 1 69.12 47 PRO B C 1
ATOM 2738 O O . PRO B 1 47 ? -0.181 2.715 29.312 1 69.12 47 PRO B O 1
ATOM 2741 N N . LYS B 1 48 ? -0.506 4.602 28.141 1 75.56 48 LYS B N 1
ATOM 2742 C CA . LYS B 1 48 ? -1.357 5.172 29.172 1 75.56 48 LYS B CA 1
ATOM 2743 C C . LYS B 1 48 ? -2.65 4.371 29.328 1 75.56 48 LYS B C 1
ATOM 2745 O O . LYS B 1 48 ? -3.115 4.137 30.438 1 75.56 48 LYS B O 1
ATOM 2750 N N . ASP B 1 49 ? -3.213 3.904 28.219 1 82.62 49 ASP B N 1
ATOM 2751 C CA . ASP B 1 49 ? -4.445 3.127 28.141 1 82.62 49 ASP B CA 1
ATOM 2752 C C . ASP B 1 49 ? -4.262 1.897 27.25 1 82.62 49 ASP B C 1
ATOM 2754 O O . ASP B 1 49 ? -4.375 1.985 26.031 1 82.62 49 ASP B O 1
ATOM 2758 N N . LYS B 1 50 ? -4.082 0.816 28 1 80.94 50 LYS B N 1
ATOM 2759 C CA . LYS B 1 50 ? -3.793 -0.428 27.281 1 80.94 50 LYS B CA 1
ATOM 2760 C C . LYS B 1 50 ? -4.965 -0.84 26.406 1 80.94 50 LYS B C 1
ATOM 2762 O O . LYS B 1 50 ? -4.762 -1.361 25.297 1 80.94 50 LYS B O 1
ATOM 2767 N N . VAL B 1 51 ? -6.098 -0.629 26.891 1 83.81 51 VAL B N 1
ATOM 2768 C CA . VAL B 1 51 ? -7.301 -1.004 26.156 1 83.81 51 VAL B CA 1
ATOM 2769 C C . VAL B 1 51 ? -7.402 -0.173 24.875 1 83.81 51 VAL B C 1
ATOM 2771 O O . VAL B 1 51 ? -7.633 -0.714 23.781 1 83.81 51 VAL B O 1
ATOM 2774 N N . ALA B 1 52 ? -7.184 1.057 24.984 1 85.56 52 ALA B N 1
ATOM 2775 C CA . ALA B 1 52 ? -7.227 1.94 23.812 1 85.56 52 ALA B CA 1
ATOM 2776 C C . ALA B 1 52 ? -6.125 1.594 22.828 1 85.56 52 ALA B C 1
ATOM 2778 O O . ALA B 1 52 ? -6.344 1.619 21.609 1 85.56 52 ALA B O 1
ATOM 2779 N N . SER B 1 53 ? -4.996 1.261 23.344 1 83.81 53 SER B N 1
ATOM 2780 C CA . SER B 1 53 ? -3.875 0.878 22.484 1 83.81 53 SER B CA 1
ATOM 2781 C C . SER B 1 53 ? -4.18 -0.404 21.719 1 83.81 53 SER B C 1
ATOM 2783 O O . SER B 1 53 ? -3.883 -0.503 20.531 1 83.81 53 SER B O 1
ATOM 2785 N N . ALA B 1 54 ? -4.754 -1.327 22.391 1 85.94 54 ALA B N 1
ATOM 2786 C CA . ALA B 1 54 ? -5.117 -2.59 21.75 1 85.94 54 ALA B CA 1
ATOM 2787 C C . ALA B 1 54 ? -6.168 -2.375 20.672 1 85.94 54 ALA B C 1
ATOM 2789 O O . ALA B 1 54 ? -6.086 -2.961 19.578 1 85.94 54 ALA B O 1
ATOM 2790 N N . ASP B 1 55 ? -7.082 -1.531 20.922 1 87.62 55 ASP B N 1
ATOM 2791 C CA . ASP B 1 55 ? -8.156 -1.271 19.969 1 87.62 55 ASP B CA 1
ATOM 2792 C C . ASP B 1 55 ? -7.629 -0.576 18.719 1 87.62 55 ASP B C 1
ATOM 2794 O O . ASP B 1 55 ? -8.016 -0.92 17.609 1 87.62 55 ASP B O 1
ATOM 2798 N N . ARG B 1 56 ? -6.82 0.328 18.906 1 86.88 56 ARG B N 1
ATOM 2799 C CA . ARG B 1 56 ? -6.242 1.03 17.766 1 86.88 56 ARG B CA 1
ATOM 2800 C C . ARG B 1 56 ? -5.324 0.112 16.953 1 86.88 56 ARG B C 1
ATOM 2802 O O . ARG B 1 56 ? -5.254 0.215 15.734 1 86.88 56 ARG B O 1
ATOM 2809 N N . SER B 1 57 ? -4.629 -0.736 17.719 1 88.69 57 SER B N 1
ATOM 2810 C CA . SER B 1 57 ? -3.781 -1.716 17.047 1 88.69 57 SER B CA 1
ATOM 2811 C C . SER B 1 57 ? -4.613 -2.721 16.25 1 88.69 57 SER B C 1
ATOM 2813 O O . SER B 1 57 ? -4.191 -3.193 15.195 1 88.69 57 SER B O 1
ATOM 2815 N N . ARG B 1 58 ? -5.734 -2.986 16.75 1 88.81 58 ARG B N 1
ATOM 2816 C CA . ARG B 1 58 ? -6.672 -3.842 16.031 1 88.81 58 ARG B CA 1
ATOM 2817 C C . ARG B 1 58 ? -7.098 -3.207 14.719 1 88.81 58 ARG B C 1
ATOM 2819 O O . ARG B 1 58 ? -7.113 -3.871 13.68 1 88.81 58 ARG B O 1
ATOM 2826 N N . GLU B 1 59 ? -7.406 -1.973 14.766 1 89.38 59 GLU B N 1
ATOM 2827 C CA . GLU B 1 59 ? -7.785 -1.249 13.555 1 89.38 59 GLU B CA 1
ATOM 2828 C C . GLU B 1 59 ? -6.648 -1.243 12.539 1 89.38 59 GLU B C 1
ATOM 2830 O O . GLU B 1 59 ? -6.871 -1.467 11.344 1 89.38 59 GLU B O 1
ATOM 2835 N N . PHE B 1 60 ? -5.531 -1.06 13.062 1 87.88 60 PHE B N 1
ATOM 2836 C CA . PHE B 1 60 ? -4.352 -1.066 12.203 1 87.88 60 PHE B CA 1
ATOM 2837 C C . PHE B 1 60 ? -4.172 -2.428 11.539 1 87.88 60 PHE B C 1
ATOM 2839 O O . PHE B 1 60 ? -3.867 -2.506 10.352 1 87.88 60 PHE B O 1
ATOM 2846 N N . SER B 1 61 ? -4.336 -3.438 12.227 1 90.31 61 SER B N 1
ATOM 2847 C CA . SER B 1 61 ? -4.168 -4.793 11.711 1 90.31 61 SER B CA 1
ATOM 2848 C C . SER B 1 61 ? -5.199 -5.102 10.633 1 90.31 61 SER B C 1
ATOM 2850 O O . SER B 1 61 ? -4.879 -5.746 9.633 1 90.31 61 SER B O 1
ATOM 2852 N N . ILE B 1 62 ? -6.34 -4.645 10.852 1 91 62 ILE B N 1
ATOM 2853 C CA . ILE B 1 62 ? -7.41 -4.883 9.883 1 91 62 ILE B CA 1
ATOM 2854 C C . ILE B 1 62 ? -7.125 -4.121 8.594 1 91 62 ILE B C 1
ATOM 2856 O O . ILE B 1 62 ? -7.23 -4.68 7.5 1 91 62 ILE B O 1
ATOM 2860 N N . LYS B 1 63 ? -6.742 -2.893 8.703 1 90.44 63 LYS B N 1
ATOM 2861 C CA . LYS B 1 63 ? -6.367 -2.1 7.535 1 90.44 63 LYS B CA 1
ATOM 2862 C C . LYS B 1 63 ? -5.215 -2.75 6.777 1 90.44 63 LYS B C 1
ATOM 2864 O O . LYS B 1 63 ? -5.207 -2.766 5.547 1 90.44 63 LYS B O 1
ATOM 2869 N N . SER B 1 64 ? -4.301 -3.256 7.527 1 89.62 64 SER B N 1
ATOM 2870 C CA . SER B 1 64 ? -3.139 -3.904 6.93 1 89.62 64 SER B CA 1
ATOM 2871 C C . SER B 1 64 ? -3.535 -5.164 6.168 1 89.62 64 SER B C 1
ATOM 2873 O O . SER B 1 64 ? -3.039 -5.41 5.066 1 89.62 64 SER B O 1
ATOM 2875 N N . ALA B 1 65 ? -4.363 -5.906 6.793 1 90.31 65 ALA B N 1
ATOM 2876 C CA . ALA B 1 65 ? -4.832 -7.125 6.137 1 90.31 65 ALA B CA 1
ATOM 2877 C C . ALA B 1 65 ? -5.555 -6.805 4.836 1 90.31 65 ALA B C 1
ATOM 2879 O O . ALA B 1 65 ? -5.391 -7.504 3.834 1 90.31 65 ALA B O 1
ATOM 2880 N N . MET B 1 66 ? -6.348 -5.777 4.879 1 93.06 66 MET B N 1
ATOM 2881 C CA . MET B 1 66 ? -7.062 -5.355 3.678 1 93.06 66 MET B CA 1
ATOM 2882 C C . MET B 1 66 ? -6.09 -4.93 2.584 1 93.06 66 MET B C 1
ATOM 2884 O O . MET B 1 66 ? -6.23 -5.34 1.429 1 93.06 66 MET B O 1
ATOM 2888 N N . SER B 1 67 ? -5.16 -4.176 2.947 1 91.06 67 SER B N 1
ATOM 2889 C CA . SER B 1 67 ? -4.152 -3.719 1.995 1 91.06 67 SER B CA 1
ATOM 2890 C C . SER B 1 67 ? -3.373 -4.891 1.41 1 91.06 67 SER B C 1
ATOM 2892 O O . SER B 1 67 ? -3.148 -4.953 0.199 1 91.06 67 SER B O 1
ATOM 2894 N N . TRP B 1 68 ? -3.01 -5.758 2.256 1 89.75 68 TRP B N 1
ATOM 2895 C CA . TRP B 1 68 ? -2.266 -6.941 1.828 1 89.75 68 TRP B CA 1
ATOM 2896 C C . TRP B 1 68 ? -3.088 -7.781 0.856 1 89.75 68 TRP B C 1
ATOM 2898 O O . TRP B 1 68 ? -2.562 -8.273 -0.144 1 89.75 68 TRP B O 1
ATOM 2908 N N . THR B 1 69 ? -4.285 -7.934 1.177 1 92.69 69 THR B N 1
ATOM 2909 C CA . THR B 1 69 ? -5.164 -8.742 0.341 1 92.69 69 THR B CA 1
ATOM 2910 C C . THR B 1 69 ? -5.297 -8.133 -1.051 1 92.69 69 THR B C 1
ATOM 2912 O O . THR B 1 69 ? -5.176 -8.836 -2.057 1 92.69 69 THR B O 1
ATOM 2915 N N . VAL B 1 70 ? -5.492 -6.867 -1.088 1 93.94 70 VAL B N 1
ATOM 2916 C CA . VAL B 1 70 ? -5.656 -6.195 -2.371 1 93.94 70 VAL B CA 1
ATOM 2917 C C . VAL B 1 70 ? -4.34 -6.223 -3.145 1 93.94 70 VAL B C 1
ATOM 2919 O O . VAL B 1 70 ? -4.336 -6.387 -4.367 1 93.94 70 VAL B O 1
ATOM 2922 N N . ASP B 1 71 ? -3.252 -6.094 -2.502 1 90.88 71 ASP B N 1
ATOM 2923 C CA . ASP B 1 71 ? -1.942 -6.168 -3.145 1 90.88 71 ASP B CA 1
ATOM 2924 C C . ASP B 1 71 ? -1.71 -7.543 -3.76 1 90.88 71 ASP B C 1
ATOM 2926 O O . ASP B 1 71 ? -1.077 -7.66 -4.812 1 90.88 71 ASP B O 1
ATOM 2930 N N . ASN B 1 72 ? -2.156 -8.508 -3.066 1 92.75 72 ASN B N 1
ATOM 2931 C CA . ASN B 1 72 ? -1.999 -9.859 -3.605 1 92.75 72 ASN B CA 1
ATOM 2932 C C . ASN B 1 72 ? -2.922 -10.094 -4.797 1 92.75 72 ASN B C 1
ATOM 2934 O O . ASN B 1 72 ? -2.578 -10.844 -5.715 1 92.75 72 ASN B O 1
ATOM 2938 N N . LEU B 1 73 ? -4.094 -9.461 -4.789 1 95.88 73 LEU B N 1
ATOM 2939 C CA . LEU B 1 73 ? -4.914 -9.484 -5.992 1 95.88 73 LEU B CA 1
ATOM 2940 C C . LEU B 1 73 ? -4.176 -8.852 -7.168 1 95.88 73 LEU B C 1
ATOM 2942 O O . LEU B 1 73 ? -4.188 -9.391 -8.273 1 95.88 73 LEU B O 1
ATOM 2946 N N . ASP B 1 74 ? -3.578 -7.758 -6.902 1 94.12 74 ASP B N 1
ATOM 2947 C CA . ASP B 1 74 ? -2.793 -7.078 -7.93 1 94.12 74 ASP B CA 1
ATOM 2948 C C . ASP B 1 74 ? -1.675 -7.98 -8.453 1 94.12 74 ASP B C 1
ATOM 2950 O O . ASP B 1 74 ? -1.418 -8.023 -9.656 1 94.12 74 ASP B O 1
ATOM 2954 N N . MET B 1 75 ? -0.996 -8.625 -7.527 1 94 75 MET B N 1
ATOM 2955 C CA . MET B 1 75 ? 0.048 -9.562 -7.922 1 94 75 MET B CA 1
ATOM 2956 C C . MET B 1 75 ? -0.504 -10.625 -8.867 1 94 75 MET B C 1
ATOM 2958 O O . MET B 1 75 ? 0.09 -10.906 -9.906 1 94 75 MET B O 1
ATOM 2962 N N . TYR B 1 76 ? -1.652 -11.156 -8.523 1 96.31 76 TYR B N 1
ATOM 2963 C CA . TYR B 1 76 ? -2.266 -12.18 -9.367 1 96.31 76 TYR B CA 1
ATOM 2964 C C . TYR B 1 76 ? -2.576 -11.625 -10.75 1 96.31 76 TYR B C 1
ATOM 2966 O O . TYR B 1 76 ? -2.303 -12.281 -11.758 1 96.31 76 TYR B O 1
ATOM 2974 N N . PHE B 1 77 ? -3.184 -10.445 -10.789 1 96.31 77 PHE B N 1
ATOM 2975 C CA . PHE B 1 77 ? -3.502 -9.812 -12.07 1 96.31 77 PHE B CA 1
ATOM 2976 C C . PHE B 1 77 ? -2.248 -9.641 -12.914 1 96.31 77 PHE B C 1
ATOM 2978 O O . PHE B 1 77 ? -2.225 -10.016 -14.086 1 96.31 77 PHE B O 1
ATOM 2985 N N . ARG B 1 78 ? -1.257 -9.219 -12.391 1 93.56 78 ARG B N 1
ATOM 2986 C CA . ARG B 1 78 ? -0.025 -8.93 -13.117 1 93.56 78 ARG B CA 1
ATOM 2987 C C . ARG B 1 78 ? 0.605 -10.211 -13.664 1 93.56 78 ARG B C 1
ATOM 2989 O O . ARG B 1 78 ? 1.025 -10.266 -14.82 1 93.56 78 ARG B O 1
ATOM 2996 N N . MET B 1 79 ? 0.654 -11.125 -12.781 1 93.31 79 MET B N 1
ATOM 2997 C CA . MET B 1 79 ? 1.199 -12.414 -13.211 1 93.31 79 MET B CA 1
ATOM 2998 C C . MET B 1 79 ? 0.401 -12.969 -14.383 1 93.31 79 MET B C 1
ATOM 3000 O O . MET B 1 79 ? 0.943 -13.695 -15.227 1 93.31 79 MET B O 1
ATOM 3004 N N . SER B 1 80 ? -0.824 -12.57 -14.461 1 94.88 80 SER B N 1
ATOM 3005 C CA . SER B 1 80 ? -1.699 -13.117 -15.492 1 94.88 80 SER B CA 1
ATOM 3006 C C . SER B 1 80 ? -1.445 -12.469 -16.844 1 94.88 80 SER B C 1
ATOM 3008 O O . SER B 1 80 ? -1.714 -13.062 -17.891 1 94.88 80 SER B O 1
ATOM 3010 N N . TYR B 1 81 ? -0.958 -11.258 -16.844 1 92.5 81 TYR B N 1
ATOM 3011 C CA . TYR B 1 81 ? -0.784 -10.594 -18.125 1 92.5 81 TYR B CA 1
ATOM 3012 C C . TYR B 1 81 ? 0.691 -10.336 -18.406 1 92.5 81 TYR B C 1
ATOM 3014 O O . TYR B 1 81 ? 1.037 -9.727 -19.422 1 92.5 81 TYR B O 1
ATOM 3022 N N . GLU B 1 82 ? 1.533 -10.867 -17.562 1 90.88 82 GLU B N 1
ATOM 3023 C CA . GLU B 1 82 ? 2.969 -10.883 -17.828 1 90.88 82 GLU B CA 1
ATOM 3024 C C . GLU B 1 82 ? 3.432 -12.273 -18.266 1 90.88 82 GLU B C 1
ATOM 3026 O O . GLU B 1 82 ? 2.875 -13.281 -17.844 1 90.88 82 GLU B O 1
ATOM 3031 N N . GLU B 1 83 ? 4.527 -12.383 -19.031 1 90.12 83 GLU B N 1
ATOM 3032 C CA . GLU B 1 83 ? 5 -13.656 -19.562 1 90.12 83 GLU B CA 1
ATOM 3033 C C . GLU B 1 83 ? 5.566 -14.547 -18.469 1 90.12 83 GLU B C 1
ATOM 3035 O O . GLU B 1 83 ? 6.309 -14.078 -17.594 1 90.12 83 GLU B O 1
ATOM 3040 N N . PRO B 1 84 ? 5.238 -15.75 -18.562 1 92.94 84 PRO B N 1
ATOM 3041 C CA . PRO B 1 84 ? 4.254 -16.422 -19.422 1 92.94 84 PRO B CA 1
ATOM 3042 C C . PRO B 1 84 ? 2.814 -16.078 -19.062 1 92.94 84 PRO B C 1
ATOM 3044 O O . PRO B 1 84 ? 2.369 -16.344 -17.938 1 92.94 84 PRO B O 1
ATOM 3047 N N . LYS B 1 85 ? 2.031 -15.625 -20.031 1 93.38 85 LYS B N 1
ATOM 3048 C CA . LYS B 1 85 ? 0.719 -15.039 -19.766 1 93.38 85 LYS B CA 1
ATOM 3049 C C . LYS B 1 85 ? -0.36 -16.109 -19.719 1 93.38 85 LYS B C 1
ATOM 3051 O O . LYS B 1 85 ? -0.349 -17.047 -20.516 1 93.38 85 LYS B O 1
ATOM 3056 N N . LEU B 1 86 ? -1.185 -15.891 -18.812 1 93.56 86 LEU B N 1
ATOM 3057 C CA . LEU B 1 86 ? -2.379 -16.734 -18.781 1 93.56 86 LEU B CA 1
ATOM 3058 C C . LEU B 1 86 ? -3.471 -16.141 -19.672 1 93.56 86 LEU B C 1
ATOM 3060 O O . LEU B 1 86 ? -4.32 -16.875 -20.188 1 93.56 86 LEU B O 1
ATOM 3064 N N . ILE B 1 87 ? -3.426 -14.844 -19.781 1 93.25 87 ILE B N 1
ATOM 3065 C CA . ILE B 1 87 ? -4.457 -14.18 -20.578 1 93.25 87 ILE B CA 1
ATOM 3066 C C . ILE B 1 87 ? -4.211 -14.43 -22.062 1 93.25 87 ILE B C 1
ATOM 3068 O O . ILE B 1 87 ? -3.072 -14.328 -22.531 1 93.25 87 ILE B O 1
ATOM 3072 N N . ASN B 1 88 ? -5.148 -14.852 -22.75 1 88.5 88 ASN B N 1
ATOM 3073 C CA . ASN B 1 88 ? -5.117 -15.047 -24.188 1 88.5 88 ASN B CA 1
ATOM 3074 C C . ASN B 1 88 ? -6.027 -14.062 -24.906 1 88.5 88 ASN B C 1
ATOM 3076 O O . ASN B 1 88 ? -6.109 -14.07 -26.141 1 88.5 88 ASN B O 1
ATOM 3080 N N . ASN B 1 89 ? -6.586 -13.164 -24.281 1 89.25 89 ASN B N 1
ATOM 3081 C CA . ASN B 1 89 ? -7.516 -12.164 -24.797 1 89.25 89 ASN B CA 1
ATOM 3082 C C . ASN B 1 89 ? -6.82 -10.836 -25.094 1 89.25 89 ASN B C 1
ATOM 3084 O O . ASN B 1 89 ? -6.555 -10.062 -24.172 1 89.25 89 ASN B O 1
ATOM 3088 N N . ASN B 1 90 ? -6.66 -10.547 -26.344 1 88.75 90 ASN B N 1
ATOM 3089 C CA . ASN B 1 90 ? -5.914 -9.359 -26.75 1 88.75 90 ASN B CA 1
ATOM 3090 C C . ASN B 1 90 ? -6.621 -8.078 -26.344 1 88.75 90 ASN B C 1
ATOM 3092 O O . ASN B 1 90 ? -5.977 -7.094 -25.969 1 88.75 90 ASN B O 1
ATOM 3096 N N . SER B 1 91 ? -7.926 -8.164 -26.438 1 91.38 91 SER B N 1
ATOM 3097 C CA . SER B 1 91 ? -8.695 -6.988 -26.047 1 91.38 91 SER B CA 1
ATOM 3098 C C . SER B 1 91 ? -8.523 -6.688 -24.562 1 91.38 91 SER B C 1
ATOM 3100 O O . SER B 1 91 ? -8.359 -5.531 -24.172 1 91.38 91 SER B O 1
ATOM 3102 N N . LEU B 1 92 ? -8.555 -7.719 -23.797 1 93.38 92 LEU B N 1
ATOM 3103 C CA . LEU B 1 92 ? -8.336 -7.57 -22.359 1 93.38 92 LEU B CA 1
ATOM 3104 C C . LEU B 1 92 ? -6.941 -7.031 -22.078 1 93.38 92 LEU B C 1
ATOM 3106 O O . LEU B 1 92 ? -6.777 -6.121 -21.266 1 93.38 92 LEU B O 1
ATOM 3110 N N . GLN B 1 93 ? -6 -7.531 -22.781 1 91.62 93 GLN B N 1
ATOM 3111 C CA . GLN B 1 93 ? -4.625 -7.086 -22.609 1 91.62 93 GLN B CA 1
ATOM 3112 C C . GLN B 1 93 ? -4.48 -5.598 -22.922 1 91.62 93 GLN B C 1
ATOM 3114 O O . GLN B 1 93 ? -3.842 -4.855 -22.188 1 91.62 93 GLN B O 1
ATOM 3119 N N . LYS B 1 94 ? -5.059 -5.164 -23.953 1 92 94 LYS B N 1
ATOM 3120 C CA . LYS B 1 94 ? -4.992 -3.766 -24.375 1 92 94 LYS B CA 1
ATOM 3121 C C . LYS B 1 94 ? -5.645 -2.852 -23.344 1 92 94 LYS B C 1
ATOM 3123 O O . LYS B 1 94 ? -5.137 -1.768 -23.047 1 92 94 LYS B O 1
ATOM 3128 N N . ASP B 1 95 ? -6.734 -3.318 -22.844 1 91.69 95 ASP B N 1
ATOM 3129 C CA . ASP B 1 95 ? -7.461 -2.549 -21.828 1 91.69 95 ASP B CA 1
ATOM 3130 C C . 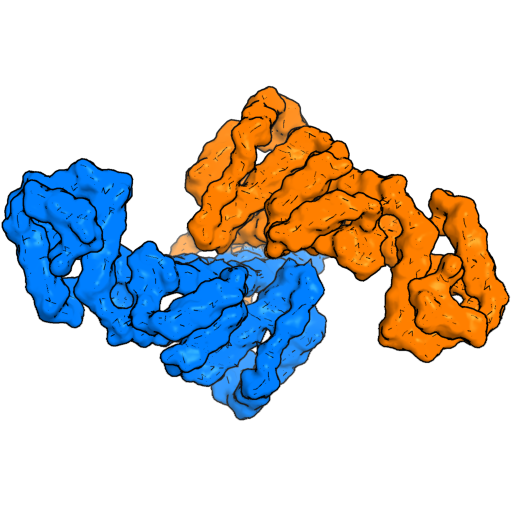ASP B 1 95 ? -6.617 -2.367 -20.562 1 91.69 95 ASP B C 1
ATOM 3132 O O . ASP B 1 95 ? -6.598 -1.285 -19.984 1 91.69 95 ASP B O 1
ATOM 3136 N N . ILE B 1 96 ? -5.973 -3.42 -20.125 1 91.06 96 ILE B N 1
ATOM 3137 C CA . ILE B 1 96 ? -5.156 -3.402 -18.922 1 91.06 96 ILE B CA 1
ATOM 3138 C C . ILE B 1 96 ? -3.945 -2.492 -19.125 1 91.06 96 ILE B C 1
ATOM 3140 O O . ILE B 1 96 ? -3.594 -1.709 -18.234 1 91.06 96 ILE B O 1
ATOM 3144 N N . ASP B 1 97 ? -3.348 -2.52 -20.234 1 87.75 97 ASP B N 1
ATOM 3145 C CA . ASP B 1 97 ? -2.146 -1.747 -20.531 1 87.75 97 ASP B CA 1
ATOM 3146 C C . ASP B 1 97 ? -2.441 -0.248 -20.531 1 87.75 97 ASP B C 1
ATOM 3148 O O . ASP B 1 97 ? -1.563 0.559 -20.219 1 87.75 97 ASP B O 1
ATOM 3152 N N . LYS B 1 98 ? -3.604 0.171 -20.734 1 84.5 98 LYS B N 1
ATOM 3153 C CA . LYS B 1 98 ? -3.994 1.576 -20.812 1 84.5 98 LYS B CA 1
ATOM 3154 C C . LYS B 1 98 ? -4.113 2.182 -19.406 1 84.5 98 LYS B C 1
ATOM 3156 O O . LYS B 1 98 ? -4.082 3.404 -19.25 1 84.5 98 LYS B O 1
ATOM 3161 N N . ASN B 1 99 ? -4.102 1.407 -18.438 1 76.25 99 ASN B N 1
ATOM 3162 C CA . ASN B 1 99 ? -4.555 1.955 -17.156 1 76.25 99 ASN B CA 1
ATOM 3163 C C . ASN B 1 99 ? -3.445 1.921 -16.109 1 76.25 99 ASN B C 1
ATOM 3165 O O . ASN B 1 99 ? -3.723 1.89 -14.914 1 76.25 99 ASN B O 1
ATOM 3169 N N . ASN B 1 100 ? -2.262 2.252 -16.5 1 66.94 100 ASN B N 1
ATOM 3170 C CA . ASN B 1 100 ? -1.106 2.578 -15.672 1 66.94 100 ASN B CA 1
ATOM 3171 C C . ASN B 1 100 ? -1.051 1.709 -14.414 1 66.94 100 ASN B C 1
ATOM 3173 O O . ASN B 1 100 ? -0.824 2.213 -13.312 1 66.94 100 ASN B O 1
ATOM 3177 N N . GLN B 1 101 ? -1.45 0.553 -14.352 1 71.75 101 GLN B N 1
ATOM 3178 C CA . GLN B 1 101 ? -1.223 -0.431 -13.297 1 71.75 101 GLN B CA 1
ATOM 3179 C C . GLN B 1 101 ? -2.184 -0.221 -12.133 1 71.75 101 GLN B C 1
ATOM 3181 O O . GLN B 1 101 ? -1.832 -0.472 -10.977 1 71.75 101 GLN B O 1
ATOM 3186 N N . SER B 1 102 ? -3.33 0.276 -12.305 1 85.69 102 SER B N 1
ATOM 3187 C CA . SER B 1 102 ? -4.391 0.381 -11.305 1 85.69 102 SER B CA 1
ATOM 3188 C C . SER B 1 102 ? -5.066 -0.967 -11.07 1 85.69 102 SER B C 1
ATOM 3190 O O . SER B 1 102 ? -5.613 -1.564 -12 1 85.69 102 SER B O 1
ATOM 3192 N N . VAL B 1 103 ? -5.031 -1.368 -9.812 1 90.94 103 VAL B N 1
ATOM 3193 C CA . VAL B 1 103 ? -5.645 -2.641 -9.453 1 90.94 103 VAL B CA 1
ATOM 3194 C C . VAL B 1 103 ? -7.145 -2.588 -9.727 1 90.94 103 VAL B C 1
ATOM 3196 O O . VAL B 1 103 ? -7.727 -3.561 -10.211 1 90.94 103 VAL B O 1
ATOM 3199 N N . TYR B 1 104 ? -7.766 -1.436 -9.516 1 93.38 104 TYR B N 1
ATOM 3200 C CA . TYR B 1 104 ? -9.203 -1.285 -9.711 1 93.38 104 TYR B CA 1
ATOM 3201 C C . TYR B 1 104 ? -9.562 -1.381 -11.188 1 93.38 104 TYR B C 1
ATOM 3203 O O . TYR B 1 104 ? -10.539 -2.035 -11.555 1 93.38 104 TYR B O 1
ATOM 3211 N N . HIS B 1 105 ? -8.773 -0.798 -12.047 1 93.31 105 HIS B N 1
ATOM 3212 C CA . HIS B 1 105 ? -9.039 -0.867 -13.477 1 93.31 105 HIS B CA 1
ATOM 3213 C C . HIS B 1 105 ? -8.852 -2.285 -14.008 1 93.31 105 HIS B C 1
ATOM 3215 O O . HIS B 1 105 ? -9.609 -2.74 -14.859 1 93.31 105 HIS B O 1
ATOM 3221 N N . SER B 1 106 ? -7.809 -2.928 -13.531 1 94.88 106 SER B N 1
ATOM 3222 C CA . SER B 1 106 ? -7.629 -4.328 -13.906 1 94.88 106 SER B CA 1
ATOM 3223 C C . SER B 1 106 ? -8.836 -5.168 -13.5 1 94.88 106 SER B C 1
ATOM 3225 O O . SER B 1 106 ? -9.312 -5.996 -14.273 1 94.88 106 SER B O 1
ATOM 3227 N N . PHE B 1 107 ? -9.281 -4.883 -12.305 1 96.88 107 PHE B N 1
ATOM 3228 C CA . PHE B 1 107 ? -10.445 -5.59 -11.781 1 96.88 107 PHE B CA 1
ATOM 3229 C C . PHE B 1 107 ? -11.656 -5.395 -12.695 1 96.88 107 PHE B C 1
ATOM 3231 O O . PHE B 1 107 ? -12.336 -6.359 -13.055 1 96.88 107 PHE B O 1
ATOM 3238 N N . LEU B 1 108 ? -11.852 -4.191 -13.125 1 94.75 108 LEU B N 1
ATOM 3239 C CA . LEU B 1 108 ? -12.969 -3.893 -14.008 1 94.75 108 LEU B CA 1
ATOM 3240 C C . LEU B 1 108 ? -12.781 -4.566 -15.367 1 94.75 108 LEU B C 1
ATOM 3242 O O . LEU B 1 108 ? -13.742 -5.094 -15.938 1 94.75 108 LEU B O 1
ATOM 3246 N N . SER B 1 109 ? -11.594 -4.57 -15.859 1 95.44 109 SER B N 1
ATOM 3247 C CA . SER B 1 109 ? -11.297 -5.164 -17.156 1 95.44 109 SER B CA 1
ATOM 3248 C C . SER B 1 109 ? -11.539 -6.668 -17.156 1 95.44 109 SER B C 1
ATOM 3250 O O . SER B 1 109 ? -12.148 -7.211 -18.078 1 95.44 109 SER B O 1
ATOM 3252 N N . PHE B 1 110 ? -11.086 -7.355 -16.109 1 96.44 110 PHE B N 1
ATOM 3253 C CA . PHE B 1 110 ? -11.336 -8.789 -15.984 1 96.44 110 PHE B CA 1
ATOM 3254 C C . PHE B 1 110 ? -12.82 -9.062 -15.828 1 96.44 110 PHE B C 1
ATOM 3256 O O . PHE B 1 110 ? -13.328 -10.062 -16.344 1 96.44 110 PHE B O 1
ATOM 3263 N N . GLY B 1 111 ? -13.453 -8.164 -15.109 1 95.56 111 GLY B N 1
ATOM 3264 C CA . GLY B 1 111 ? -14.883 -8.312 -14.898 1 95.56 111 GLY B CA 1
ATOM 3265 C C . GLY B 1 111 ? -15.688 -8.227 -16.172 1 95.56 111 GLY B C 1
ATOM 3266 O O . GLY B 1 111 ? -16.766 -8.828 -16.281 1 95.56 111 GLY B O 1
ATOM 3267 N N . LYS B 1 112 ? -15.195 -7.52 -17.141 1 94.19 112 LYS B N 1
ATOM 3268 C CA . LYS B 1 112 ? -15.852 -7.398 -18.438 1 94.19 112 LYS B CA 1
ATOM 3269 C C . LYS B 1 112 ? -15.586 -8.625 -19.312 1 94.19 112 LYS B C 1
ATOM 3271 O O . LYS B 1 112 ? -16.422 -9.008 -20.125 1 94.19 112 LYS B O 1
ATOM 3276 N N . ALA B 1 113 ? -14.492 -9.242 -19.125 1 95.44 113 ALA B N 1
ATOM 3277 C CA . ALA B 1 113 ? -14.016 -10.289 -20.016 1 95.44 113 ALA B CA 1
ATOM 3278 C C . ALA B 1 113 ? -14.484 -11.664 -19.562 1 95.44 113 ALA B C 1
ATOM 3280 O O . ALA B 1 113 ? -14.609 -12.586 -20.359 1 95.44 113 ALA B O 1
ATOM 3281 N N . TYR B 1 114 ? -14.766 -11.812 -18.328 1 96.19 114 TYR B N 1
ATOM 3282 C CA . TYR B 1 114 ? -15.086 -13.117 -17.766 1 96.19 114 TYR B CA 1
ATOM 3283 C C . TYR B 1 114 ? -16.312 -13.047 -16.859 1 96.19 114 TYR B C 1
ATOM 3285 O O . TYR B 1 114 ? -16.797 -11.953 -16.547 1 96.19 114 TYR B O 1
ATOM 3293 N N . GLU B 1 115 ? -16.797 -14.211 -16.531 1 95.88 115 GLU B N 1
ATOM 3294 C CA . GLU B 1 115 ? -18.016 -14.289 -15.734 1 95.88 115 GLU B CA 1
ATOM 3295 C C . GLU B 1 115 ? -17.688 -14.602 -14.273 1 95.88 115 GLU B C 1
ATOM 3297 O O . GLU B 1 115 ? -16.906 -15.508 -13.992 1 95.88 115 GLU B O 1
ATOM 3302 N N . PHE B 1 116 ? -18.375 -13.844 -13.398 1 97.38 116 PHE B N 1
ATOM 3303 C CA . PHE B 1 116 ? -18.141 -14.031 -11.977 1 97.38 116 PHE B CA 1
ATOM 3304 C C . PHE B 1 116 ? -19.453 -14.078 -11.211 1 97.38 116 PHE B C 1
ATOM 3306 O O . PHE B 1 116 ? -20.484 -13.602 -11.695 1 97.38 116 PHE B O 1
ATOM 3313 N N . ASP B 1 117 ? -19.375 -14.789 -10.031 1 97.06 117 ASP B N 1
ATOM 3314 C CA . ASP B 1 117 ? -20.453 -14.617 -9.078 1 97.06 117 ASP B CA 1
ATOM 3315 C C . ASP B 1 117 ? -20.672 -13.141 -8.742 1 97.06 117 ASP B C 1
ATOM 3317 O O . ASP B 1 117 ? -19.75 -12.461 -8.289 1 97.06 117 ASP B O 1
ATOM 3321 N N . GLN B 1 118 ? -21.844 -12.695 -8.906 1 96.06 118 GLN B N 1
ATOM 3322 C CA . GLN B 1 118 ? -22.125 -11.266 -8.812 1 96.06 118 GLN B CA 1
ATOM 3323 C C . GLN B 1 118 ? -21.891 -10.742 -7.402 1 96.06 118 GLN B C 1
ATOM 3325 O O . GLN B 1 118 ? -21.344 -9.656 -7.223 1 96.06 118 GLN B O 1
ATOM 3330 N N . ILE B 1 119 ? -22.281 -11.461 -6.441 1 96.69 119 ILE B N 1
ATOM 3331 C CA . ILE B 1 119 ? -22.141 -11.039 -5.055 1 96.69 119 ILE B CA 1
ATOM 3332 C C . ILE B 1 119 ? -20.672 -10.953 -4.688 1 96.69 119 ILE B C 1
ATOM 3334 O O . ILE B 1 119 ? -20.203 -9.922 -4.199 1 96.69 119 ILE B O 1
ATOM 3338 N N . ASN B 1 120 ? -19.906 -12 -4.98 1 96.81 120 ASN B N 1
ATOM 3339 C CA . ASN B 1 120 ? -18.484 -12.023 -4.656 1 96.81 120 ASN B CA 1
ATOM 3340 C C . ASN B 1 120 ? -17.734 -10.906 -5.375 1 96.81 120 ASN B C 1
ATOM 3342 O O . ASN B 1 120 ? -16.906 -10.219 -4.77 1 96.81 120 ASN B O 1
ATOM 3346 N N . SER B 1 121 ? -18.078 -10.781 -6.586 1 97.94 121 SER B N 1
ATOM 3347 C CA . SER B 1 121 ? -17.422 -9.734 -7.363 1 97.94 121 SER B CA 1
ATOM 3348 C C . SER B 1 121 ? -17.734 -8.352 -6.801 1 97.94 121 SER B C 1
ATOM 3350 O O . SER B 1 121 ? -16.859 -7.484 -6.762 1 97.94 121 SER B O 1
ATOM 3352 N N . SER B 1 122 ? -18.906 -8.141 -6.379 1 98 122 SER B N 1
ATOM 3353 C CA . SER B 1 122 ? -19.297 -6.859 -5.812 1 98 122 SER B CA 1
ATOM 3354 C C . SER B 1 122 ? -18.609 -6.594 -4.484 1 98 122 SER B C 1
ATOM 3356 O O . SER B 1 122 ? -18.219 -5.461 -4.191 1 98 122 SER B O 1
ATOM 3358 N N . ILE B 1 123 ? -18.484 -7.609 -3.684 1 97.75 123 ILE B N 1
ATOM 3359 C CA . ILE B 1 123 ? -17.797 -7.48 -2.406 1 97.75 123 ILE B CA 1
ATOM 3360 C C . ILE B 1 123 ? -16.328 -7.156 -2.65 1 97.75 123 ILE B C 1
ATOM 3362 O O . ILE B 1 123 ? -15.742 -6.332 -1.944 1 97.75 123 ILE B O 1
ATOM 3366 N N . VAL B 1 124 ? -15.742 -7.766 -3.662 1 97.94 124 VAL B N 1
ATOM 3367 C CA . VAL B 1 124 ? -14.359 -7.484 -4.016 1 97.94 124 VAL B CA 1
ATOM 3368 C C . VAL B 1 124 ? -14.227 -6.039 -4.488 1 97.94 124 VAL B C 1
ATOM 3370 O O . VAL B 1 124 ? -13.266 -5.348 -4.129 1 97.94 124 VAL B O 1
ATOM 3373 N N . ASP B 1 125 ? -15.172 -5.598 -5.27 1 98.12 125 ASP B N 1
ATOM 3374 C CA . ASP B 1 125 ? -15.219 -4.203 -5.703 1 98.12 125 ASP B CA 1
ATOM 3375 C C . ASP B 1 125 ? -15.203 -3.256 -4.504 1 98.12 125 ASP B C 1
ATOM 3377 O O . ASP B 1 125 ? -14.391 -2.33 -4.449 1 98.12 125 ASP B O 1
ATOM 3381 N N . LEU B 1 126 ? -16.047 -3.527 -3.615 1 97.75 126 LEU B N 1
ATOM 3382 C CA . LEU B 1 126 ? -16.141 -2.73 -2.396 1 97.75 126 LEU B CA 1
ATOM 3383 C C . LEU B 1 126 ? -14.828 -2.758 -1.624 1 97.75 126 LEU B C 1
ATOM 3385 O O . LEU B 1 126 ? -14.383 -1.726 -1.121 1 97.75 126 LEU B O 1
ATOM 3389 N N . MET B 1 127 ? -14.203 -3.889 -1.514 1 97.19 127 MET B N 1
ATOM 3390 C CA . MET B 1 127 ? -12.945 -4.039 -0.778 1 97.19 127 MET B CA 1
ATOM 3391 C C . MET B 1 127 ? -11.852 -3.174 -1.392 1 97.19 127 MET B C 1
ATOM 3393 O O . MET B 1 127 ? -11.102 -2.506 -0.672 1 97.19 127 MET B O 1
ATOM 3397 N N . ILE B 1 128 ? -11.727 -3.209 -2.705 1 97.12 128 ILE B N 1
ATOM 3398 C CA . ILE B 1 128 ? -10.695 -2.443 -3.395 1 97.12 128 ILE B CA 1
ATOM 3399 C C . ILE B 1 128 ? -10.898 -0.952 -3.143 1 97.12 128 ILE B C 1
ATOM 3401 O O . ILE B 1 128 ? -9.961 -0.24 -2.785 1 97.12 128 ILE B O 1
ATOM 3405 N N . CYS B 1 129 ? -12.094 -0.499 -3.277 1 96.81 129 CYS B N 1
ATOM 3406 C CA . CYS B 1 129 ? -12.414 0.906 -3.045 1 96.81 129 CYS B CA 1
ATOM 3407 C C . CYS B 1 129 ? -12.164 1.287 -1.59 1 96.81 129 CYS B C 1
ATOM 3409 O O . CYS B 1 129 ? -11.672 2.383 -1.306 1 96.81 129 CYS B O 1
ATOM 3411 N N . TRP B 1 130 ? -12.578 0.368 -0.71 1 96.25 130 TRP B N 1
ATOM 3412 C CA . TRP B 1 130 ? -12.422 0.605 0.72 1 96.25 130 TRP B CA 1
ATOM 3413 C C . TRP B 1 130 ? -10.945 0.732 1.088 1 96.25 130 TRP B C 1
ATOM 3415 O O . TRP B 1 130 ? -10.555 1.661 1.798 1 96.25 130 TRP B O 1
ATOM 3425 N N . ARG B 1 131 ? -10.156 -0.148 0.618 1 93.88 131 ARG B N 1
ATOM 3426 C CA . ARG B 1 131 ? -8.711 -0.097 0.851 1 93.88 131 ARG B CA 1
ATOM 3427 C C . ARG B 1 131 ? -8.125 1.225 0.364 1 93.88 131 ARG B C 1
ATOM 3429 O O . ARG B 1 131 ? -7.34 1.856 1.07 1 93.88 131 ARG B O 1
ATOM 3436 N N . ASN B 1 132 ? -8.492 1.642 -0.817 1 90.69 132 ASN B N 1
ATOM 3437 C CA . ASN B 1 132 ? -8 2.9 -1.37 1 90.69 132 ASN B CA 1
ATOM 3438 C C . ASN B 1 132 ? -8.352 4.082 -0.47 1 90.69 132 ASN B C 1
ATOM 3440 O O . ASN B 1 132 ? -7.508 4.934 -0.197 1 90.69 132 ASN B O 1
ATOM 3444 N N . ARG B 1 133 ? -9.539 4.047 0.033 1 90.94 133 ARG B N 1
ATOM 3445 C CA . ARG B 1 133 ? -10.016 5.156 0.859 1 90.94 133 ARG B CA 1
ATOM 3446 C C . ARG B 1 133 ? -9.305 5.172 2.207 1 90.94 133 ARG B C 1
ATOM 3448 O O . ARG B 1 133 ? -9.117 6.234 2.803 1 90.94 133 ARG B O 1
ATOM 3455 N N . LEU B 1 134 ? -8.906 4.043 2.641 1 88.38 134 LEU B N 1
ATOM 3456 C CA . LEU B 1 134 ? -8.289 3.949 3.961 1 88.38 134 LEU B CA 1
ATOM 3457 C C . LEU B 1 134 ? -6.793 4.238 3.887 1 88.38 134 LEU B C 1
ATOM 3459 O O . LEU B 1 134 ? -6.211 4.77 4.836 1 88.38 134 LEU B O 1
ATOM 3463 N N . VAL B 1 135 ? -6.168 3.896 2.83 1 81.44 135 VAL B N 1
ATOM 3464 C CA . VAL B 1 135 ? -4.711 3.881 2.805 1 81.44 135 VAL B CA 1
ATOM 3465 C C . VAL B 1 135 ? -4.195 5.078 2.006 1 81.44 135 VAL B C 1
ATOM 3467 O O . VAL B 1 135 ? -3.133 5.625 2.312 1 81.44 135 VAL B O 1
ATOM 3470 N N . HIS B 1 136 ? -4.922 5.445 1.019 1 81 136 HIS B N 1
ATOM 3471 C CA . HIS B 1 136 ? -4.422 6.488 0.127 1 81 136 HIS B CA 1
ATOM 3472 C C . HIS B 1 136 ? -5.023 7.848 0.474 1 81 136 HIS B C 1
ATOM 3474 O O . HIS B 1 136 ? -6.238 7.965 0.657 1 81 136 HIS B O 1
ATOM 3480 N N . TYR B 1 137 ? -4.07 8.727 0.403 1 76.94 137 TYR B N 1
ATOM 3481 C CA . TYR B 1 137 ? -4.477 10.102 0.677 1 76.94 137 TYR B CA 1
ATOM 3482 C C . TYR B 1 137 ? -5.469 10.594 -0.371 1 76.94 137 TYR B C 1
ATOM 3484 O O . TYR B 1 137 ? -5.23 10.453 -1.573 1 76.94 137 TYR B O 1
ATOM 3492 N N . LYS B 1 138 ? -6.695 11.055 0.02 1 75.69 138 LYS B N 1
ATOM 3493 C CA . LYS B 1 138 ? -7.734 11.703 -0.769 1 75.69 138 LYS B CA 1
ATOM 3494 C C . LYS B 1 138 ? -8.359 10.727 -1.762 1 75.69 138 LYS B C 1
ATOM 3496 O O . LYS B 1 138 ? -9.016 11.141 -2.719 1 75.69 138 LYS B O 1
ATOM 3501 N N . ALA B 1 139 ? -8.047 9.484 -1.564 1 77.94 139 ALA B N 1
ATOM 3502 C CA . ALA B 1 139 ? -8.734 8.523 -2.428 1 77.94 139 ALA B CA 1
ATOM 3503 C C . ALA B 1 139 ? -10.242 8.547 -2.18 1 77.94 139 ALA B C 1
ATOM 3505 O O . ALA B 1 139 ? -10.688 8.531 -1.029 1 77.94 139 ALA B O 1
ATOM 3506 N N . GLU B 1 140 ? -11.008 8.711 -3.332 1 78.38 140 GLU B N 1
ATOM 3507 C CA . GLU B 1 140 ? -12.461 8.789 -3.197 1 78.38 140 GLU B CA 1
ATOM 3508 C C . GLU B 1 140 ? -13.148 7.766 -4.098 1 78.38 140 GLU B C 1
ATOM 3510 O O . GLU B 1 140 ? -14.328 7.918 -4.422 1 78.38 140 GLU B O 1
ATOM 3515 N N . ASN B 1 141 ? -12.398 6.789 -4.469 1 84.19 141 ASN B N 1
ATOM 3516 C CA . ASN B 1 141 ? -13.039 5.773 -5.297 1 84.19 141 ASN B CA 1
ATOM 3517 C C . ASN B 1 141 ? -14.234 5.145 -4.586 1 84.19 141 ASN B C 1
ATOM 3519 O O . ASN B 1 141 ? -14.211 4.961 -3.365 1 84.19 141 ASN B O 1
ATOM 3523 N N . LYS B 1 142 ? -15.297 4.941 -5.344 1 89.38 142 LYS B N 1
ATOM 3524 C CA . LYS B 1 142 ? -16.5 4.242 -4.895 1 89.38 142 LYS B CA 1
ATOM 3525 C C . LYS B 1 142 ? -16.984 3.264 -5.957 1 89.38 142 LYS B C 1
ATOM 3527 O O . LYS B 1 142 ? -16.844 3.512 -7.156 1 89.38 142 LYS B O 1
ATOM 3532 N N . PRO B 1 143 ? -17.531 2.154 -5.398 1 92.5 143 PRO B N 1
ATOM 3533 C CA . PRO B 1 143 ? -18.141 1.262 -6.375 1 92.5 143 PRO B CA 1
ATOM 3534 C C . PRO B 1 143 ? -19.266 1.94 -7.168 1 92.5 143 PRO B C 1
ATOM 3536 O O . PRO B 1 143 ? -19.859 2.904 -6.691 1 92.5 143 PRO B O 1
ATOM 3539 N N . LEU B 1 144 ? -19.438 1.454 -8.359 1 90.75 144 LEU B N 1
ATOM 3540 C CA . LEU B 1 144 ? -20.531 1.968 -9.172 1 90.75 144 LEU B CA 1
ATOM 3541 C C . LEU B 1 144 ? -21.875 1.758 -8.477 1 90.75 144 LEU B C 1
ATOM 3543 O O . LEU B 1 144 ? -22.031 0.823 -7.691 1 90.75 144 LEU B O 1
ATOM 3547 N N . ASP B 1 145 ? -22.75 2.533 -8.82 1 94 145 ASP B N 1
ATOM 3548 C CA . ASP B 1 145 ? -24.078 2.469 -8.219 1 94 145 ASP B CA 1
ATOM 3549 C C . ASP B 1 145 ? -24.719 1.104 -8.453 1 94 145 ASP B C 1
ATOM 3551 O O . ASP B 1 145 ? -25.453 0.601 -7.598 1 94 145 ASP B O 1
ATOM 3555 N N . GLU B 1 146 ? -24.484 0.6 -9.57 1 94.25 146 GLU B N 1
ATOM 3556 C CA . GLU B 1 146 ? -25.031 -0.713 -9.898 1 94.25 146 GLU B CA 1
ATOM 3557 C C . GLU B 1 146 ? -24.547 -1.771 -8.906 1 94.25 146 GLU B C 1
ATOM 3559 O O . GLU B 1 146 ? -25.297 -2.67 -8.531 1 94.25 146 GLU B O 1
ATOM 3564 N N . VAL B 1 147 ? -23.359 -1.655 -8.531 1 95.44 147 VAL B N 1
ATOM 3565 C CA . VAL B 1 147 ? -22.766 -2.596 -7.586 1 95.44 147 VAL B CA 1
ATOM 3566 C C . VAL B 1 147 ? -23.391 -2.408 -6.207 1 95.44 147 VAL B C 1
ATOM 3568 O O . VAL B 1 147 ? -23.766 -3.383 -5.551 1 95.44 147 VAL B O 1
ATOM 3571 N N . ILE B 1 148 ? -23.5 -1.168 -5.805 1 96.56 148 ILE B N 1
ATOM 3572 C CA . ILE B 1 148 ? -24.094 -0.843 -4.516 1 96.56 148 ILE B CA 1
ATOM 3573 C C . ILE B 1 148 ? -25.531 -1.356 -4.461 1 96.56 148 ILE B C 1
ATOM 3575 O O . ILE B 1 148 ? -25.953 -1.946 -3.463 1 96.56 148 ILE B O 1
ATOM 3579 N N . ASN B 1 149 ? -26.203 -1.129 -5.516 1 96.5 149 ASN B N 1
ATOM 3580 C CA . ASN B 1 149 ? -27.594 -1.578 -5.586 1 96.5 149 ASN B CA 1
ATOM 3581 C C . ASN B 1 149 ? -27.703 -3.1 -5.531 1 96.5 149 ASN B C 1
ATOM 3583 O O . ASN B 1 149 ? -28.609 -3.643 -4.898 1 96.5 149 ASN B O 1
ATOM 3587 N N . LEU B 1 150 ? -26.844 -3.74 -6.16 1 97.12 150 LEU B N 1
ATOM 3588 C CA . LEU B 1 150 ? -26.812 -5.199 -6.133 1 97.12 150 LEU B CA 1
ATOM 3589 C C . LEU B 1 150 ? -26.562 -5.711 -4.719 1 97.12 150 LEU B C 1
ATOM 3591 O O . LEU B 1 150 ? -27.219 -6.648 -4.266 1 97.12 150 LEU B O 1
ATOM 3595 N N . LEU B 1 151 ? -25.656 -5.094 -4.027 1 97.5 151 LEU B N 1
ATOM 3596 C CA . LEU B 1 151 ? -25.344 -5.484 -2.66 1 97.5 151 LEU B CA 1
ATOM 3597 C C . LEU B 1 151 ? -26.547 -5.305 -1.742 1 97.5 151 LEU B C 1
ATOM 3599 O O . LEU B 1 151 ? -26.844 -6.184 -0.93 1 97.5 151 LEU B O 1
ATOM 3603 N N . LYS B 1 152 ? -27.203 -4.25 -1.934 1 97.38 152 LYS B N 1
ATOM 3604 C CA . LYS B 1 152 ? -28.375 -3.988 -1.114 1 97.38 152 LYS B CA 1
ATOM 3605 C C . LYS B 1 152 ? -29.5 -4.977 -1.428 1 97.38 152 LYS B C 1
ATOM 3607 O O . LYS B 1 152 ? -30.172 -5.465 -0.521 1 97.38 152 LYS B O 1
ATOM 3612 N N . ARG B 1 153 ? -29.672 -5.238 -2.695 1 96.94 153 ARG B N 1
ATOM 3613 C CA . ARG B 1 153 ? -30.703 -6.156 -3.152 1 96.94 153 ARG B CA 1
ATOM 3614 C C . ARG B 1 153 ? -30.484 -7.559 -2.605 1 96.94 153 ARG B C 1
ATOM 3616 O O . ARG B 1 153 ? -31.422 -8.242 -2.205 1 96.94 153 ARG B O 1
ATOM 3623 N N . ASP B 1 154 ? -29.281 -8.016 -2.533 1 96.94 154 ASP B N 1
ATOM 3624 C CA . ASP B 1 154 ? -28.953 -9.383 -2.16 1 96.94 154 ASP B CA 1
ATOM 3625 C C . ASP B 1 154 ? -28.5 -9.469 -0.702 1 96.94 154 ASP B C 1
ATOM 3627 O O . ASP B 1 154 ? -27.719 -10.344 -0.336 1 96.94 154 ASP B O 1
ATOM 3631 N N . ARG B 1 155 ? -28.953 -8.586 0.078 1 96.69 155 ARG B N 1
ATOM 3632 C CA . ARG B 1 155 ? -28.578 -8.469 1.483 1 96.69 155 ARG B CA 1
ATOM 3633 C C . ARG B 1 155 ? -28.75 -9.805 2.203 1 96.69 155 ARG B C 1
ATOM 3635 O O . ARG B 1 155 ? -27.844 -10.242 2.926 1 96.69 155 ARG B O 1
ATOM 3642 N N . ASP B 1 156 ? -29.875 -10.469 2.01 1 95.88 156 ASP B N 1
ATOM 3643 C CA . ASP B 1 156 ? -30.172 -11.711 2.725 1 95.88 156 ASP B CA 1
ATOM 3644 C C . ASP B 1 156 ? -29.219 -12.828 2.293 1 95.88 156 ASP B C 1
ATOM 3646 O O . ASP B 1 156 ? -28.75 -13.602 3.127 1 95.88 156 ASP B O 1
ATOM 3650 N N . LYS B 1 157 ? -28.953 -12.898 1.038 1 96.25 157 LYS B N 1
ATOM 3651 C CA . LYS B 1 157 ? -28.016 -13.898 0.532 1 96.25 157 LYS B CA 1
ATOM 3652 C C . LYS B 1 157 ? -26.609 -13.664 1.093 1 96.25 157 LYS B C 1
ATOM 3654 O O . LYS B 1 157 ? -25.906 -14.617 1.423 1 96.25 157 LYS B O 1
ATOM 3659 N N . ILE B 1 158 ? -26.234 -12.438 1.188 1 96.56 158 ILE B N 1
ATOM 3660 C CA . ILE B 1 158 ? -24.922 -12.07 1.708 1 96.56 158 ILE B CA 1
ATOM 3661 C C . ILE B 1 158 ? -24.828 -12.461 3.182 1 96.56 158 ILE B C 1
ATOM 3663 O O . ILE B 1 158 ? -23.812 -13.016 3.619 1 96.56 158 ILE B O 1
ATOM 3667 N N . MET B 1 159 ? -25.844 -12.172 3.932 1 94.75 159 MET B N 1
ATOM 3668 C CA . MET B 1 159 ? -25.859 -12.516 5.352 1 94.75 159 MET B CA 1
ATOM 3669 C C . MET B 1 159 ? -25.688 -14.016 5.547 1 94.75 159 MET B C 1
ATOM 3671 O O . MET B 1 159 ? -24.984 -14.445 6.461 1 94.75 159 MET B O 1
ATOM 3675 N N . GLU B 1 160 ? -26.281 -14.766 4.723 1 93.31 160 GLU B N 1
ATOM 3676 C CA . GLU B 1 160 ? -26.219 -16.219 4.812 1 93.31 160 GLU B CA 1
ATOM 3677 C C . GLU B 1 160 ? -24.844 -16.734 4.391 1 93.31 160 GLU B C 1
ATOM 3679 O O . GLU B 1 160 ? -24.266 -17.578 5.07 1 93.31 160 GLU B O 1
ATOM 3684 N N . ARG B 1 161 ? -24.312 -16.172 3.338 1 93.31 161 ARG B N 1
ATOM 3685 C CA . ARG B 1 161 ? -23.094 -16.688 2.721 1 93.31 161 ARG B CA 1
ATOM 3686 C C . ARG B 1 161 ? -21.844 -16.172 3.443 1 93.31 161 ARG B C 1
ATOM 3688 O O . ARG B 1 161 ? -20.781 -16.781 3.361 1 93.31 161 ARG B O 1
ATOM 3695 N N . HIS B 1 162 ? -21.969 -15.086 4.051 1 91.19 162 HIS B N 1
ATOM 3696 C CA . HIS B 1 162 ? -20.797 -14.414 4.613 1 91.19 162 HIS B CA 1
ATOM 3697 C C . HIS B 1 162 ? -20.953 -14.211 6.117 1 91.19 162 HIS B C 1
ATOM 3699 O O . HIS B 1 162 ? -20.781 -13.102 6.617 1 91.19 162 HIS B O 1
ATOM 3705 N N . ASN B 1 163 ? -21.281 -15.258 6.758 1 83.25 163 ASN B N 1
ATOM 3706 C CA . ASN B 1 163 ? -21.266 -15.406 8.211 1 83.25 163 ASN B CA 1
ATOM 3707 C C . ASN B 1 163 ? -22 -14.258 8.898 1 83.25 163 ASN B C 1
ATOM 3709 O O . ASN B 1 163 ? -21.5 -13.672 9.852 1 83.25 163 ASN B O 1
ATOM 3713 N N . GLY B 1 164 ? -23.109 -13.797 8.352 1 88.19 164 GLY B N 1
ATOM 3714 C CA . GLY B 1 164 ? -23.953 -12.828 9.016 1 88.19 164 GLY B CA 1
ATOM 3715 C C . GLY B 1 164 ? -23.531 -11.391 8.758 1 88.19 164 GLY B C 1
ATOM 3716 O O . GLY B 1 164 ? -23.969 -10.477 9.461 1 88.19 164 GLY B O 1
ATOM 3717 N N . MET B 1 165 ? -22.672 -11.133 7.855 1 92.31 165 MET B N 1
ATOM 3718 C CA . MET B 1 165 ? -22.297 -9.766 7.5 1 92.31 165 MET B CA 1
ATOM 3719 C C . MET B 1 165 ? -23.5 -8.969 7.027 1 92.31 165 MET B C 1
ATOM 3721 O O . MET B 1 165 ? -24.188 -9.383 6.086 1 92.31 165 MET B O 1
ATOM 3725 N N . ASP B 1 166 ? -23.766 -7.926 7.66 1 95.69 166 ASP B N 1
ATOM 3726 C CA . ASP B 1 166 ? -24.828 -7.02 7.266 1 95.69 166 ASP B CA 1
ATOM 3727 C C . ASP B 1 166 ? -24.328 -5.961 6.289 1 95.69 166 ASP B C 1
ATOM 3729 O O . ASP B 1 166 ? -23.672 -5 6.695 1 95.69 166 ASP B O 1
ATOM 3733 N N . ILE B 1 167 ? -24.781 -6.07 5.133 1 96.88 167 ILE B N 1
ATOM 3734 C CA . ILE B 1 167 ? -24.219 -5.254 4.055 1 96.88 167 ILE B CA 1
ATOM 3735 C C . ILE B 1 167 ? -24.641 -3.797 4.25 1 96.88 167 ILE B C 1
ATOM 3737 O O . ILE B 1 167 ? -23.922 -2.883 3.842 1 96.88 167 ILE B O 1
ATOM 3741 N N . LEU B 1 168 ? -25.781 -3.504 4.82 1 97.06 168 LEU B N 1
ATOM 3742 C CA . LEU B 1 168 ? -26.188 -2.123 5.035 1 97.06 168 LEU B CA 1
ATOM 3743 C C . LEU B 1 168 ? -25.281 -1.429 6.039 1 97.06 168 LEU B C 1
ATOM 3745 O O . LEU B 1 168 ? -24.875 -0.286 5.828 1 97.06 168 LEU B O 1
ATOM 3749 N N . LEU B 1 169 ? -25 -2.119 7.047 1 97.19 169 LEU B N 1
ATOM 3750 C CA . LEU B 1 169 ? -24.062 -1.577 8.031 1 97.19 169 LEU B CA 1
ATOM 3751 C C . LEU B 1 169 ? -22.672 -1.43 7.43 1 97.19 169 LEU B C 1
ATOM 3753 O O . LEU B 1 169 ? -21.969 -0.466 7.727 1 97.19 169 LEU B O 1
ATOM 3757 N N . THR B 1 170 ? -22.344 -2.395 6.664 1 97.5 170 THR B N 1
ATOM 3758 C CA . THR B 1 170 ? -21.047 -2.383 5.996 1 97.5 170 THR B CA 1
ATOM 3759 C C . THR B 1 170 ? -20.922 -1.156 5.098 1 97.5 170 THR B C 1
ATOM 3761 O O . THR B 1 170 ? -19.906 -0.449 5.152 1 97.5 170 THR B O 1
ATOM 3764 N N . LEU B 1 171 ? -21.875 -0.899 4.32 1 97.38 171 LEU B N 1
ATOM 3765 C CA . LEU B 1 171 ? -21.875 0.237 3.404 1 97.38 171 LEU B CA 1
ATOM 3766 C C . LEU B 1 171 ? -21.844 1.554 4.172 1 97.38 171 LEU B C 1
ATOM 3768 O O . LEU B 1 171 ? -21.219 2.523 3.736 1 97.38 171 LEU B O 1
ATOM 3772 N N . GLU B 1 172 ? -22.484 1.623 5.262 1 96.88 172 GLU B N 1
ATOM 3773 C CA . GLU B 1 172 ? -22.453 2.812 6.109 1 96.88 172 GLU B CA 1
ATOM 3774 C C . GLU B 1 172 ? -21.047 3.078 6.629 1 96.88 172 GLU B C 1
ATOM 3776 O O . GLU B 1 172 ? -20.578 4.215 6.605 1 96.88 172 GLU B O 1
ATOM 3781 N N . ARG B 1 173 ? -20.406 2.076 7.113 1 96.5 173 ARG B N 1
ATOM 3782 C CA . ARG B 1 173 ? -19.047 2.201 7.613 1 96.5 173 ARG B CA 1
ATOM 3783 C C . ARG B 1 173 ? -18.094 2.631 6.5 1 96.5 173 ARG B C 1
ATOM 3785 O O . ARG B 1 173 ? -17.172 3.424 6.734 1 96.5 173 ARG B O 1
ATOM 3792 N N . PHE B 1 174 ? -18.312 2.074 5.336 1 96.31 174 PHE B N 1
ATOM 3793 C CA . PHE B 1 174 ? -17.531 2.455 4.168 1 96.31 174 PHE B CA 1
ATOM 3794 C C . PHE B 1 174 ? -17.672 3.945 3.879 1 96.31 174 PHE B C 1
ATOM 3796 O O . PHE B 1 174 ? -16.672 4.637 3.652 1 96.31 174 PHE B O 1
ATOM 3803 N N . GLU B 1 175 ? -18.859 4.426 3.898 1 93.81 175 GLU B N 1
ATOM 3804 C CA . GLU B 1 175 ? -19.125 5.824 3.59 1 93.81 175 GLU B CA 1
ATOM 3805 C C . GLU B 1 175 ? -18.5 6.75 4.629 1 93.81 175 GLU B C 1
ATOM 3807 O O . GLU B 1 175 ? -18.062 7.855 4.301 1 93.81 175 GLU B O 1
ATOM 3812 N N . LYS B 1 176 ? -18.453 6.312 5.805 1 92.88 176 LYS B N 1
ATOM 3813 C CA . LYS B 1 176 ? -17.922 7.121 6.895 1 92.88 176 LYS B CA 1
ATOM 3814 C C . LYS B 1 176 ? -16.406 6.961 7 1 92.88 176 LYS B C 1
ATOM 3816 O O . LYS B 1 176 ? -15.781 7.473 7.934 1 92.88 176 LYS B O 1
ATOM 3821 N N . LYS B 1 177 ? -15.797 6.141 6.133 1 90.69 177 LYS B N 1
ATOM 3822 C CA . LYS B 1 177 ? -14.359 5.883 6.086 1 90.69 177 LYS B CA 1
ATOM 3823 C C . LYS B 1 177 ? -13.867 5.258 7.391 1 90.69 177 LYS B C 1
ATOM 3825 O O . LYS B 1 177 ? -12.773 5.578 7.863 1 90.69 177 LYS B O 1
ATOM 3830 N N . GLN B 1 178 ? -14.773 4.461 7.906 1 93.25 178 GLN B N 1
ATOM 3831 C CA . GLN B 1 178 ? -14.398 3.725 9.109 1 93.25 178 GLN B CA 1
ATOM 3832 C C . GLN B 1 178 ? -13.695 2.416 8.758 1 93.25 178 GLN B C 1
ATOM 3834 O O . GLN B 1 178 ? -13.844 1.909 7.645 1 93.25 178 GLN B O 1
ATOM 3839 N N . THR B 1 179 ? -12.922 1.925 9.695 1 93.75 179 THR B N 1
ATOM 3840 C CA . THR B 1 179 ? -12.281 0.629 9.508 1 93.75 179 THR B CA 1
ATOM 3841 C C . THR B 1 179 ? -13.312 -0.496 9.539 1 93.75 179 THR B C 1
ATOM 3843 O O . THR B 1 179 ? -14.227 -0.484 10.367 1 93.75 179 THR B O 1
ATOM 3846 N N . PRO B 1 180 ? -13.211 -1.44 8.625 1 94.88 180 PRO B N 1
ATOM 3847 C CA . PRO B 1 180 ? -14.133 -2.582 8.672 1 94.88 180 PRO B CA 1
ATOM 3848 C C . PRO B 1 180 ? -14.016 -3.375 9.969 1 94.88 180 PRO B C 1
ATOM 3850 O O . PRO B 1 180 ? -12.969 -3.363 10.617 1 94.88 180 PRO B O 1
ATOM 3853 N N . THR B 1 181 ? -15.086 -4.039 10.32 1 91.69 181 THR B N 1
ATOM 3854 C CA . THR B 1 181 ? -15.039 -4.992 11.422 1 91.69 181 THR B CA 1
ATOM 3855 C C . THR B 1 181 ? -14.312 -6.266 11 1 91.69 181 THR B C 1
ATOM 3857 O O . THR B 1 181 ? -14.031 -6.469 9.82 1 91.69 181 THR B O 1
ATOM 3860 N N . PHE B 1 182 ? -14 -7.082 12 1 88.06 182 PHE B N 1
ATOM 3861 C CA . PHE B 1 182 ? -13.344 -8.352 11.711 1 88.06 182 PHE B CA 1
ATOM 3862 C C . PHE B 1 182 ? -14.211 -9.219 10.797 1 88.06 182 PHE B C 1
ATOM 3864 O O . PHE B 1 182 ? -13.703 -9.844 9.867 1 88.06 182 PHE B O 1
ATOM 3871 N N . LYS B 1 183 ? -15.492 -9.258 11.062 1 88.38 183 LYS B N 1
ATOM 3872 C CA . LYS B 1 183 ? -16.406 -10.055 10.25 1 88.38 183 LYS B CA 1
ATOM 3873 C C . LYS B 1 183 ? -16.406 -9.586 8.797 1 88.38 183 LYS B C 1
ATOM 3875 O O . LYS B 1 183 ? -16.422 -10.398 7.871 1 88.38 183 LYS B O 1
ATOM 3880 N N . GLU B 1 184 ? -16.359 -8.328 8.633 1 94.5 184 GLU B N 1
ATOM 3881 C CA . GLU B 1 184 ? -16.391 -7.742 7.297 1 94.5 184 GLU B CA 1
ATOM 3882 C C . GLU B 1 184 ? -15.117 -8.078 6.527 1 94.5 184 GLU B C 1
ATOM 3884 O O . GLU B 1 184 ? -15.18 -8.547 5.391 1 94.5 184 GLU B O 1
ATOM 3889 N N . ILE B 1 185 ? -13.953 -7.852 7.172 1 93.69 185 ILE B N 1
ATOM 3890 C CA . ILE B 1 185 ? -12.695 -8.102 6.473 1 93.69 185 ILE B CA 1
ATOM 3891 C C . ILE B 1 185 ? -12.555 -9.594 6.195 1 93.69 185 ILE B C 1
ATOM 3893 O O . ILE B 1 185 ? -12.047 -9.992 5.141 1 93.69 185 ILE B O 1
ATOM 3897 N N . ALA B 1 186 ? -12.922 -10.43 7.102 1 88.69 186 ALA B N 1
ATOM 3898 C CA . ALA B 1 186 ? -12.883 -11.867 6.883 1 88.69 186 ALA B CA 1
ATOM 3899 C C . ALA B 1 186 ? -13.758 -12.273 5.699 1 88.69 186 ALA B C 1
ATOM 3901 O O . ALA B 1 186 ? -13.352 -13.086 4.867 1 88.69 186 ALA B O 1
ATOM 3902 N N . SER B 1 187 ? -14.906 -11.742 5.641 1 91.94 187 SER B N 1
ATOM 3903 C CA . SER B 1 187 ? -15.828 -12.016 4.543 1 91.94 187 SER B CA 1
ATOM 3904 C C . SER B 1 187 ? -15.266 -11.523 3.215 1 91.94 187 SER B C 1
ATOM 3906 O O . SER B 1 187 ? -15.398 -12.195 2.189 1 91.94 187 SER B O 1
ATOM 3908 N N . MET B 1 188 ? -14.68 -10.367 3.236 1 95.25 188 MET B N 1
ATOM 3909 C CA . MET B 1 188 ? -14.102 -9.797 2.025 1 95.25 188 MET B CA 1
ATOM 3910 C C . MET B 1 188 ? -12.938 -10.641 1.523 1 95.25 188 MET B C 1
ATOM 3912 O O . MET B 1 188 ? -12.789 -10.852 0.318 1 95.25 188 MET B O 1
ATOM 3916 N N . ILE B 1 189 ? -12.148 -11.086 2.451 1 92.75 189 ILE B N 1
ATOM 3917 C CA . ILE B 1 189 ? -11.031 -11.953 2.09 1 92.75 189 ILE B CA 1
ATOM 3918 C C . ILE B 1 189 ? -11.562 -13.242 1.465 1 92.75 189 ILE B C 1
ATOM 3920 O O . ILE B 1 189 ? -11.055 -13.695 0.432 1 92.75 189 ILE B O 1
ATOM 3924 N N . LYS B 1 190 ? -12.562 -13.82 2.057 1 91.38 190 LYS B N 1
ATOM 3925 C CA . LYS B 1 190 ? -13.195 -15.016 1.511 1 91.38 190 LYS B CA 1
ATOM 3926 C C . LYS B 1 190 ? -13.711 -14.773 0.096 1 91.38 190 LYS B C 1
ATOM 3928 O O . LYS B 1 190 ? -13.508 -15.602 -0.797 1 91.38 190 LYS B O 1
ATOM 3933 N N . ALA B 1 191 ? -14.383 -13.703 -0.091 1 94.81 191 ALA B N 1
ATOM 3934 C CA . ALA B 1 191 ? -14.914 -13.352 -1.407 1 94.81 191 ALA B CA 1
ATOM 3935 C C . ALA B 1 191 ? -13.789 -13.195 -2.428 1 94.81 191 ALA B C 1
ATOM 3937 O O . ALA B 1 191 ? -13.922 -13.633 -3.576 1 94.81 191 ALA B O 1
ATOM 3938 N N . MET B 1 192 ? -12.742 -12.578 -2.035 1 96 192 MET B N 1
ATOM 3939 C CA . MET B 1 192 ? -11.594 -12.375 -2.912 1 96 192 MET B CA 1
ATOM 3940 C C . MET B 1 192 ? -10.984 -13.703 -3.336 1 96 192 MET B C 1
ATOM 3942 O O . MET B 1 192 ? -10.633 -13.891 -4.504 1 96 192 MET B O 1
ATOM 3946 N N . ILE B 1 193 ? -10.812 -14.57 -2.391 1 94 193 ILE B N 1
ATOM 3947 C CA . ILE B 1 193 ? -10.258 -15.883 -2.684 1 94 193 ILE B CA 1
ATOM 3948 C C . ILE B 1 193 ? -11.133 -16.594 -3.713 1 94 193 ILE B C 1
ATOM 3950 O O . ILE B 1 193 ? -10.625 -17.109 -4.711 1 94 193 ILE B O 1
ATOM 3954 N N . GLU B 1 194 ? -12.367 -16.578 -3.52 1 94.81 194 GLU B N 1
ATOM 3955 C CA . GLU B 1 194 ? -13.297 -17.219 -4.449 1 94.81 194 GLU B CA 1
ATOM 3956 C C . GLU B 1 194 ? -13.25 -16.547 -5.82 1 94.81 194 GLU B C 1
ATOM 3958 O O . GLU B 1 194 ? -13.32 -17.219 -6.848 1 94.81 194 GLU B O 1
ATOM 3963 N N . TYR B 1 195 ? -13.219 -15.305 -5.797 1 97.31 195 TYR B N 1
ATOM 3964 C CA . TYR B 1 195 ? -13.117 -14.555 -7.039 1 97.31 195 TYR B CA 1
ATOM 3965 C C . TYR B 1 195 ? -11.891 -14.984 -7.844 1 97.31 195 TYR B C 1
ATOM 3967 O O . TYR B 1 195 ? -11.992 -15.25 -9.039 1 97.31 195 TYR B O 1
ATOM 3975 N N . VAL B 1 196 ? -10.75 -15.031 -7.238 1 97.44 196 VAL B N 1
ATOM 3976 C CA . VAL B 1 196 ? -9.508 -15.383 -7.914 1 97.44 196 VAL B CA 1
ATOM 3977 C C . VAL B 1 196 ? -9.562 -16.828 -8.391 1 97.44 196 VAL B C 1
ATOM 3979 O O . VAL B 1 196 ? -9.055 -17.156 -9.469 1 97.44 196 VAL B O 1
ATOM 3982 N N . TYR B 1 197 ? -10.18 -17.703 -7.59 1 96.38 197 TYR B N 1
ATOM 3983 C CA . TYR B 1 197 ? -10.375 -19.094 -8.008 1 96.38 197 TYR B CA 1
ATOM 3984 C C . TYR B 1 197 ? -11.164 -19.156 -9.312 1 96.38 197 TYR B C 1
ATOM 3986 O O . TYR B 1 197 ? -10.789 -19.891 -10.234 1 96.38 197 TYR B O 1
ATOM 3994 N N . GLN B 1 198 ? -12.219 -18.438 -9.359 1 97.38 198 GLN B N 1
ATOM 3995 C CA . GLN B 1 198 ? -13.055 -18.422 -10.555 1 97.38 198 GLN B CA 1
ATOM 3996 C C . GLN B 1 198 ? -12.289 -17.875 -11.758 1 97.38 198 GLN B C 1
ATOM 3998 O O . GLN B 1 198 ? -12.383 -18.406 -12.859 1 97.38 198 GLN B O 1
ATOM 4003 N N . LEU B 1 199 ? -11.609 -16.828 -11.508 1 97.62 199 LEU B N 1
ATOM 4004 C CA . LEU B 1 199 ? -10.828 -16.234 -12.586 1 97.62 199 LEU B CA 1
ATOM 4005 C C . LEU B 1 199 ? -9.773 -17.203 -13.102 1 97.62 199 LEU B C 1
ATOM 4007 O O . LEU B 1 199 ? -9.617 -17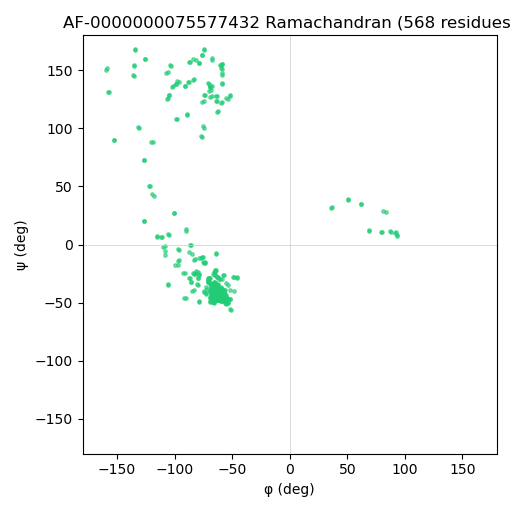.375 -14.312 1 97.62 199 LEU B O 1
ATOM 4011 N N . ASP B 1 200 ? -9.062 -17.797 -12.148 1 97 200 ASP B N 1
ATOM 4012 C CA . ASP B 1 200 ? -8.008 -18.734 -12.508 1 97 200 ASP B CA 1
ATOM 4013 C C . ASP B 1 200 ? -8.555 -19.859 -13.375 1 97 200 ASP B C 1
ATOM 4015 O O . ASP B 1 200 ? -7.949 -20.234 -14.383 1 97 200 ASP B O 1
ATOM 4019 N N . LYS B 1 201 ? -9.648 -20.375 -12.984 1 95.94 201 LYS B N 1
ATOM 4020 C CA . LYS B 1 201 ? -10.281 -21.453 -13.727 1 95.94 201 LYS B CA 1
ATOM 4021 C C . LYS B 1 201 ? -10.609 -21.031 -15.156 1 95.94 201 LYS B C 1
ATOM 4023 O O . LYS B 1 201 ? -10.336 -21.766 -16.109 1 95.94 201 LYS B O 1
ATOM 4028 N N . GLN B 1 202 ? -11.141 -19.922 -15.32 1 96.38 202 GLN B N 1
ATOM 4029 C CA . GLN B 1 202 ? -11.547 -19.422 -16.625 1 96.38 202 GLN B CA 1
ATOM 4030 C C . GLN B 1 202 ? -10.336 -19.109 -17.5 1 96.38 202 GLN B C 1
ATOM 4032 O O . GLN B 1 202 ? -10.359 -19.359 -18.703 1 96.38 202 GLN B O 1
ATOM 4037 N N . LEU B 1 203 ? -9.352 -18.547 -16.891 1 95.5 203 LEU B N 1
ATOM 4038 C CA . LEU B 1 203 ? -8.133 -18.266 -17.656 1 95.5 203 LEU B CA 1
ATOM 4039 C C . LEU B 1 203 ? -7.5 -19.547 -18.172 1 95.5 203 LEU B C 1
ATOM 4041 O O . LEU B 1 203 ? -7.043 -19.594 -19.312 1 95.5 203 LEU B O 1
ATOM 4045 N N . ILE B 1 204 ? -7.48 -20.516 -17.312 1 92.31 204 ILE B N 1
ATOM 4046 C CA . ILE B 1 204 ? -6.895 -21.797 -17.672 1 92.31 204 ILE B CA 1
ATOM 4047 C C . ILE B 1 204 ? -7.703 -22.438 -18.812 1 92.31 204 ILE B C 1
ATOM 4049 O O . ILE B 1 204 ? -7.137 -23.047 -19.719 1 92.31 204 ILE B O 1
ATOM 4053 N N . GLU B 1 205 ? -8.961 -22.266 -18.781 1 91.69 205 GLU B N 1
ATOM 4054 C CA . GLU B 1 205 ? -9.836 -22.812 -19.812 1 91.69 205 GLU B CA 1
ATOM 4055 C C . GLU B 1 205 ? -9.633 -22.078 -21.141 1 91.69 205 GLU B C 1
ATOM 4057 O O . GLU B 1 205 ? -9.797 -22.672 -22.203 1 91.69 205 GLU B O 1
ATOM 4062 N N . ASP B 1 206 ? -9.258 -20.891 -21.078 1 92.19 206 ASP B N 1
ATOM 4063 C CA . ASP B 1 206 ? -9.172 -20.047 -22.266 1 92.19 206 ASP B CA 1
ATOM 4064 C C . ASP B 1 206 ? -7.742 -20.016 -22.812 1 92.19 206 ASP B C 1
ATOM 4066 O O . ASP B 1 206 ? -7.5 -19.484 -23.906 1 92.19 206 ASP B O 1
ATOM 4070 N N . ILE B 1 207 ? -6.84 -20.625 -22.156 1 90.81 207 ILE B N 1
ATOM 4071 C CA . ILE B 1 207 ? -5.43 -20.453 -22.484 1 90.81 207 ILE B CA 1
ATOM 4072 C C . ILE B 1 207 ? -5.051 -21.391 -23.625 1 90.81 207 ILE B C 1
ATOM 4074 O O . ILE B 1 207 ? -5.656 -22.453 -23.797 1 90.81 207 ILE B O 1
ATOM 4078 N N . ASP B 1 208 ? -4.219 -20.922 -24.531 1 89.62 208 ASP B N 1
ATOM 4079 C CA . ASP B 1 208 ? -3.533 -21.812 -25.469 1 89.62 208 ASP B CA 1
ATOM 4080 C C . ASP B 1 208 ? -2.406 -22.578 -24.781 1 89.62 208 ASP B C 1
ATOM 4082 O O . ASP B 1 208 ? -1.282 -22.078 -24.688 1 89.62 208 ASP B O 1
ATOM 4086 N N . LEU B 1 209 ? -2.693 -23.812 -24.453 1 90.06 209 LEU B N 1
ATOM 4087 C CA . LEU B 1 209 ? -1.82 -24.594 -23.594 1 90.06 209 LEU B CA 1
ATOM 4088 C C . LEU B 1 209 ? -0.464 -24.828 -24.25 1 90.06 209 LEU B C 1
ATOM 4090 O O . LEU B 1 209 ? 0.569 -24.797 -23.578 1 90.06 209 LEU B O 1
ATOM 4094 N N . LEU B 1 210 ? -0.511 -25.094 -25.516 1 92.12 210 LEU B N 1
ATOM 4095 C CA . LEU B 1 210 ? 0.738 -25.344 -26.234 1 92.12 210 LEU B CA 1
ATOM 4096 C C . LEU B 1 210 ? 1.616 -24.109 -26.266 1 92.12 210 LEU B C 1
ATOM 4098 O O . LEU B 1 210 ? 2.818 -24.172 -26 1 92.12 210 LEU B O 1
ATOM 4102 N N . ALA B 1 211 ? 1.021 -23.047 -26.594 1 92.38 211 ALA B N 1
ATOM 4103 C CA . ALA B 1 211 ? 1.758 -21.781 -26.609 1 92.38 211 ALA B CA 1
ATOM 4104 C C . ALA B 1 211 ? 2.271 -21.422 -25.219 1 92.38 211 ALA B C 1
ATOM 4106 O O . ALA B 1 211 ? 3.391 -20.938 -25.078 1 92.38 211 ALA B O 1
ATOM 4107 N N . TYR B 1 212 ? 1.416 -21.625 -24.266 1 94 212 TYR B N 1
ATOM 4108 C CA . TYR B 1 212 ? 1.781 -21.375 -22.875 1 94 212 TYR B CA 1
ATOM 4109 C C . TYR B 1 212 ? 2.982 -22.219 -22.469 1 94 212 TYR B C 1
ATOM 4111 O O . TYR B 1 212 ? 3.934 -21.703 -21.875 1 94 212 TYR B O 1
ATOM 4119 N N . CYS B 1 213 ? 2.973 -23.453 -22.812 1 94.44 213 CYS B N 1
ATOM 4120 C CA . CYS B 1 213 ? 4.062 -24.375 -22.516 1 94.44 213 CYS B CA 1
ATOM 4121 C C . CYS B 1 213 ? 5.352 -23.938 -23.203 1 94.44 213 CYS B C 1
ATOM 4123 O O . CYS B 1 213 ? 6.426 -23.984 -22.609 1 94.44 213 CYS B O 1
ATOM 4125 N N . ASP B 1 214 ? 5.238 -23.594 -24.406 1 95.44 214 ASP B N 1
ATOM 4126 C CA . ASP B 1 214 ? 6.383 -23.141 -25.188 1 95.44 214 ASP B CA 1
ATOM 4127 C C . ASP B 1 214 ? 7.094 -21.969 -24.5 1 95.44 214 ASP B C 1
ATOM 4129 O O . ASP B 1 214 ? 8.32 -21.984 -24.344 1 95.44 214 ASP B O 1
ATOM 4133 N N . ILE B 1 215 ? 6.301 -21.031 -24.062 1 95.44 215 ILE B N 1
ATOM 4134 C CA . ILE B 1 215 ? 6.852 -19.844 -23.438 1 95.44 215 ILE B CA 1
ATOM 4135 C C . ILE B 1 215 ? 7.516 -20.219 -22.109 1 95.44 215 ILE B C 1
ATOM 4137 O O . ILE B 1 215 ? 8.547 -19.641 -21.75 1 95.44 215 ILE B O 1
ATOM 4141 N N . ILE B 1 216 ? 6.93 -21.109 -21.406 1 96.12 216 ILE B N 1
ATOM 4142 C CA . ILE B 1 216 ? 7.488 -21.562 -20.125 1 96.12 216 ILE B CA 1
ATOM 4143 C C . ILE B 1 216 ? 8.883 -22.141 -20.344 1 96.12 216 ILE B C 1
ATOM 4145 O O . ILE B 1 216 ? 9.82 -21.812 -19.625 1 96.12 216 ILE B O 1
ATOM 4149 N N . ILE B 1 217 ? 8.992 -22.984 -21.359 1 96.75 217 ILE B N 1
ATOM 4150 C CA . ILE B 1 217 ? 10.258 -23.641 -21.641 1 96.75 217 ILE B CA 1
ATOM 4151 C C . ILE B 1 217 ? 11.297 -22.609 -22.078 1 96.75 217 ILE B C 1
ATOM 4153 O O . ILE B 1 217 ? 12.445 -22.656 -21.641 1 96.75 217 ILE B O 1
ATOM 4157 N N . ILE B 1 218 ? 10.898 -21.688 -22.906 1 96.88 218 ILE B N 1
ATOM 4158 C CA . ILE B 1 218 ? 11.789 -20.625 -23.375 1 96.88 218 ILE B CA 1
ATOM 4159 C C . ILE B 1 218 ? 12.281 -19.812 -22.172 1 96.88 218 ILE B C 1
ATOM 4161 O O . ILE B 1 218 ? 13.469 -19.531 -22.062 1 96.88 218 ILE B O 1
ATOM 4165 N N . LYS B 1 219 ? 11.367 -19.5 -21.375 1 95.38 219 LYS B N 1
ATOM 4166 C CA . LYS B 1 219 ? 11.703 -18.703 -20.188 1 95.38 219 LYS B CA 1
ATOM 4167 C C . LYS B 1 219 ? 12.672 -19.469 -19.281 1 95.38 219 LYS B C 1
ATOM 4169 O O . LYS B 1 219 ? 13.609 -18.875 -18.734 1 95.38 219 LYS B O 1
ATOM 4174 N N . TYR B 1 220 ? 12.414 -20.719 -19.062 1 96 220 TYR B N 1
ATOM 4175 C CA . TYR B 1 220 ? 13.297 -21.562 -18.266 1 96 220 TYR B CA 1
ATOM 4176 C C . TYR B 1 220 ? 14.719 -21.531 -18.812 1 96 220 TYR B C 1
ATOM 4178 O O . TYR B 1 220 ? 15.68 -21.344 -18.062 1 96 220 TYR B O 1
ATOM 4186 N N . ILE B 1 221 ? 14.875 -21.656 -20.094 1 96.56 221 ILE B N 1
ATOM 4187 C CA . ILE B 1 221 ? 16.188 -21.75 -20.734 1 96.56 221 ILE B CA 1
ATOM 4188 C C . ILE B 1 221 ? 16.859 -20.375 -20.688 1 96.56 221 ILE B C 1
ATOM 4190 O O . ILE B 1 221 ? 18.078 -20.281 -20.5 1 96.56 221 ILE B O 1
ATOM 4194 N N . ARG B 1 222 ? 16.078 -19.328 -20.844 1 95.31 222 ARG B N 1
ATOM 4195 C CA . ARG B 1 222 ? 16.594 -17.953 -20.906 1 95.31 222 ARG B CA 1
ATOM 4196 C C . ARG B 1 222 ? 17.328 -17.594 -19.625 1 95.31 222 ARG B C 1
ATOM 4198 O O . ARG B 1 222 ? 18.25 -16.766 -19.641 1 95.31 222 ARG B O 1
ATOM 4205 N N . GLU B 1 223 ? 16.984 -18.141 -18.516 1 94 223 GLU B N 1
ATOM 4206 C CA . GLU B 1 223 ? 17.641 -17.844 -17.25 1 94 223 GLU B CA 1
ATOM 4207 C C . GLU B 1 223 ? 19.141 -18.125 -17.312 1 94 223 GLU B C 1
ATOM 4209 O O . GLU B 1 223 ? 19.938 -17.391 -16.734 1 94 223 GLU B O 1
ATOM 4214 N N . ASN B 1 224 ? 19.484 -19.219 -17.812 1 95.5 224 ASN B N 1
ATOM 4215 C CA . ASN B 1 224 ? 20.859 -19.641 -18.094 1 95.5 224 ASN B CA 1
ATOM 4216 C C . ASN B 1 224 ? 20.922 -20.641 -19.234 1 95.5 224 ASN B C 1
ATOM 4218 O O . ASN B 1 224 ? 20.875 -21.844 -19.016 1 95.5 224 ASN B O 1
ATOM 4222 N N . VAL B 1 225 ? 21.062 -20.109 -20.375 1 95.12 225 VAL B N 1
ATOM 4223 C CA . VAL B 1 225 ? 20.844 -20.844 -21.609 1 95.12 225 VAL B CA 1
ATOM 4224 C C . VAL B 1 225 ? 21.656 -22.141 -21.594 1 95.12 225 VAL B C 1
ATOM 4226 O O . VAL B 1 225 ? 21.094 -23.234 -21.719 1 95.12 225 VAL B O 1
ATOM 4229 N N . ASP B 1 226 ? 22.938 -22.016 -21.391 1 93.75 226 ASP B N 1
ATOM 4230 C CA . ASP B 1 226 ? 23.828 -23.188 -21.453 1 93.75 226 ASP B CA 1
ATOM 4231 C C . ASP B 1 226 ? 23.484 -24.188 -20.359 1 93.75 226 ASP B C 1
ATOM 4233 O O . ASP B 1 226 ? 23.312 -25.375 -20.641 1 93.75 226 ASP B O 1
ATOM 4237 N N . LYS B 1 227 ? 23.328 -23.734 -19.172 1 96.5 227 LYS B N 1
ATOM 4238 C CA . LYS B 1 227 ? 23.078 -24.594 -18.031 1 96.5 227 LYS B CA 1
ATOM 4239 C C . LYS B 1 227 ? 21.719 -25.281 -18.141 1 96.5 227 LYS B C 1
ATOM 4241 O O . LYS B 1 227 ? 21.578 -26.469 -17.844 1 96.5 227 LYS B O 1
ATOM 4246 N N . ARG B 1 228 ? 20.688 -24.578 -18.609 1 96.94 228 ARG B N 1
ATOM 4247 C CA . ARG B 1 228 ? 19.328 -25.109 -18.625 1 96.94 228 ARG B CA 1
ATOM 4248 C C . ARG B 1 228 ? 19.109 -26.047 -19.812 1 96.94 228 ARG B C 1
ATOM 4250 O O . ARG B 1 228 ? 18.391 -27.031 -19.703 1 96.94 228 ARG B O 1
ATOM 4257 N N . LEU B 1 229 ? 19.734 -25.766 -20.906 1 96.38 229 LEU B N 1
ATOM 4258 C CA . LEU B 1 229 ? 19.688 -26.703 -22.016 1 96.38 229 LEU B CA 1
ATOM 4259 C C . LEU B 1 229 ? 20.375 -28.016 -21.656 1 96.38 229 LEU B C 1
ATOM 4261 O O . LEU B 1 229 ? 19.859 -29.094 -21.984 1 96.38 229 LEU B O 1
ATOM 4265 N N . GLN B 1 230 ? 21.484 -27.938 -21.047 1 95.31 230 GLN B N 1
ATOM 4266 C CA . GLN B 1 230 ? 22.203 -29.125 -20.625 1 95.31 230 GLN B CA 1
ATOM 4267 C C . GLN B 1 230 ? 21.391 -29.922 -19.609 1 95.31 230 GLN B C 1
ATOM 4269 O O . GLN B 1 230 ? 21.406 -31.156 -19.625 1 95.31 230 GLN B O 1
ATOM 4274 N N . ASN B 1 231 ? 20.766 -29.188 -18.734 1 96.25 231 ASN B N 1
ATOM 4275 C CA . ASN B 1 231 ? 19.938 -29.844 -17.719 1 96.25 231 ASN B CA 1
ATOM 4276 C C . ASN B 1 231 ? 18.891 -30.75 -18.359 1 96.25 231 ASN B C 1
ATOM 4278 O O . ASN B 1 231 ? 18.516 -31.766 -17.766 1 96.25 231 ASN B O 1
ATOM 4282 N N . ILE B 1 232 ? 18.422 -30.391 -19.484 1 96.25 232 ILE B N 1
ATOM 4283 C CA . ILE B 1 232 ? 17.391 -31.172 -20.156 1 96.25 232 ILE B CA 1
ATOM 4284 C C . ILE B 1 232 ? 18.047 -32.188 -21.094 1 96.25 232 ILE B C 1
ATOM 4286 O O . ILE B 1 232 ? 17.75 -33.375 -21.031 1 96.25 232 ILE B O 1
ATOM 4290 N N . TYR B 1 233 ? 19.016 -31.797 -21.875 1 95 233 TYR B N 1
ATOM 4291 C CA . TYR B 1 233 ? 19.359 -32.562 -23.078 1 95 233 TYR B CA 1
ATOM 4292 C C . TYR B 1 233 ? 20.672 -33.281 -22.891 1 95 233 TYR B C 1
ATOM 4294 O O . TYR B 1 233 ? 21.094 -34.062 -23.75 1 95 233 TYR B O 1
ATOM 4302 N N . LYS B 1 234 ? 21.344 -33.094 -21.891 1 92.06 234 LYS B N 1
ATOM 4303 C CA . LYS B 1 234 ? 22.516 -33.938 -21.625 1 92.06 234 LYS B CA 1
ATOM 4304 C C . LYS B 1 234 ? 22.109 -35.188 -20.859 1 92.06 234 LYS B C 1
ATOM 4306 O O . LYS B 1 234 ? 22.922 -36.094 -20.672 1 92.06 234 LYS B O 1
ATOM 4311 N N . LYS B 1 235 ? 20.922 -35.25 -20.469 1 91.88 235 LYS B N 1
ATOM 4312 C CA . LYS B 1 235 ? 20.391 -36.438 -19.781 1 91.88 235 LYS B CA 1
ATOM 4313 C C . LYS B 1 235 ? 19.953 -37.5 -20.797 1 91.88 235 LYS B C 1
ATOM 4315 O O . LYS B 1 235 ? 19.734 -37.188 -21.969 1 91.88 235 LYS B O 1
ATOM 4320 N N . PRO B 1 236 ? 19.859 -38.812 -20.297 1 90.44 236 PRO B N 1
ATOM 4321 C CA . PRO B 1 236 ? 19.297 -39.844 -21.172 1 90.44 236 PRO B CA 1
ATOM 4322 C C . PRO B 1 236 ? 17.875 -39.531 -21.625 1 90.44 236 PRO B C 1
ATOM 4324 O O . PRO B 1 236 ? 17.125 -38.875 -20.906 1 90.44 236 PRO B O 1
ATOM 4327 N N . GLU B 1 237 ? 17.531 -39.906 -22.828 1 84.88 237 GLU B N 1
ATOM 4328 C CA . GLU B 1 237 ? 16.25 -39.625 -23.453 1 84.88 237 GLU B CA 1
ATOM 4329 C C . GLU B 1 237 ? 15.094 -39.969 -22.531 1 84.88 237 GLU B C 1
ATOM 4331 O O . GLU B 1 237 ? 14.109 -39.219 -22.438 1 84.88 237 GLU B O 1
ATOM 4336 N N . LYS B 1 238 ? 15.242 -41.062 -21.844 1 85.62 238 LYS B N 1
ATOM 4337 C CA . LYS B 1 238 ? 14.172 -41.562 -20.969 1 85.62 238 LYS B CA 1
ATOM 4338 C C . LYS B 1 238 ? 13.922 -40.594 -19.812 1 85.62 238 LYS B C 1
ATOM 4340 O O . LYS B 1 238 ? 12.812 -40.531 -19.281 1 85.62 238 LYS B O 1
ATOM 4345 N N . SER B 1 239 ? 14.883 -39.781 -19.484 1 94.38 239 SER B N 1
ATOM 4346 C CA . SER B 1 239 ? 14.789 -38.906 -18.328 1 94.38 239 SER B CA 1
ATOM 4347 C C . SER B 1 239 ? 14.391 -37.5 -18.75 1 94.38 239 SER B C 1
ATOM 4349 O O . SER B 1 239 ? 13.938 -36.688 -17.938 1 94.38 239 SER B O 1
ATOM 4351 N N . ARG B 1 240 ? 14.523 -37.156 -20.016 1 95.5 240 ARG B N 1
ATOM 4352 C CA . ARG B 1 240 ? 14.305 -35.812 -20.5 1 95.5 240 ARG B CA 1
ATOM 4353 C C . ARG B 1 240 ? 12.844 -35.406 -20.328 1 95.5 240 ARG B C 1
ATOM 4355 O O . ARG B 1 240 ? 12.547 -34.281 -19.922 1 95.5 240 ARG B O 1
ATOM 4362 N N . GLU B 1 241 ? 12.008 -36.312 -20.641 1 94.69 241 GLU B N 1
ATOM 4363 C CA . GLU B 1 241 ? 10.586 -36.031 -20.516 1 94.69 241 GLU B CA 1
ATOM 4364 C C . GLU B 1 241 ? 10.219 -35.688 -19.078 1 94.69 241 GLU B C 1
ATOM 4366 O O . GLU B 1 241 ? 9.43 -34.75 -18.844 1 94.69 241 GLU B O 1
ATOM 4371 N N . LYS B 1 242 ? 10.766 -36.438 -18.172 1 95.06 242 LYS B N 1
ATOM 4372 C CA . LYS B 1 242 ? 10.492 -36.188 -16.766 1 95.06 242 LYS B CA 1
ATOM 4373 C C . LYS B 1 242 ? 10.945 -34.812 -16.344 1 95.06 242 LYS B C 1
ATOM 4375 O O . LYS B 1 242 ? 10.258 -34.125 -15.586 1 95.06 242 LYS B O 1
ATOM 4380 N N . VAL B 1 243 ? 12.055 -34.375 -16.781 1 96.38 243 VAL B N 1
ATOM 4381 C CA . VAL B 1 243 ? 12.602 -33.062 -16.453 1 96.38 243 VAL B CA 1
ATOM 4382 C C . VAL B 1 243 ? 11.688 -31.969 -17 1 96.38 243 VAL B C 1
ATOM 4384 O O . VAL B 1 243 ? 11.391 -31 -16.312 1 96.38 243 VAL B O 1
ATOM 4387 N N . ILE B 1 244 ? 11.25 -32.156 -18.234 1 96.5 244 ILE B N 1
ATOM 4388 C CA . ILE B 1 244 ? 10.391 -31.156 -18.875 1 96.5 244 ILE B CA 1
ATOM 4389 C C . ILE B 1 244 ? 9.07 -31.062 -18.109 1 96.5 244 ILE B C 1
ATOM 4391 O O . ILE B 1 244 ? 8.586 -29.953 -17.844 1 96.5 244 ILE B O 1
ATOM 4395 N N . TRP B 1 245 ? 8.586 -32.156 -17.688 1 95 245 TRP B N 1
ATOM 4396 C CA . TRP B 1 245 ? 7.328 -32.156 -16.938 1 95 245 TRP B CA 1
ATOM 4397 C C . TRP B 1 245 ? 7.508 -31.484 -15.57 1 95 245 TRP B C 1
ATOM 4399 O O . TRP B 1 245 ? 6.594 -30.828 -15.062 1 95 245 TRP B O 1
ATOM 4409 N N . ASN B 1 246 ? 8.664 -31.656 -14.992 1 95.19 246 ASN B N 1
ATOM 4410 C CA . ASN B 1 246 ? 8.938 -30.984 -13.727 1 95.19 246 ASN B CA 1
ATOM 4411 C C . ASN B 1 246 ? 8.938 -29.469 -13.883 1 95.19 246 ASN B C 1
ATOM 4413 O O . ASN B 1 246 ? 8.43 -28.75 -13.023 1 95.19 246 ASN B O 1
ATOM 4417 N N . ILE B 1 247 ? 9.484 -29.031 -14.953 1 95.62 247 ILE B N 1
ATOM 4418 C CA . ILE B 1 247 ? 9.5 -27.609 -15.25 1 95.62 247 ILE B CA 1
ATOM 4419 C C . ILE B 1 247 ? 8.07 -27.094 -15.422 1 95.62 247 ILE B C 1
ATOM 4421 O O . ILE B 1 247 ? 7.691 -26.078 -14.836 1 95.62 247 ILE B O 1
ATOM 4425 N N . LEU B 1 248 ? 7.297 -27.812 -16.156 1 94.88 248 LEU B N 1
ATOM 4426 C CA . LEU B 1 248 ? 5.934 -27.406 -16.469 1 94.88 248 LEU B CA 1
ATOM 4427 C C . LEU B 1 248 ? 5.031 -27.5 -15.25 1 94.88 248 LEU B C 1
ATOM 4429 O O . LEU B 1 248 ? 4.094 -26.719 -15.094 1 94.88 248 LEU B O 1
ATOM 4433 N N . SER B 1 249 ? 5.324 -28.438 -14.375 1 93.56 249 SER B N 1
ATOM 4434 C CA . SER B 1 249 ? 4.512 -28.656 -13.18 1 93.56 249 SER B CA 1
ATOM 4435 C C . SER B 1 249 ? 4.582 -27.453 -12.242 1 93.56 249 SER B C 1
ATOM 4437 O O . SER B 1 249 ? 3.633 -27.188 -11.5 1 93.56 249 SER B O 1
ATOM 4439 N N . GLU B 1 250 ? 5.652 -26.703 -12.289 1 91.94 250 GLU B N 1
ATOM 4440 C CA . GLU B 1 250 ? 5.789 -25.484 -11.484 1 91.94 250 GLU B CA 1
ATOM 4441 C C . GLU B 1 250 ? 4.758 -24.438 -11.891 1 91.94 250 GLU B C 1
ATOM 4443 O O . GLU B 1 250 ? 4.426 -23.547 -11.102 1 91.94 250 GLU B O 1
ATOM 4448 N N . TYR B 1 251 ? 4.305 -24.594 -13.062 1 93.31 251 TYR B N 1
ATOM 4449 C CA . TYR B 1 251 ? 3.324 -23.641 -13.57 1 93.31 251 TYR B CA 1
ATOM 4450 C C . TYR B 1 251 ? 1.927 -24.25 -13.578 1 93.31 251 TYR B C 1
ATOM 4452 O O . TYR B 1 251 ? 1.019 -23.734 -14.234 1 93.31 251 TYR B O 1
ATOM 4460 N N . GLY B 1 252 ? 1.834 -25.422 -12.977 1 88.56 252 GLY B N 1
ATOM 4461 C CA . GLY B 1 252 ? 0.525 -26.031 -12.781 1 88.56 252 GLY B CA 1
ATOM 4462 C C . GLY B 1 252 ? 0.133 -26.984 -13.891 1 88.56 252 GLY B C 1
ATOM 4463 O O . GLY B 1 252 ? -0.996 -27.469 -13.922 1 88.56 252 GLY B O 1
ATOM 4464 N N . LEU B 1 253 ? 1.035 -27.297 -14.797 1 91 253 LEU B N 1
ATOM 4465 C CA . LEU B 1 253 ? 0.718 -28.172 -15.922 1 91 253 LEU B CA 1
ATOM 4466 C C . LEU B 1 253 ? 1.016 -29.625 -15.57 1 91 253 LEU B C 1
ATOM 4468 O O . LEU B 1 253 ? 2.002 -29.922 -14.891 1 91 253 LEU B O 1
ATOM 4472 N N . LYS B 1 254 ? 0.026 -30.453 -15.984 1 88 254 LYS B N 1
ATOM 4473 C CA . LYS B 1 254 ? 0.165 -31.891 -15.75 1 88 254 LYS B CA 1
ATOM 4474 C C . LYS B 1 254 ? 0.013 -32.656 -17.047 1 88 254 LYS B C 1
ATOM 4476 O O . LYS B 1 254 ? -0.591 -32.188 -18 1 88 254 LYS B O 1
ATOM 4481 N N . GLU B 1 255 ? 0.521 -33.844 -16.984 1 85.06 255 GLU B N 1
ATOM 4482 C CA . GLU B 1 255 ? 0.577 -34.719 -18.156 1 85.06 255 GLU B CA 1
ATOM 4483 C C . GLU B 1 255 ? -0.822 -35.094 -18.625 1 85.06 255 GLU B C 1
ATOM 4485 O O . GLU B 1 255 ? -1.075 -35.188 -19.828 1 85.06 255 GLU B O 1
ATOM 4490 N N . ASP B 1 256 ? -1.716 -35.219 -17.766 1 82.88 256 ASP B N 1
ATOM 4491 C CA . ASP B 1 256 ? -3.033 -35.75 -18.078 1 82.88 256 ASP B CA 1
ATOM 4492 C C . ASP B 1 256 ? -3.998 -34.625 -18.484 1 82.88 256 ASP B C 1
ATOM 4494 O O . ASP B 1 256 ? -5.188 -34.875 -18.688 1 82.88 256 ASP B O 1
ATOM 4498 N N . MET B 1 257 ? -3.469 -33.469 -18.75 1 82.12 257 MET B N 1
ATOM 4499 C CA . MET B 1 257 ? -4.336 -32.312 -19 1 82.12 257 MET B CA 1
ATOM 4500 C C . MET B 1 257 ? -4.758 -32.281 -20.469 1 82.12 257 MET B C 1
ATOM 4502 O O . MET B 1 257 ? -5.871 -31.859 -20.781 1 82.12 257 MET B O 1
ATOM 4506 N N . ASP B 1 258 ? -3.877 -32.594 -21.359 1 83.94 258 ASP B N 1
ATOM 4507 C CA . ASP B 1 258 ? -4.105 -32.406 -22.781 1 83.94 258 ASP B CA 1
ATOM 4508 C C . ASP B 1 258 ? -3.205 -33.344 -23.609 1 83.94 258 ASP B C 1
ATOM 4510 O O . ASP B 1 258 ? -1.995 -33.375 -23.375 1 83.94 258 ASP B O 1
ATOM 4514 N N . ILE B 1 259 ? -3.822 -34 -24.516 1 85.5 259 ILE B N 1
ATOM 4515 C CA . ILE B 1 259 ? -3.105 -34.969 -25.328 1 85.5 259 ILE B CA 1
ATOM 4516 C C . ILE B 1 259 ? -2.078 -34.25 -26.203 1 85.5 259 ILE B C 1
ATOM 4518 O O . ILE B 1 259 ? -0.993 -34.781 -26.469 1 85.5 259 ILE B O 1
ATOM 4522 N N . ASN B 1 260 ? -2.432 -33.156 -26.719 1 89.81 260 ASN B N 1
ATOM 4523 C CA . ASN B 1 260 ? -1.505 -32.406 -27.547 1 89.81 260 ASN B CA 1
ATOM 4524 C C . ASN B 1 260 ? -0.29 -31.922 -26.75 1 89.81 260 ASN B C 1
ATOM 4526 O O . ASN B 1 260 ? 0.826 -31.906 -27.266 1 89.81 260 ASN B O 1
ATOM 4530 N N . LEU B 1 261 ? -0.548 -31.594 -25.562 1 91.44 261 LEU B N 1
ATOM 4531 C CA . LEU B 1 261 ? 0.548 -31.203 -24.688 1 91.44 261 LEU B CA 1
ATOM 4532 C C . LEU B 1 261 ? 1.493 -32.375 -24.438 1 91.44 261 LEU B C 1
ATOM 4534 O O . LEU B 1 261 ? 2.715 -32.219 -24.453 1 91.44 261 LEU B O 1
ATOM 4538 N N . LYS B 1 262 ? 0.937 -33.5 -24.172 1 93.12 262 LYS B N 1
ATOM 4539 C CA . LYS B 1 262 ? 1.737 -34.719 -23.953 1 93.12 262 LYS B CA 1
ATOM 4540 C C . LYS B 1 262 ? 2.605 -35 -25.172 1 93.12 262 LYS B C 1
ATOM 4542 O O . LYS B 1 262 ? 3.783 -35.344 -25.031 1 93.12 262 LYS B O 1
ATOM 4547 N N . SER B 1 263 ? 1.982 -34.906 -26.328 1 93.75 263 SER B N 1
ATOM 4548 C CA . SER B 1 263 ? 2.715 -35.125 -27.562 1 93.75 263 SER B CA 1
ATOM 4549 C C . SER B 1 263 ? 3.838 -34.125 -27.75 1 93.75 263 SER B C 1
ATOM 4551 O O . SER B 1 263 ? 4.93 -34.469 -28.203 1 93.75 263 SER B O 1
ATOM 4553 N N . PHE B 1 264 ? 3.486 -32.938 -27.469 1 94.5 264 PHE B N 1
ATOM 4554 C CA . PHE B 1 264 ? 4.473 -31.859 -27.578 1 94.5 264 PHE B CA 1
ATOM 4555 C C . PHE B 1 264 ? 5.68 -32.125 -26.688 1 94.5 264 PHE B C 1
ATOM 4557 O O . PHE B 1 264 ? 6.824 -32.031 -27.125 1 94.5 264 PHE B O 1
ATOM 4564 N N . VAL B 1 265 ? 5.488 -32.5 -25.453 1 94.94 265 VAL B N 1
ATOM 4565 C CA . VAL B 1 265 ? 6.559 -32.781 -24.5 1 94.94 265 VAL B CA 1
ATOM 4566 C C . VAL B 1 265 ? 7.375 -33.969 -24.969 1 94.94 265 VAL B C 1
ATOM 4568 O O . VAL B 1 265 ? 8.609 -33.969 -24.891 1 94.94 265 VAL B O 1
ATOM 4571 N N . SER B 1 266 ? 6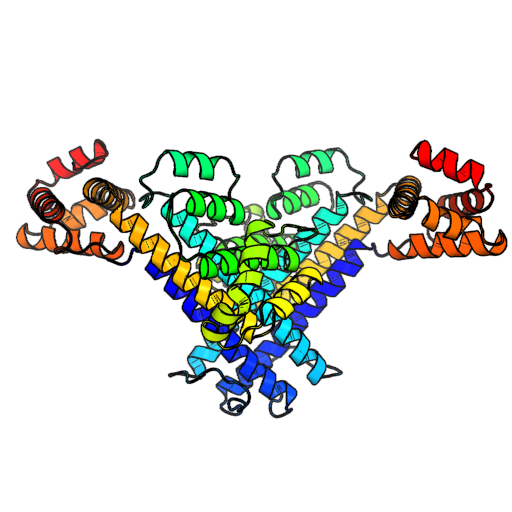.68 -34.969 -25.469 1 94.38 266 SER B N 1
ATOM 4572 C CA . SER B 1 266 ? 7.348 -36.156 -26 1 94.38 266 SER B CA 1
ATOM 4573 C C . SER B 1 266 ? 8.266 -35.781 -27.156 1 94.38 266 SER B C 1
ATOM 4575 O O . SER B 1 266 ? 9.414 -36.25 -27.219 1 94.38 266 SER B O 1
ATOM 4577 N N . ASP B 1 267 ? 7.781 -35 -28.047 1 94.5 267 ASP B N 1
ATOM 4578 C CA . ASP B 1 267 ? 8.555 -34.594 -29.219 1 94.5 267 ASP B CA 1
ATOM 4579 C C . ASP B 1 267 ? 9.766 -33.75 -28.797 1 94.5 267 ASP B C 1
ATOM 4581 O O . ASP B 1 267 ? 10.859 -33.906 -29.328 1 94.5 267 ASP B O 1
ATOM 4585 N N . LEU B 1 268 ? 9.492 -32.875 -27.875 1 95.12 268 LEU B N 1
ATOM 4586 C CA . LEU B 1 268 ? 10.547 -32 -27.391 1 95.12 268 LEU B CA 1
ATOM 4587 C C . LEU B 1 268 ? 11.664 -32.812 -26.734 1 95.12 268 LEU B C 1
ATOM 4589 O O . LEU B 1 268 ? 12.836 -32.438 -26.844 1 95.12 268 LEU B O 1
ATOM 4593 N N . SER B 1 269 ? 11.359 -33.906 -26.078 1 95.88 269 SER B N 1
ATOM 4594 C CA . SER B 1 269 ? 12.336 -34.719 -25.375 1 95.88 269 SER B CA 1
ATOM 4595 C C . SER B 1 269 ? 13.203 -35.5 -26.344 1 95.88 269 SER B C 1
ATOM 4597 O O . SER B 1 269 ? 14.297 -35.938 -26 1 95.88 269 SER B O 1
ATOM 4599 N N . LYS B 1 270 ? 12.797 -35.625 -27.594 1 95.12 270 LYS B N 1
ATOM 4600 C CA . LYS B 1 270 ? 13.469 -36.5 -28.562 1 95.12 270 LYS B CA 1
ATOM 4601 C C . LYS B 1 270 ? 14.461 -35.719 -29.422 1 95.12 270 LYS B C 1
ATOM 4603 O O . LYS B 1 270 ? 15.289 -36.312 -30.109 1 95.12 270 LYS B O 1
ATOM 4608 N N . ILE B 1 271 ? 14.359 -34.5 -29.359 1 94.44 271 ILE B N 1
ATOM 4609 C CA . ILE B 1 271 ? 15.234 -33.719 -30.234 1 94.44 271 ILE B CA 1
ATOM 4610 C C . ILE B 1 271 ? 16.641 -33.656 -29.625 1 94.44 271 ILE B C 1
ATOM 4612 O O . ILE B 1 271 ? 16.812 -33.875 -28.422 1 94.44 271 ILE B O 1
ATOM 4616 N N . SER B 1 272 ? 17.641 -33.438 -30.484 1 93.38 272 SER B N 1
ATOM 4617 C CA . SER B 1 272 ? 19.031 -33.344 -30.062 1 93.38 272 SER B CA 1
ATOM 4618 C C . SER B 1 272 ? 19.328 -31.984 -29.406 1 93.38 272 SER B C 1
ATOM 4620 O O . SER B 1 272 ? 18.531 -31.047 -29.531 1 93.38 272 SER B O 1
ATOM 4622 N N . TYR B 1 273 ? 20.422 -31.922 -28.688 1 94.88 273 TYR B N 1
ATOM 4623 C CA . TYR B 1 273 ? 20.875 -30.672 -28.078 1 94.88 273 TYR B CA 1
ATOM 4624 C C . TYR B 1 273 ? 20.984 -29.562 -29.125 1 94.88 273 TYR B C 1
ATOM 4626 O O . TYR B 1 273 ? 20.531 -28.438 -28.891 1 94.88 273 TYR B O 1
ATOM 4634 N N . GLY B 1 274 ? 21.641 -29.844 -30.219 1 94.31 274 GLY B N 1
ATOM 4635 C CA . GLY B 1 274 ? 21.781 -28.875 -31.297 1 94.31 274 GLY B CA 1
ATOM 4636 C C . GLY B 1 274 ? 20.469 -28.344 -31.828 1 94.31 274 GLY B C 1
ATOM 4637 O O . GLY B 1 274 ? 20.312 -27.156 -32.062 1 94.31 274 GLY B O 1
ATOM 4638 N N . SER B 1 275 ? 19.547 -29.203 -32 1 95.38 275 SER B N 1
ATOM 4639 C CA . SER B 1 275 ? 18.219 -28.828 -32.5 1 95.38 275 SER B CA 1
ATOM 4640 C C . SER B 1 275 ? 17.484 -27.953 -31.469 1 95.38 275 SER B C 1
ATOM 4642 O O . SER B 1 275 ? 16.828 -26.984 -31.844 1 95.38 275 SER B O 1
ATOM 4644 N N . ALA B 1 276 ? 17.609 -28.344 -30.266 1 96.31 276 ALA B N 1
ATOM 4645 C CA . ALA B 1 276 ? 16.984 -27.578 -29.188 1 96.31 276 ALA B CA 1
ATOM 4646 C C . ALA B 1 276 ? 17.531 -26.156 -29.125 1 96.31 276 ALA B C 1
ATOM 4648 O O . ALA B 1 276 ? 16.781 -25.188 -28.969 1 96.31 276 ALA B O 1
ATOM 4649 N N . LYS B 1 277 ? 18.828 -26.047 -29.188 1 96.31 277 LYS B N 1
ATOM 4650 C CA . LYS B 1 277 ? 19.484 -24.734 -29.172 1 96.31 277 LYS B CA 1
ATOM 4651 C C . LYS B 1 277 ? 19 -23.875 -30.344 1 96.31 277 LYS B C 1
ATOM 4653 O O . LYS B 1 277 ? 18.766 -22.672 -30.188 1 96.31 277 LYS B O 1
ATOM 4658 N N . ASN B 1 278 ? 18.844 -24.469 -31.469 1 96.25 278 ASN B N 1
ATOM 4659 C CA . ASN B 1 278 ? 18.359 -23.766 -32.656 1 96.25 278 ASN B CA 1
ATOM 4660 C C . ASN B 1 278 ? 16.922 -23.266 -32.469 1 96.25 278 ASN B C 1
ATOM 4662 O O . ASN B 1 278 ? 16.594 -22.141 -32.844 1 96.25 278 ASN B O 1
ATOM 4666 N N . LYS B 1 279 ? 16.172 -24.109 -31.938 1 96.25 279 LYS B N 1
ATOM 4667 C CA . LYS B 1 279 ? 14.773 -23.75 -31.688 1 96.25 279 LYS B CA 1
ATOM 4668 C C . LYS B 1 279 ? 14.672 -22.609 -30.672 1 96.25 279 LYS B C 1
ATOM 4670 O O . LYS B 1 279 ? 13.859 -21.688 -30.844 1 96.25 279 LYS B O 1
ATOM 4675 N N . TYR B 1 280 ? 15.469 -22.734 -29.609 1 96.62 280 TYR B N 1
ATOM 4676 C CA . TYR B 1 280 ? 15.5 -21.672 -28.625 1 96.62 280 TYR B CA 1
ATOM 4677 C C . TYR B 1 280 ? 15.875 -20.344 -29.281 1 96.62 280 TYR B C 1
ATOM 4679 O O . TYR B 1 280 ? 15.258 -19.312 -29 1 96.62 280 TYR B O 1
ATOM 4687 N N . ASN B 1 281 ? 16.859 -20.359 -30.094 1 96.38 281 ASN B N 1
ATOM 4688 C CA . ASN B 1 281 ? 17.328 -19.141 -30.766 1 96.38 281 ASN B CA 1
ATOM 4689 C C . ASN B 1 281 ? 16.234 -18.562 -31.672 1 96.38 281 ASN B C 1
ATOM 4691 O O . ASN B 1 281 ? 16.188 -17.359 -31.875 1 96.38 281 ASN B O 1
ATOM 4695 N N . ASN B 1 282 ? 15.406 -19.469 -32.125 1 95.88 282 ASN B N 1
ATOM 4696 C CA . ASN B 1 282 ? 14.289 -19.031 -32.969 1 95.88 282 ASN B CA 1
ATOM 4697 C C . ASN B 1 282 ? 13.117 -18.547 -32.125 1 95.88 282 ASN B C 1
ATOM 4699 O O . ASN B 1 282 ? 12.125 -18.031 -32.656 1 95.88 282 ASN B O 1
ATOM 4703 N N . GLY B 1 283 ? 13.117 -18.797 -30.891 1 94.88 283 GLY B N 1
ATOM 4704 C CA . GLY B 1 283 ? 12.164 -18.234 -29.938 1 94.88 283 GLY B CA 1
ATOM 4705 C C . GLY B 1 283 ? 10.945 -19.109 -29.734 1 94.88 283 GLY B C 1
ATOM 4706 O O . GLY B 1 283 ? 9.945 -18.672 -29.156 1 94.88 283 GLY B O 1
ATOM 4707 N N . THR B 1 284 ? 11.023 -20.375 -30.281 1 96.12 284 THR B N 1
ATOM 4708 C CA . THR B 1 284 ? 9.875 -21.25 -30.125 1 96.12 284 THR B CA 1
ATOM 4709 C C . THR B 1 284 ? 10.289 -22.719 -30.297 1 96.12 284 THR B C 1
ATOM 4711 O O . THR B 1 284 ? 11.242 -23.016 -31.016 1 96.12 284 THR B O 1
ATOM 4714 N N . PHE B 1 285 ? 9.547 -23.578 -29.641 1 95.25 285 PHE B N 1
ATOM 4715 C CA . PHE B 1 285 ? 9.75 -25.016 -29.781 1 95.25 285 PHE B CA 1
ATOM 4716 C C . PHE B 1 285 ? 8.594 -25.656 -30.531 1 95.25 285 PHE B C 1
ATOM 4718 O O . PHE B 1 285 ? 8.578 -26.875 -30.75 1 95.25 285 PHE B O 1
ATOM 4725 N N . ILE B 1 286 ? 7.66 -24.781 -30.844 1 90.81 286 ILE B N 1
ATOM 4726 C CA . ILE B 1 286 ? 6.508 -25.266 -31.594 1 90.81 286 ILE B CA 1
ATOM 4727 C C . ILE B 1 286 ? 6.766 -25.109 -33.094 1 90.81 286 ILE B C 1
ATOM 4729 O O . ILE B 1 286 ? 7.504 -24.203 -33.5 1 90.81 286 ILE B O 1
#

Secondary structure (DSSP, 8-state):
---HHHHHHHHHHHHHHHHHHHHHHHHHHHHHT-----TT--S----S-HHHHHHHHHHHHHHHHHHHHHHHHHHHHHHHHSSSPS---HHHHHHHHTTTT-HHHHHHHHHHHS---HHHHHHHHHHHHHHHHHHSTT------HHHHHHHHHTHHHHHHHTTT--HHHHHHHHHTTPPPPHHHHHHHHHHHHHHHHHHHHHHHHHS-HHHHHHHHHHHHHHHSHHHHHHHHHTS-HHHHHHHHHHHHHTTT--GGG-HHHHHHHHHHHHS-HHHHHHHHHHT---/---HHHHHHHHHHHHHHHHHHHHHHHHHHHHHT-----TT--S----S-HHHHHHHHHHHHHHHHHHHHHHHHHHHHHHHHSSSPS---HHHHHHHHTTTT-HHHHHHHHHHHS---HHHHHHHHHHHHHHHHHHSTT------HHHHHHHHHTHHHHHHHTTT--HHHHHHHHHTTPPPPHHHHHHHHHHHHHHHHHHHHHHHHHS-HHHHHHHHHHHHHHHSHHHHHHHHHSS-HHHHHHHHHHHHHTTT--GGG-HHHHHHHHHHHHS-HHHHHHHHHHT---

Nearest PDB structures (foldseek):
  7tut-assembly1_6  TM=2.501E-01  e=3.232E+00  Canis lupus
  8t4h-assembly1_B  TM=1.605E-01  e=2.082E+00  Homo sapiens
  4iyp-assembly1_A  TM=1.974E-01  e=5.982E+00  Homo sapiens
  8qoe-assembly1_A  TM=1.251E-01  e=8.504E+00  Bacillus subtilis
  7tut-assembly1_6  TM=2.099E-01  e=3.864E+00  Canis lupus

Solvent-accessible surface area (backbone atoms only — not comparable to full-atom values): 30979 Å² total; per-residue (Å²): 123,57,44,38,50,54,52,54,37,46,59,60,44,59,46,39,59,52,25,46,51,50,39,49,42,9,26,50,26,37,48,72,61,74,45,66,77,56,82,81,53,82,61,91,80,78,67,92,46,50,50,59,48,31,53,53,26,46,50,48,48,47,53,39,44,46,44,51,47,51,42,41,50,38,37,37,55,46,50,29,73,35,89,66,45,40,62,69,49,65,68,55,52,54,57,46,68,73,47,82,80,41,57,65,58,42,51,52,49,50,55,73,75,48,84,69,62,65,66,36,49,38,45,35,45,44,48,54,26,47,39,38,45,72,63,38,74,87,42,74,62,67,65,54,65,68,46,55,51,50,48,63,71,42,32,69,59,42,21,68,74,34,84,60,37,53,53,69,62,50,53,51,37,53,73,68,69,46,79,72,51,71,62,49,51,53,37,38,52,51,27,41,53,52,46,50,51,51,50,50,50,51,34,62,70,61,35,56,61,62,62,40,50,38,44,46,53,50,53,58,26,66,76,40,50,70,65,41,46,43,67,39,52,70,45,58,61,85,51,17,41,57,51,53,47,54,59,40,38,67,52,32,48,60,71,88,72,38,71,67,51,43,51,49,46,53,54,62,34,68,53,51,58,70,54,48,54,51,27,54,75,71,72,42,80,120,124,56,45,38,50,53,54,53,38,47,58,59,45,61,46,40,61,53,26,47,50,50,39,49,44,10,25,50,25,38,48,70,62,76,43,67,77,55,81,80,52,83,60,90,81,77,68,92,46,50,51,60,48,31,51,54,26,46,50,50,46,50,53,39,43,47,45,50,48,50,42,42,50,40,38,38,54,48,49,30,74,32,89,66,45,41,61,69,50,66,67,55,52,55,58,46,67,70,46,82,80,38,55,68,57,42,51,52,48,51,56,71,74,48,85,71,62,64,66,36,52,39,44,36,45,44,48,54,26,47,37,38,46,74,62,38,76,85,40,74,61,66,64,53,66,68,47,54,50,49,49,62,73,42,32,69,59,41,23,68,75,34,82,59,38,52,52,70,62,49,52,50,36,53,74,69,71,45,80,72,51,70,64,50,50,53,36,38,50,52,27,40,54,52,47,50,52,50,49,50,49,51,35,61,71,59,35,57,62,62,61,42,49,40,44,47,53,51,53,58,25,65,76,40,49,72,64,41,47,43,68,40,54,71,45,59,61,86,51,18,42,56,51,52,46,54,61,41,38,66,50,32,47,59,72,88,74,39,71,66,51,41,51,49,46,52,54,62,33,67,54,51,58,69,56,50,53,51,26,54,74,70,72,42,81,120

Foldseek 3Di:
DFFLLLVVLCVQLVVLLVVLVVLLVVLVCQLVVVDDDDPVPPDDDDDPHSNVVSVVVNLVSLLVSLVSNLVSLLSSLVCQLDPVHLAPDPVLNVQCVPPPSDSLSNLVSLPVVDDDDLQLSLLLNLSSQLSCLQPPDPRDDDDDPVSLVVCVVCQVVCCVVQVHDGVVVVVVCSVVSHRDDSSSSVSNSVSSSRRSVRSSVVSNVVGPVQVSLFRLLLVQCVVPVVVSLCVQAVDPLVCNLVVSQVSVVSRVDDCPPDPVVVVLSNVLSPDHSVVNSVQSVVVGSD/DFFLLLVVLCVQLVVLLVVLVVLLVVLVCQLVVVDDDDPPPPDDDDDPHSNVVSVVVNLVSLLVSLVSNLVSLLSSLVCQLDPVHLAPDPVLNVQCVPPPSDSLSNLVSLPVVDDDDLQLSLLLNLSSQLSCLQPPDPRDDDDDPVSVVVCVVCQVVCCVVQVHDGVVVVVVCSVVSHRDDSSSSVSNSVSSSRRSVRSSVVSNVVGPVQVSLFRLLLVQCVVPVVVSLCVQAVDPLVCNLVVSQVSVVSRVDDCPPDPVVVVLSNVLSPDHSVVNSVQSVVVGSD

pLDDT: mean 90.06, std 8.75, range [48.81, 98.12]

Sequence (572 aa):
MKSKNLKLFKREIGQANHYLITILVGLDGVKAGVIEKNEEFSTSWNPKDKVASADRSREFSIKSAMSWTVDNLDMYFRMSYEEPKLINNNSLQKDIDKNNQSVYHSFLSFGKAYEFDQINSSIVDLMICWRNRLVHYKAENKPLDEVINLLKRDRDKIMERHNGMDILLTLERFEKKQTPTFKEIASMIKAMIEYVYQLDKQLIEDIDLLAYCDIII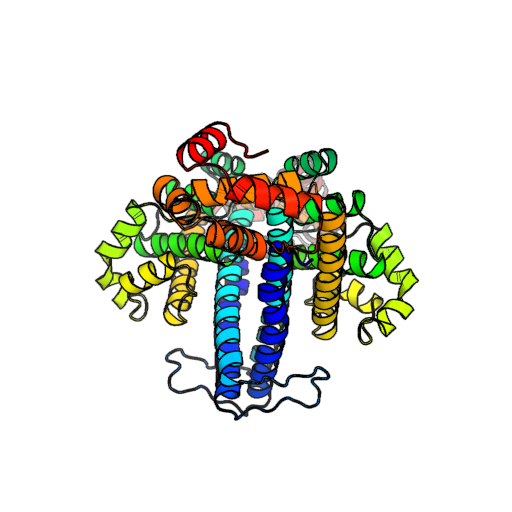IKYIRENVDKRLQNIYKKPEKSREKVIWNILSEYGLKEDMDINLKSFVSDLSKISYGSAKNKYNNGTFIMKSKNLKLFKREIGQANHYLITILVGLDGVKAGVIEKNEEFSTSWNPKDKVASADRSREFSIKSAMSWTVDNLDMYFRMSYEEPKLINNNSLQKDIDKNNQSVYHSFLSFGKAYEFDQINSSIVDLMICWRNRLVHYKAENKPLDEVINLLKRDRDKIMERHNGMDILLTLERFEKKQTPTFKEIASMIKAMIEYVYQLDKQLIEDIDLLAYCDIIIIKYIRENVDKRLQNIYKKPEKSREKVIWNILSEYGLKEDMDINLKSFVSDLSKISYGSAKNKYNNGTFI